Protein AF-A0A3Q0FRW5-F1 (afdb_monomer_lite)

pLDDT: mean 72.47, std 14.23, range [25.25, 91.88]

InterPro domains:
  IPR007743 Immunity-related GTPases-like [PF05049] (185-444)
  IPR027417 P-loop containing nucleoside triphosphate hydrolase [G3DSA:3.40.50.300] (9-163)
  IPR027417 P-loop containing nucleoside triphosphate hydrolase [G3DSA:3.40.50.300] (217-355)
  IPR027417 P-loop containing nucleoside triphosphate hydrolase [SSF52540] (206-359)
  IPR030385 IRG-type guanine nucleotide-binding (G) domain [PS51716] (1-162)
  IPR051515 Immunity-related GTPase [PTHR32341] (181-510)

Foldseek 3Di:
DDADDAPPDPVVVVDDPPDDDVPWDWDQDLLHNPDTDTDDDDADPPGQLLVVLVVVCVVDPDQAAEAEAQFADDPSRLNNLVSCCVDPVRHAYEYEHEDLVVVVVVCVVVVDDPVRSFVVRQCSHVVVNVVSVHDHPYYWYAYSNRRPSGCNVVVSVCCLQPVLLGQDDDPCVVVVVQLQADPQQLVQLLVLCVPDFLLCSLLSLVVCLVPLLRGAAEEEEEEEVPLCSVLLQCLQCDVDPPQSAGVVRNNYHYDYDHDLQPDDLSVGNEYEYGYQDADDPSRLVSVVNCVVSVHHYEYEHEPQVVVVPPRPDPVPNCVVCVVSVNNVYHYFYQYSVCRPVGCSVVVSVVVVVVSSVSSLSCQLVNLLVNLSVLLSVLLNCQLVLLVVLLPDPPVCNLVSLLVSLQVLLVSLLLDQVSLVSLCVSLVHDSVVLVVLQDQPSSPDRDSVVLLVQQAPDQPPVLVVVVVPPPDPRDPRPRRNSDSSSSSSVSSVSSVSSSSSSSSSSSVSNPRD

Structure (mmCIF, N/CA/C/O backbone):
data_AF-A0A3Q0FRW5-F1
#
_entry.id   AF-A0A3Q0FRW5-F1
#
loop_
_atom_site.group_PDB
_atom_site.id
_atom_site.type_symbol
_atom_site.label_atom_id
_atom_site.label_alt_id
_atom_site.label_comp_id
_atom_site.label_asym_id
_atom_site.label_entity_id
_atom_site.label_seq_id
_atom_site.pdbx_PDB_ins_code
_atom_site.Cartn_x
_atom_site.Cartn_y
_atom_site.Cartn_z
_atom_site.occupancy
_atom_site.B_iso_or_equiv
_atom_site.auth_seq_id
_atom_site.auth_comp_id
_atom_site.auth_asym_id
_atom_site.auth_atom_id
_atom_site.pdbx_PDB_model_num
ATOM 1 N N . MET A 1 1 ? 18.517 -4.507 -32.764 1.00 28.09 1 MET A N 1
ATOM 2 C CA . MET A 1 1 ? 18.876 -3.099 -32.498 1.00 28.09 1 MET A CA 1
ATOM 3 C C . MET A 1 1 ? 17.985 -2.231 -33.374 1.00 28.09 1 MET A C 1
ATOM 5 O O . MET A 1 1 ? 18.378 -1.874 -34.479 1.00 28.09 1 MET A O 1
ATOM 9 N N . GLY A 1 2 ? 16.730 -2.038 -32.965 1.00 30.34 2 GLY A N 1
ATOM 10 C CA . GLY A 1 2 ? 15.819 -1.149 -33.683 1.00 30.34 2 GLY A CA 1
ATOM 11 C C . GLY A 1 2 ? 16.255 0.284 -33.425 1.00 30.34 2 GLY A C 1
ATOM 12 O O . GLY A 1 2 ? 16.525 0.632 -32.282 1.00 30.34 2 GLY A O 1
ATOM 13 N N . SER A 1 3 ? 16.391 1.082 -34.479 1.00 25.25 3 SER A N 1
ATOM 14 C CA . SER A 1 3 ? 16.602 2.520 -34.332 1.00 25.25 3 SER A CA 1
ATOM 15 C C . SER A 1 3 ? 15.449 3.104 -33.504 1.00 25.25 3 SER A C 1
ATOM 17 O O . SER A 1 3 ? 14.307 2.686 -33.722 1.00 25.25 3 SER A O 1
ATOM 19 N N . PRO A 1 4 ? 15.698 4.069 -32.608 1.00 30.84 4 PRO A N 1
ATOM 20 C CA . PRO A 1 4 ? 14.649 4.802 -31.920 1.00 30.84 4 PRO A CA 1
ATOM 21 C C . PRO A 1 4 ? 13.697 5.385 -32.970 1.00 30.84 4 PRO A C 1
ATOM 23 O O . PRO A 1 4 ? 14.145 5.722 -34.078 1.00 30.84 4 PRO A O 1
ATOM 26 N N . PRO A 1 5 ? 12.388 5.470 -32.676 1.00 34.75 5 PRO A N 1
ATOM 27 C CA . PRO A 1 5 ? 11.398 5.909 -33.645 1.00 34.75 5 PRO A CA 1
ATOM 28 C C . PRO A 1 5 ? 11.782 7.298 -34.153 1.00 34.75 5 PRO A C 1
ATOM 30 O O . PRO A 1 5 ? 11.680 8.299 -33.446 1.00 34.75 5 PRO A O 1
ATOM 33 N N . ARG A 1 6 ? 12.265 7.360 -35.398 1.00 40.91 6 ARG A N 1
ATOM 34 C CA . ARG A 1 6 ? 12.459 8.628 -36.094 1.00 40.91 6 ARG A CA 1
ATOM 35 C C . ARG A 1 6 ? 11.075 9.232 -36.266 1.00 40.91 6 ARG A C 1
ATOM 37 O O . ARG A 1 6 ? 10.192 8.564 -36.801 1.00 40.91 6 ARG A O 1
ATOM 44 N N . LEU A 1 7 ? 10.894 10.475 -35.826 1.00 43.47 7 LEU A N 1
ATOM 45 C CA . LEU A 1 7 ? 9.699 11.262 -36.128 1.00 43.47 7 LEU A CA 1
ATOM 46 C C . LEU A 1 7 ? 9.405 11.143 -37.631 1.00 43.47 7 LEU A C 1
ATOM 48 O O . LEU A 1 7 ? 10.184 11.608 -38.462 1.00 43.47 7 LEU A O 1
ATOM 52 N N . HIS A 1 8 ? 8.305 10.465 -37.972 1.00 42.03 8 HIS A N 1
ATOM 53 C CA . HIS A 1 8 ? 7.927 10.194 -39.361 1.00 42.03 8 HIS A CA 1
ATOM 54 C C . HIS A 1 8 ? 7.556 11.470 -40.132 1.00 42.03 8 HIS A C 1
ATOM 56 O O . HIS A 1 8 ? 7.503 11.438 -41.360 1.00 42.03 8 HIS A O 1
ATOM 62 N N . ASP A 1 9 ? 7.368 12.593 -39.430 1.00 45.84 9 ASP A N 1
ATOM 63 C CA . ASP A 1 9 ? 7.128 13.900 -40.024 1.00 45.84 9 ASP A CA 1
ATOM 64 C C . ASP A 1 9 ? 8.005 14.995 -39.373 1.00 45.84 9 ASP A C 1
ATOM 66 O O . ASP A 1 9 ? 7.701 15.464 -38.273 1.00 45.84 9 ASP A O 1
ATOM 70 N N . PRO A 1 10 ? 9.086 15.457 -40.032 1.00 46.62 10 PRO A N 1
ATOM 71 C CA . PRO A 1 10 ? 9.899 16.569 -39.539 1.00 46.62 10 PRO A CA 1
ATOM 72 C C . PRO A 1 10 ? 9.135 17.903 -39.523 1.00 46.62 10 PRO A C 1
ATOM 74 O O . PRO A 1 10 ? 9.589 18.848 -38.881 1.00 46.62 10 PRO A O 1
ATOM 77 N N . ARG A 1 11 ? 7.977 18.010 -40.199 1.00 42.34 11 ARG A N 1
ATOM 78 C CA . ARG A 1 11 ? 7.129 19.211 -40.148 1.00 42.34 11 ARG A CA 1
ATOM 79 C C . ARG A 1 11 ? 6.362 19.331 -38.837 1.00 42.34 11 ARG A C 1
ATOM 81 O O . ARG A 1 11 ? 6.037 20.454 -38.469 1.00 42.34 11 ARG A O 1
ATOM 88 N N . ALA A 1 12 ? 6.145 18.232 -38.109 1.00 48.62 12 ALA A N 1
ATOM 89 C CA . ALA A 1 12 ? 5.543 18.264 -36.775 1.00 48.62 12 ALA A CA 1
ATOM 90 C C . ALA A 1 12 ? 6.376 19.101 -35.784 1.00 48.62 12 ALA A C 1
ATOM 92 O O . ALA A 1 12 ? 5.819 19.744 -34.906 1.00 48.62 12 ALA A O 1
ATOM 93 N N . PHE A 1 13 ? 7.700 19.174 -35.978 1.00 44.59 13 PHE A N 1
ATOM 94 C CA . PHE A 1 13 ? 8.610 20.003 -35.175 1.00 44.59 13 PHE A CA 1
ATOM 95 C C . PHE A 1 13 ? 8.404 21.515 -35.376 1.00 44.59 13 PHE A C 1
ATOM 97 O O . PHE A 1 13 ? 8.719 22.310 -34.497 1.00 44.59 13 PHE A O 1
ATOM 104 N N . PHE A 1 14 ? 7.898 21.916 -36.546 1.00 46.56 14 PHE A N 1
ATOM 105 C CA . PHE A 1 14 ? 7.677 23.318 -36.915 1.00 46.56 14 PHE A CA 1
ATOM 106 C C . PHE A 1 14 ? 6.215 23.749 -36.772 1.00 46.56 14 PHE A C 1
ATOM 108 O O . PHE A 1 14 ? 5.884 24.891 -37.098 1.00 46.56 14 PHE A O 1
ATOM 115 N N . GLN A 1 15 ? 5.332 22.856 -36.317 1.00 41.50 15 GLN A N 1
ATOM 116 C CA . GLN A 1 15 ? 3.977 23.247 -35.960 1.00 41.50 15 GLN A CA 1
ATOM 117 C C . GLN A 1 15 ? 4.034 24.034 -34.645 1.00 41.50 15 GLN A C 1
ATOM 119 O O . GLN A 1 15 ? 4.718 23.603 -33.713 1.00 41.50 15 GLN A O 1
ATOM 124 N N . PRO A 1 16 ? 3.359 25.194 -34.548 1.00 41.41 16 PRO A N 1
ATOM 125 C CA . PRO A 1 16 ? 3.182 25.840 -33.257 1.00 41.41 16 PRO A CA 1
ATOM 126 C C . PRO A 1 16 ? 2.509 24.834 -32.310 1.00 41.41 16 PRO A C 1
ATOM 128 O O . PRO A 1 16 ? 1.647 24.074 -32.769 1.00 41.41 16 PRO A O 1
ATOM 131 N N . PRO A 1 17 ? 2.901 24.791 -31.023 1.00 43.25 17 PRO A N 1
ATOM 132 C CA . PRO A 1 17 ? 2.270 23.885 -30.074 1.00 43.25 17 PRO A CA 1
ATOM 133 C C . PRO A 1 17 ? 0.751 24.113 -30.118 1.00 43.25 17 PRO A C 1
ATOM 135 O O . PRO A 1 17 ? 0.320 25.272 -30.183 1.00 43.25 17 PRO A O 1
ATOM 138 N N . PRO A 1 18 ? -0.071 23.049 -30.145 1.00 43.91 18 PRO A N 1
ATOM 139 C CA . PRO A 1 18 ? -1.515 23.219 -30.078 1.00 43.91 18 PRO A CA 1
ATOM 140 C C . PRO A 1 18 ? -1.872 24.026 -28.815 1.00 43.91 18 PRO A C 1
ATOM 142 O O . PRO A 1 18 ? -1.200 23.869 -27.791 1.00 43.91 18 PRO A O 1
ATOM 145 N N . PRO A 1 19 ? -2.899 24.899 -28.852 1.00 42.81 19 PRO A N 1
ATOM 146 C CA . PRO A 1 19 ? -3.401 25.525 -27.635 1.00 42.81 19 PRO A CA 1
ATOM 147 C C . PRO A 1 19 ? -3.778 24.432 -26.628 1.00 42.81 19 PRO A C 1
ATOM 149 O O . PRO A 1 19 ? -4.354 23.405 -26.994 1.00 42.81 19 PRO A O 1
ATOM 152 N N . THR A 1 20 ? -3.389 24.643 -25.374 1.00 44.19 20 THR A N 1
ATOM 153 C CA . THR A 1 20 ? -3.385 23.635 -24.312 1.00 44.19 20 THR A CA 1
ATOM 154 C C . THR A 1 20 ? -4.770 23.022 -24.078 1.00 44.19 20 THR A C 1
ATOM 156 O O . THR A 1 20 ? -5.734 23.756 -23.839 1.00 44.19 20 THR A O 1
ATOM 159 N N . PRO A 1 21 ? -4.904 21.683 -24.082 1.00 40.62 21 PRO A N 1
ATOM 160 C CA . PRO A 1 21 ? -6.091 21.041 -23.551 1.00 40.62 21 PRO A CA 1
ATOM 161 C C . PRO A 1 21 ? -6.083 21.165 -22.023 1.00 40.62 21 PRO A C 1
ATOM 163 O O . PRO A 1 21 ? -5.149 20.753 -21.339 1.00 40.62 21 PRO A O 1
ATOM 166 N N . VAL A 1 22 ? -7.146 21.748 -21.478 1.00 55.78 22 VAL A N 1
ATOM 167 C CA . VAL A 1 22 ? -7.563 21.507 -20.096 1.00 55.78 22 VAL A CA 1
ATOM 168 C C . VAL A 1 22 ? -8.505 20.310 -20.211 1.00 55.78 22 VAL A C 1
ATOM 170 O O . VAL A 1 22 ? -9.640 20.514 -20.651 1.00 55.78 22 VAL A O 1
ATOM 173 N N . PRO A 1 23 ? -8.042 19.062 -19.990 1.00 54.69 23 PRO A N 1
ATOM 174 C CA . PRO A 1 23 ? -7.009 18.601 -19.043 1.00 54.69 23 PRO A CA 1
ATOM 175 C C . PRO A 1 23 ? -5.690 18.072 -19.676 1.00 54.69 23 PRO A C 1
ATOM 177 O O . PRO A 1 23 ? -5.670 17.774 -20.872 1.00 54.69 23 PRO A O 1
ATOM 180 N N . PRO A 1 24 ? -4.600 17.910 -18.882 1.00 61.91 24 PRO A N 1
ATOM 181 C CA . PRO A 1 24 ? -3.304 17.418 -19.368 1.00 61.91 24 PRO A CA 1
ATOM 182 C C . PRO A 1 24 ? -3.409 16.010 -19.972 1.00 61.91 24 PRO A C 1
ATOM 184 O O . PRO A 1 24 ? -4.169 15.169 -19.487 1.00 61.91 24 PRO A O 1
ATOM 187 N N . THR A 1 25 ? -2.653 15.744 -21.040 1.00 60.44 25 THR A N 1
ATOM 188 C CA . THR A 1 25 ? -2.731 14.478 -21.782 1.00 60.44 25 THR A CA 1
ATOM 189 C C . THR A 1 25 ? -1.765 13.428 -21.223 1.00 60.44 25 THR A C 1
ATOM 191 O O . THR A 1 25 ? -0.557 13.678 -21.164 1.00 60.44 25 THR A O 1
ATOM 194 N N . PRO A 1 26 ? -2.260 12.239 -20.829 1.00 67.44 26 PRO A N 1
ATOM 195 C CA . PRO A 1 26 ? -1.412 11.136 -20.401 1.00 67.44 26 PRO A CA 1
ATOM 196 C C . PRO A 1 26 ? -0.824 10.390 -21.606 1.00 67.44 26 PRO A C 1
ATOM 198 O O . PRO A 1 26 ? -1.528 10.030 -22.551 1.00 67.44 26 PRO A O 1
ATOM 201 N N . HIS A 1 27 ? 0.469 10.091 -21.537 1.00 66.00 27 HIS A N 1
ATOM 202 C CA . HIS A 1 27 ? 1.213 9.309 -22.516 1.00 66.00 27 HIS A CA 1
ATOM 203 C C . HIS A 1 27 ? 1.873 8.117 -21.822 1.00 66.00 27 HIS A C 1
ATOM 205 O O . HIS A 1 27 ? 2.583 8.283 -20.833 1.00 66.00 27 HIS A O 1
ATOM 211 N N . VAL A 1 28 ? 1.670 6.908 -22.347 1.00 59.88 28 VAL A N 1
ATOM 212 C CA . VAL A 1 28 ? 2.314 5.691 -21.829 1.00 59.88 28 VAL A CA 1
ATOM 213 C C . VAL A 1 28 ? 3.504 5.351 -22.728 1.00 59.88 28 VAL A C 1
ATOM 215 O O . VAL A 1 28 ? 3.297 5.006 -23.897 1.00 59.88 28 VAL A O 1
ATOM 218 N N . PRO A 1 29 ? 4.754 5.470 -22.242 1.00 57.91 29 PRO A N 1
ATOM 219 C CA . PRO A 1 29 ? 5.924 5.141 -23.039 1.00 57.91 29 PRO A CA 1
ATOM 220 C C . PRO A 1 29 ? 5.980 3.634 -23.297 1.00 57.91 29 PRO A C 1
ATOM 222 O O . PRO A 1 29 ? 5.824 2.853 -22.359 1.00 57.91 29 PRO A O 1
ATOM 225 N N . PRO A 1 30 ? 6.316 3.188 -24.517 1.00 49.62 30 PRO A N 1
ATOM 226 C CA . PRO A 1 30 ? 6.494 1.766 -24.798 1.00 49.62 30 PRO A CA 1
ATOM 227 C C . PRO A 1 30 ? 7.554 1.107 -23.901 1.00 49.62 30 PRO A C 1
ATOM 229 O O . PRO A 1 30 ? 7.386 -0.038 -23.496 1.00 49.62 30 PRO A O 1
ATOM 232 N N . ALA A 1 31 ? 8.627 1.834 -23.569 1.00 50.41 31 ALA A N 1
ATOM 233 C CA . ALA A 1 31 ? 9.715 1.360 -22.710 1.00 50.41 31 ALA A CA 1
ATOM 234 C C . ALA A 1 31 ? 9.364 1.348 -21.206 1.00 50.41 31 ALA A C 1
ATOM 236 O O . ALA A 1 31 ? 10.042 0.686 -20.425 1.00 50.41 31 ALA A O 1
ATOM 237 N N . LEU A 1 32 ? 8.308 2.063 -20.798 1.00 57.03 32 LEU A N 1
ATOM 238 C CA . LEU A 1 32 ? 7.866 2.208 -19.407 1.00 57.03 32 LEU A CA 1
ATOM 239 C C . LEU A 1 32 ? 6.343 2.013 -19.335 1.00 57.03 32 LEU A C 1
ATOM 241 O O . LEU A 1 32 ? 5.615 2.964 -19.052 1.00 57.03 32 LEU A O 1
ATOM 245 N N . PRO A 1 33 ? 5.830 0.798 -19.592 1.00 52.34 33 PRO A N 1
ATOM 246 C CA . PRO A 1 33 ? 4.388 0.553 -19.675 1.00 52.34 33 PRO A CA 1
ATOM 247 C C . PRO A 1 33 ? 3.637 0.837 -18.363 1.00 52.34 33 PRO A C 1
ATOM 249 O O . PRO A 1 33 ? 2.424 1.015 -18.374 1.00 52.34 33 PRO A O 1
ATOM 252 N N . SER A 1 34 ? 4.354 0.890 -17.238 1.00 54.72 34 SER A N 1
ATOM 253 C CA . SER A 1 34 ? 3.839 1.198 -15.902 1.00 54.72 34 SER A CA 1
ATOM 254 C C . SER A 1 34 ? 3.987 2.670 -15.494 1.00 54.72 34 SER A C 1
ATOM 256 O O . SER A 1 34 ? 3.612 3.023 -14.378 1.00 54.72 34 SER A O 1
ATOM 258 N N . ALA A 1 35 ? 4.550 3.526 -16.352 1.00 65.12 35 ALA A N 1
ATOM 259 C CA . ALA A 1 35 ? 4.674 4.958 -16.105 1.00 65.12 35 ALA A CA 1
ATOM 260 C C . ALA A 1 35 ? 3.713 5.738 -17.005 1.00 65.12 35 ALA A C 1
ATOM 262 O O . ALA A 1 35 ? 3.607 5.482 -18.203 1.00 65.12 35 ALA A O 1
ATOM 263 N N . VAL A 1 36 ? 3.046 6.734 -16.426 1.00 70.56 36 VAL A N 1
ATOM 264 C CA . VAL A 1 36 ? 2.256 7.707 -17.181 1.00 70.56 36 VAL A CA 1
ATOM 265 C C . VAL A 1 36 ? 3.051 9.002 -17.228 1.00 70.56 36 VAL A C 1
ATOM 267 O O . VAL A 1 36 ? 3.271 9.639 -16.197 1.00 70.56 36 VAL A O 1
ATOM 270 N N . LEU A 1 37 ? 3.507 9.380 -18.419 1.00 74.56 37 LEU A N 1
ATOM 271 C CA . LEU A 1 37 ? 4.066 10.701 -18.663 1.00 74.56 37 LEU A CA 1
ATOM 272 C C . LEU A 1 37 ? 2.916 11.673 -18.884 1.00 74.56 37 LEU A C 1
ATOM 274 O O . LEU A 1 37 ? 2.063 11.453 -19.739 1.00 74.56 37 LEU A O 1
ATOM 278 N N . TRP A 1 38 ? 2.910 12.750 -18.118 1.00 73.94 38 TRP A N 1
ATOM 279 C CA . TRP A 1 38 ? 1.957 13.832 -18.292 1.00 73.94 38 TRP A CA 1
ATOM 280 C C . TRP A 1 38 ? 2.659 14.967 -19.016 1.00 73.94 38 TRP A C 1
ATOM 282 O O . TRP A 1 38 ? 3.689 15.447 -18.538 1.00 73.94 38 TRP A O 1
ATOM 292 N N . ASP A 1 39 ? 2.121 15.370 -20.166 1.00 76.62 39 ASP A N 1
ATOM 293 C CA . ASP A 1 39 ? 2.577 16.594 -20.818 1.00 76.62 39 ASP A CA 1
ATOM 294 C C . ASP A 1 39 ? 1.955 17.788 -20.087 1.00 76.62 39 ASP A C 1
ATOM 296 O O . ASP A 1 39 ? 0.729 17.940 -20.037 1.00 76.62 39 ASP A O 1
ATOM 300 N N . LEU A 1 40 ? 2.807 18.572 -19.426 1.00 74.31 40 LEU A N 1
ATOM 301 C CA . LEU A 1 40 ? 2.404 19.680 -18.568 1.00 74.31 40 LEU A CA 1
ATOM 302 C C . LEU A 1 40 ? 2.726 21.007 -19.256 1.00 74.31 40 LEU A C 1
ATOM 304 O O . LEU A 1 40 ? 3.788 21.133 -19.870 1.00 74.31 40 LEU A O 1
ATOM 308 N N . PRO A 1 41 ? 1.858 22.025 -19.120 1.00 72.62 41 PRO A N 1
ATOM 309 C CA . PRO A 1 41 ? 2.156 23.337 -19.670 1.00 72.62 41 PRO A CA 1
ATOM 310 C C . PRO A 1 41 ? 3.432 23.938 -19.056 1.00 72.62 41 PRO A C 1
ATOM 312 O O . PRO A 1 41 ? 3.891 23.555 -17.979 1.00 72.62 41 PRO A O 1
ATOM 315 N N . GLY A 1 42 ? 4.042 24.898 -19.747 1.00 70.19 42 GLY A N 1
ATOM 316 C CA . GLY A 1 42 ? 5.036 25.767 -19.116 1.00 70.19 42 GLY A CA 1
ATOM 317 C C . GLY A 1 42 ? 4.343 26.802 -18.219 1.00 70.19 42 GLY A C 1
ATOM 318 O O . GLY A 1 42 ? 3.200 27.158 -18.515 1.00 70.19 42 GLY A O 1
ATOM 319 N N . PRO A 1 43 ? 5.006 27.310 -17.162 1.00 69.69 43 PRO A N 1
ATOM 320 C CA . PRO A 1 43 ? 4.464 28.415 -16.375 1.00 69.69 43 PRO A CA 1
ATOM 321 C C . PRO A 1 43 ? 4.241 29.644 -17.265 1.00 69.69 43 PRO A C 1
ATOM 323 O O . PRO A 1 43 ? 5.061 29.947 -18.141 1.00 69.69 43 PRO A O 1
ATOM 326 N N . GLY A 1 44 ? 3.134 30.355 -17.042 1.00 67.44 44 GLY A N 1
ATOM 327 C CA . GLY A 1 44 ? 2.849 31.609 -17.737 1.00 67.44 44 GLY A CA 1
ATOM 328 C C . GLY A 1 44 ? 3.897 32.698 -17.442 1.00 67.44 44 GLY A C 1
ATOM 329 O O . GLY A 1 44 ? 4.600 32.628 -16.433 1.00 67.44 44 GLY A O 1
ATOM 330 N N . PRO A 1 45 ? 4.008 33.742 -18.287 1.00 64.31 45 PRO A N 1
ATOM 331 C CA . PRO A 1 45 ? 4.994 34.814 -18.103 1.00 64.31 45 PRO A CA 1
ATOM 332 C C . PRO A 1 45 ? 4.827 35.584 -16.782 1.00 64.31 45 PRO A C 1
ATOM 334 O O . PRO A 1 45 ? 5.820 36.052 -16.229 1.00 64.31 45 PRO A O 1
ATOM 337 N N . ASP A 1 46 ? 3.596 35.668 -16.272 1.00 71.62 46 ASP A N 1
ATOM 338 C CA . ASP A 1 46 ? 3.241 36.376 -15.034 1.00 71.62 46 ASP A CA 1
ATOM 339 C C . ASP A 1 46 ? 3.004 35.424 -13.847 1.00 71.62 46 ASP A C 1
ATOM 341 O O . ASP A 1 46 ? 2.604 35.846 -12.761 1.00 71.62 46 ASP A O 1
ATOM 345 N N . GLU A 1 47 ? 3.210 34.122 -14.048 1.00 72.06 47 GLU A N 1
ATOM 346 C CA . GLU A 1 47 ? 2.882 33.102 -13.062 1.00 72.06 47 GLU A CA 1
ATOM 347 C C . GLU A 1 47 ? 4.056 32.847 -12.115 1.00 72.06 47 GLU A C 1
ATOM 349 O O . GLU A 1 47 ? 5.202 32.659 -12.528 1.00 72.06 47 GLU A O 1
ATOM 354 N N . VAL A 1 48 ? 3.770 32.832 -10.812 1.00 79.38 48 VAL A N 1
ATOM 355 C CA . VAL A 1 48 ? 4.785 32.587 -9.784 1.00 79.38 48 VAL A CA 1
ATOM 356 C C . VAL A 1 48 ? 5.156 31.095 -9.793 1.00 79.38 48 VAL A C 1
ATOM 358 O O . VAL A 1 48 ? 4.268 30.263 -9.572 1.00 79.38 48 VAL A O 1
ATOM 361 N N . PRO A 1 49 ? 6.436 30.720 -9.997 1.00 78.31 49 PRO A N 1
ATOM 362 C CA . PRO A 1 49 ? 6.849 29.320 -10.129 1.00 78.31 49 PRO A CA 1
ATOM 363 C C . PRO A 1 49 ? 6.433 28.428 -8.950 1.00 78.31 49 PRO A C 1
ATOM 365 O O . PRO A 1 49 ? 6.041 27.279 -9.148 1.00 78.31 49 PRO A O 1
ATOM 368 N N . GLU A 1 50 ? 6.468 28.943 -7.719 1.00 77.31 50 GLU A N 1
ATOM 369 C CA . GLU A 1 50 ? 6.044 28.205 -6.524 1.00 77.31 50 GLU A CA 1
ATOM 370 C C . GLU A 1 50 ? 4.531 27.916 -6.511 1.00 77.31 50 GLU A C 1
ATOM 372 O O . GLU A 1 50 ? 4.099 26.835 -6.092 1.00 77.31 50 GLU A O 1
ATOM 377 N N . ALA A 1 51 ? 3.722 28.871 -6.977 1.00 76.75 51 ALA A N 1
ATOM 378 C CA . ALA A 1 51 ? 2.273 28.718 -7.083 1.00 76.75 51 ALA A CA 1
ATOM 379 C C . ALA A 1 51 ? 1.919 27.713 -8.186 1.00 76.75 51 ALA A C 1
ATOM 381 O O . ALA A 1 51 ? 1.114 26.810 -7.952 1.00 76.75 51 ALA A O 1
ATOM 382 N N . TYR A 1 52 ? 2.616 27.791 -9.322 1.00 77.44 52 TYR A N 1
ATOM 383 C CA . TYR A 1 52 ? 2.472 26.856 -10.434 1.00 77.44 52 TYR A CA 1
ATOM 384 C C . TYR A 1 52 ? 2.758 25.407 -10.012 1.00 77.44 52 TYR A C 1
ATOM 386 O O . TYR A 1 52 ? 1.934 24.517 -10.210 1.00 77.44 52 TYR A O 1
ATOM 394 N N . VAL A 1 53 ? 3.878 25.165 -9.320 1.00 75.19 53 VAL A N 1
ATOM 395 C CA . VAL A 1 53 ? 4.215 23.835 -8.772 1.00 75.19 53 VAL A CA 1
ATOM 396 C C . VAL A 1 53 ? 3.150 23.338 -7.798 1.00 75.19 53 VAL A C 1
ATOM 398 O O . VAL A 1 53 ? 2.856 22.144 -7.743 1.00 75.19 53 VAL A O 1
ATOM 401 N N . THR A 1 54 ? 2.554 24.245 -7.025 1.00 73.69 54 THR A N 1
ATOM 402 C CA . THR A 1 54 ? 1.505 23.892 -6.067 1.00 73.69 54 THR A CA 1
ATOM 403 C C . THR A 1 54 ? 0.212 23.483 -6.741 1.00 73.69 54 THR A C 1
ATOM 405 O O . THR A 1 54 ? -0.378 22.482 -6.336 1.00 73.69 54 THR A O 1
ATOM 408 N N . GLN A 1 55 ? -0.177 24.194 -7.791 1.00 73.44 55 GLN A N 1
ATOM 409 C CA . GLN A 1 55 ? -1.314 23.829 -8.616 1.00 73.44 55 GLN A CA 1
ATOM 410 C C . GLN A 1 55 ? -1.069 22.507 -9.349 1.00 73.44 55 GLN A C 1
ATOM 412 O O . GLN A 1 55 ? -1.921 21.626 -9.294 1.00 73.44 55 GLN A O 1
ATOM 417 N N . LEU A 1 56 ? 0.110 22.327 -9.956 1.00 71.19 56 LEU A N 1
ATOM 418 C CA . LEU A 1 56 ? 0.493 21.094 -10.646 1.00 71.19 56 LEU A CA 1
ATOM 419 C C . LEU A 1 56 ? 0.371 19.870 -9.742 1.00 71.19 56 LEU A C 1
ATOM 421 O O . LEU A 1 56 ? -0.297 18.903 -10.093 1.00 71.19 56 LEU A O 1
ATOM 425 N N . LEU A 1 57 ? 0.970 19.923 -8.554 1.00 66.88 57 LEU A N 1
ATOM 426 C CA . LEU A 1 57 ? 0.932 18.810 -7.603 1.00 66.88 57 LEU A CA 1
ATOM 427 C C . LEU A 1 57 ? -0.471 18.544 -7.034 1.00 66.88 57 LEU A C 1
ATOM 429 O O . LEU A 1 57 ? -0.687 17.483 -6.458 1.00 66.88 57 LEU A O 1
ATOM 433 N N . GLY A 1 58 ? -1.414 19.479 -7.194 1.00 61.75 58 GLY A N 1
ATOM 434 C CA . GLY A 1 58 ? -2.829 19.276 -6.882 1.00 61.75 58 GLY A CA 1
ATOM 435 C C . GLY A 1 58 ? -3.629 18.593 -7.999 1.00 61.75 58 GLY A C 1
ATOM 436 O O . GLY A 1 58 ? -4.739 18.138 -7.742 1.00 61.75 58 GLY A O 1
ATOM 437 N N . LEU A 1 59 ? -3.095 18.508 -9.226 1.00 58.34 59 LEU A N 1
ATOM 438 C CA . LEU A 1 59 ? -3.770 17.870 -10.367 1.00 58.34 59 LEU A CA 1
ATOM 439 C C . LEU A 1 59 ? -3.583 16.353 -10.382 1.00 58.34 59 LEU A C 1
ATOM 441 O O . LEU A 1 59 ? -4.500 15.621 -10.747 1.00 58.34 59 LEU A O 1
ATOM 445 N N . ALA A 1 60 ? -2.389 15.885 -10.023 1.00 56.88 60 ALA A N 1
ATOM 446 C CA . ALA A 1 60 ? -2.074 14.470 -9.952 1.00 56.88 60 ALA A CA 1
ATOM 447 C C . ALA A 1 60 ? -0.867 14.223 -9.036 1.00 56.88 60 ALA A C 1
ATOM 449 O O . ALA A 1 60 ? 0.028 15.070 -8.925 1.00 56.88 60 ALA A O 1
ATOM 450 N N . PRO A 1 61 ? -0.792 13.040 -8.412 1.00 66.00 61 PRO A N 1
ATOM 451 C CA . PRO A 1 61 ? 0.337 12.677 -7.580 1.00 66.00 61 PRO A CA 1
ATOM 452 C C . PRO A 1 61 ? 1.531 12.231 -8.436 1.00 66.00 61 PRO A C 1
ATOM 454 O O . PRO A 1 61 ? 1.714 11.055 -8.757 1.00 66.00 61 PRO A O 1
ATOM 457 N N . PHE A 1 62 ? 2.360 13.190 -8.837 1.00 74.75 62 PHE A N 1
ATOM 458 C CA . PHE A 1 62 ? 3.555 12.910 -9.630 1.00 74.75 62 PHE A CA 1
ATOM 459 C C . PHE A 1 62 ? 4.655 12.245 -8.791 1.00 74.75 62 PHE A C 1
ATOM 461 O O . PHE A 1 62 ? 4.987 12.711 -7.703 1.00 74.75 62 PHE A O 1
ATOM 468 N N . ALA A 1 63 ? 5.265 11.180 -9.320 1.00 72.75 63 ALA A N 1
ATOM 469 C CA . ALA A 1 63 ? 6.380 10.482 -8.669 1.00 72.75 63 ALA A CA 1
ATOM 470 C C . ALA A 1 63 ? 7.754 11.091 -9.004 1.00 72.75 63 ALA A C 1
ATOM 472 O O . ALA A 1 63 ? 8.679 11.017 -8.199 1.00 72.75 63 ALA A O 1
ATOM 473 N N . CYS A 1 64 ? 7.895 11.699 -10.182 1.00 79.94 64 CYS A N 1
ATOM 474 C CA . CYS A 1 64 ? 9.128 12.313 -10.665 1.00 79.94 64 CYS A CA 1
ATOM 475 C C . CYS A 1 64 ? 8.783 13.511 -11.554 1.00 79.94 64 CYS A C 1
ATOM 477 O O . CYS A 1 64 ? 7.798 13.466 -12.290 1.00 79.94 64 CYS A O 1
ATOM 479 N N . LEU A 1 65 ? 9.602 14.563 -11.496 1.00 83.56 65 LEU A N 1
ATOM 480 C CA . LEU A 1 65 ? 9.532 15.677 -12.437 1.00 83.56 65 LEU A CA 1
ATOM 481 C C . LEU A 1 65 ? 10.636 15.538 -13.490 1.00 83.56 65 LEU A C 1
ATOM 483 O O . LEU A 1 65 ? 11.806 15.375 -13.144 1.00 83.56 65 LEU A O 1
ATOM 487 N N . VAL A 1 66 ? 10.276 15.675 -14.766 1.00 84.88 66 VAL A N 1
ATOM 488 C CA . VAL A 1 66 ? 11.236 15.799 -15.870 1.00 84.88 66 VAL A CA 1
ATOM 489 C C . VAL A 1 66 ? 11.183 17.230 -16.395 1.00 84.88 66 VAL A C 1
ATOM 491 O O . VAL A 1 66 ? 10.225 17.626 -17.051 1.00 84.88 66 VAL A O 1
ATOM 494 N N . LEU A 1 67 ? 12.213 18.018 -16.095 1.00 86.50 67 LEU A N 1
ATOM 495 C CA . LEU A 1 67 ? 12.344 19.390 -16.565 1.00 86.50 67 LEU A CA 1
ATOM 496 C C . LEU A 1 67 ? 13.056 19.420 -17.919 1.00 86.50 67 LEU A C 1
ATOM 498 O O . LEU A 1 67 ? 14.238 19.087 -18.007 1.00 86.50 67 LEU A O 1
ATOM 502 N N . VAL A 1 68 ? 12.350 19.850 -18.963 1.00 86.81 68 VAL A N 1
ATOM 503 C CA . VAL A 1 68 ? 12.878 19.928 -20.330 1.00 86.81 68 VAL A CA 1
ATOM 504 C C . VAL A 1 68 ? 13.298 21.362 -20.654 1.00 86.81 68 VAL A C 1
ATOM 506 O O . VAL A 1 68 ? 12.477 22.272 -20.615 1.00 86.81 68 VAL A O 1
ATOM 509 N N . LEU A 1 69 ? 14.572 21.569 -20.998 1.00 86.88 69 LEU A N 1
ATOM 510 C CA . LEU A 1 69 ? 15.154 22.892 -21.253 1.00 86.88 69 LEU A CA 1
ATOM 511 C C . LEU A 1 69 ? 15.857 22.944 -22.619 1.00 86.88 69 LEU A C 1
ATOM 513 O O . LEU A 1 69 ? 16.629 22.042 -22.940 1.00 86.88 69 LEU A O 1
ATOM 517 N N . PRO A 1 70 ? 15.705 24.018 -23.411 1.00 82.31 70 PRO A N 1
ATOM 518 C CA . PRO A 1 70 ? 16.473 24.196 -24.648 1.00 82.31 70 PRO A CA 1
ATOM 519 C C . PRO A 1 70 ? 17.916 24.689 -24.400 1.00 82.31 70 PRO A C 1
ATOM 521 O O . PRO A 1 70 ? 18.753 24.687 -25.306 1.00 82.31 70 PRO A O 1
ATOM 524 N N . GLY A 1 71 ? 18.232 25.137 -23.181 1.00 83.62 71 GLY A N 1
ATOM 525 C CA . GLY A 1 71 ? 19.485 25.816 -22.852 1.00 83.62 71 GLY A CA 1
ATOM 526 C C . GLY A 1 71 ? 19.796 25.823 -21.350 1.00 83.62 71 GLY A C 1
ATOM 527 O O . GLY A 1 71 ? 19.273 24.979 -20.622 1.00 83.62 71 GLY A O 1
ATOM 528 N N . PRO A 1 72 ? 20.680 26.726 -20.879 1.00 83.88 72 PRO A N 1
ATOM 529 C CA . PRO A 1 72 ? 20.951 26.862 -19.451 1.00 83.88 72 PRO A CA 1
ATOM 530 C C . PRO A 1 72 ? 19.682 27.308 -18.702 1.00 83.88 72 PRO A C 1
ATOM 532 O O . PRO A 1 72 ? 18.918 28.105 -19.250 1.00 83.88 72 PRO A O 1
ATOM 535 N N . PRO A 1 73 ? 19.460 26.822 -17.468 1.00 85.69 73 PRO A N 1
ATOM 536 C CA . PRO A 1 73 ? 18.260 27.139 -16.703 1.00 85.69 73 PRO A CA 1
ATOM 537 C C . PRO A 1 73 ? 18.210 28.631 -16.349 1.00 85.69 73 PRO A C 1
ATOM 539 O O . PRO A 1 73 ? 19.197 29.204 -15.876 1.00 85.69 73 PRO A O 1
ATOM 542 N N . GLY A 1 74 ? 17.053 29.249 -16.572 1.00 86.00 74 GLY A N 1
ATOM 543 C CA . GLY A 1 74 ? 16.735 30.603 -16.135 1.00 86.00 74 GLY A CA 1
ATOM 544 C C . GLY A 1 74 ? 16.318 30.669 -14.662 1.00 86.00 74 GLY A C 1
ATOM 545 O O . GLY A 1 74 ? 16.298 29.668 -13.946 1.00 86.00 74 GLY A O 1
ATOM 546 N N . GLY A 1 75 ? 15.955 31.869 -14.196 1.00 84.19 75 GLY A N 1
ATOM 547 C CA . GLY A 1 75 ? 15.514 32.081 -12.809 1.00 84.19 75 GLY A CA 1
ATOM 548 C C . GLY A 1 75 ? 14.265 31.272 -12.446 1.00 84.19 75 GLY A C 1
ATOM 549 O O . GLY A 1 75 ? 14.241 30.630 -11.396 1.00 84.19 75 GLY A O 1
ATOM 550 N N . ASN A 1 76 ? 13.278 31.237 -13.346 1.00 83.12 76 ASN A N 1
ATOM 551 C CA . ASN A 1 76 ? 12.026 30.502 -13.146 1.00 83.12 76 ASN A CA 1
ATOM 552 C C . ASN A 1 76 ? 12.257 28.986 -13.084 1.00 83.12 76 ASN A C 1
ATOM 554 O O . ASN A 1 76 ? 11.691 28.318 -12.223 1.00 83.12 76 ASN A O 1
ATOM 558 N N . ASP A 1 77 ? 13.151 28.454 -13.923 1.00 85.25 77 ASP A N 1
ATOM 559 C CA . ASP A 1 77 ? 13.500 27.029 -13.934 1.00 85.25 77 ASP A CA 1
ATOM 560 C C . ASP A 1 77 ? 14.134 26.604 -12.604 1.00 85.25 77 ASP A C 1
ATOM 562 O O . ASP A 1 77 ? 13.762 25.591 -12.010 1.00 85.25 77 ASP A O 1
ATOM 566 N N . VAL A 1 78 ? 15.069 27.413 -12.091 1.00 86.25 78 VAL A N 1
ATOM 567 C CA . VAL A 1 78 ? 15.722 27.169 -10.796 1.00 86.25 78 VAL A CA 1
ATOM 568 C C . VAL A 1 78 ? 14.719 27.276 -9.645 1.00 86.25 78 VAL A C 1
ATOM 570 O O . VAL A 1 78 ? 14.762 26.455 -8.727 1.00 86.25 78 VAL A O 1
ATOM 573 N N . ALA A 1 79 ? 13.811 28.257 -9.686 1.00 85.00 79 ALA A N 1
ATOM 574 C CA . ALA A 1 79 ? 12.756 28.418 -8.687 1.00 85.00 79 ALA A CA 1
ATOM 575 C C . ALA A 1 79 ? 11.795 27.219 -8.678 1.00 85.00 79 ALA A C 1
ATOM 577 O O . ALA A 1 79 ? 11.484 26.696 -7.611 1.00 85.00 79 ALA A O 1
ATOM 578 N N . MET A 1 80 ? 11.414 26.709 -9.851 1.00 83.75 80 MET A N 1
ATOM 579 C CA . MET A 1 80 ? 10.555 25.534 -9.980 1.00 83.75 80 MET A CA 1
ATOM 580 C C . MET A 1 80 ? 11.212 24.274 -9.403 1.00 83.75 80 MET A C 1
ATOM 582 O O . MET A 1 80 ? 10.611 23.587 -8.576 1.00 83.75 80 MET A O 1
ATOM 586 N N . VAL A 1 81 ? 12.473 23.991 -9.759 1.00 83.38 81 VAL A N 1
ATOM 587 C CA . VAL A 1 81 ? 13.205 22.841 -9.192 1.00 83.38 81 VAL A CA 1
ATOM 588 C C . VAL A 1 81 ? 13.351 22.986 -7.676 1.00 83.38 81 VAL A C 1
ATOM 590 O O . VAL A 1 81 ? 13.173 22.012 -6.946 1.00 83.38 81 VAL A O 1
ATOM 593 N N . ARG A 1 82 ? 13.611 24.201 -7.178 1.00 85.50 82 ARG A N 1
ATOM 594 C CA . ARG A 1 82 ? 13.676 24.477 -5.738 1.00 85.50 82 ARG A CA 1
ATOM 595 C C . ARG A 1 82 ? 12.337 24.234 -5.045 1.00 85.50 82 ARG A C 1
ATOM 597 O O . ARG A 1 82 ? 12.323 23.582 -4.007 1.00 85.50 82 ARG A O 1
ATOM 604 N N . ALA A 1 83 ? 11.232 24.712 -5.609 1.00 82.00 83 ALA A N 1
ATOM 605 C CA . ALA A 1 83 ? 9.893 24.529 -5.055 1.00 82.00 83 ALA A CA 1
ATOM 606 C C . ALA A 1 83 ? 9.505 23.044 -4.961 1.00 82.00 83 ALA A C 1
ATOM 608 O O . ALA A 1 83 ? 8.900 22.614 -3.980 1.00 82.00 83 ALA A O 1
ATOM 609 N N . VAL A 1 84 ? 9.906 22.247 -5.952 1.00 78.50 84 VAL A N 1
ATOM 610 C CA . VAL A 1 84 ? 9.679 20.796 -5.984 1.00 78.50 84 VAL A CA 1
ATOM 611 C C . VAL A 1 84 ? 10.543 20.060 -4.953 1.00 78.50 84 VAL A C 1
ATOM 613 O O . VAL A 1 84 ? 10.052 19.159 -4.271 1.00 78.50 84 VAL A O 1
ATOM 616 N N . GLN A 1 85 ? 11.807 20.464 -4.789 1.00 77.44 85 GLN A N 1
ATOM 617 C CA . GLN A 1 85 ? 12.731 19.858 -3.820 1.00 77.44 85 GLN A CA 1
ATOM 618 C C . GLN A 1 85 ? 12.476 20.289 -2.367 1.00 77.44 85 GLN A C 1
ATOM 620 O O . GLN A 1 85 ? 12.778 19.528 -1.455 1.00 77.44 85 GLN A O 1
ATOM 625 N N . ALA A 1 86 ? 11.894 21.469 -2.135 1.00 74.25 86 ALA A N 1
ATOM 626 C CA . ALA A 1 86 ? 11.577 21.985 -0.799 1.00 74.25 86 ALA A CA 1
ATOM 627 C C . ALA A 1 86 ? 10.331 21.339 -0.154 1.00 74.25 86 ALA A C 1
ATOM 629 O O . ALA A 1 86 ? 9.999 21.637 0.993 1.00 74.25 86 ALA A O 1
ATOM 630 N N . ARG A 1 87 ? 9.618 20.470 -0.878 1.00 70.19 87 ARG A N 1
ATOM 631 C CA . ARG A 1 87 ? 8.422 19.775 -0.385 1.00 70.19 87 ARG A CA 1
ATOM 632 C C . ARG A 1 87 ? 8.768 18.637 0.573 1.00 70.19 87 ARG A C 1
ATOM 634 O O . ARG A 1 87 ? 9.827 18.029 0.473 1.00 70.19 87 ARG A O 1
ATOM 641 N N . ALA A 1 88 ? 7.800 18.264 1.412 1.00 48.56 88 ALA A N 1
ATOM 642 C CA . ALA A 1 88 ? 7.928 17.179 2.391 1.00 48.56 88 ALA A CA 1
ATOM 643 C C . ALA A 1 88 ? 8.401 15.834 1.794 1.00 48.56 88 ALA A C 1
ATOM 645 O O . ALA A 1 88 ? 9.118 15.096 2.461 1.00 48.56 88 ALA A O 1
ATOM 646 N N . ARG A 1 89 ? 8.042 15.529 0.535 1.00 61.53 89 ARG A N 1
ATOM 647 C CA . ARG A 1 89 ? 8.432 14.291 -0.170 1.00 61.53 89 ARG A CA 1
ATOM 648 C C . ARG A 1 89 ? 9.582 14.477 -1.176 1.00 61.53 89 ARG A C 1
ATOM 650 O O . ARG A 1 89 ? 9.886 13.523 -1.876 1.00 61.53 89 ARG A O 1
ATOM 657 N N . ALA A 1 90 ? 10.191 15.672 -1.253 1.00 68.75 90 ALA A N 1
ATOM 658 C CA . ALA A 1 90 ? 11.311 16.044 -2.136 1.00 68.75 90 ALA A CA 1
ATOM 659 C C . ALA A 1 90 ? 11.368 15.227 -3.442 1.00 68.75 90 ALA A C 1
ATOM 661 O O . ALA A 1 90 ? 12.126 14.262 -3.555 1.00 68.75 90 ALA A O 1
ATOM 662 N N . LEU A 1 91 ? 10.527 15.580 -4.419 1.00 74.31 91 LEU A N 1
ATOM 663 C CA . LEU A 1 91 ? 10.398 14.764 -5.626 1.00 74.31 91 LEU A CA 1
ATOM 664 C C . LEU A 1 91 ? 11.717 14.741 -6.419 1.00 74.31 91 LEU A C 1
ATOM 666 O O . LEU A 1 91 ? 12.336 15.795 -6.621 1.00 74.31 91 LEU A O 1
ATOM 670 N N . PRO A 1 92 ? 12.144 13.566 -6.912 1.00 79.62 92 PRO A N 1
ATOM 671 C CA . PRO A 1 92 ? 13.306 13.469 -7.776 1.00 79.62 92 PRO A CA 1
ATOM 672 C C . PRO A 1 92 ? 13.050 14.233 -9.077 1.00 79.62 92 PRO A C 1
ATOM 674 O O . PRO A 1 92 ? 11.997 14.100 -9.706 1.00 79.62 92 PRO A O 1
ATOM 677 N N . CYS A 1 93 ? 14.040 15.029 -9.479 1.00 83.31 93 CYS A N 1
ATOM 678 C CA . CYS A 1 93 ? 13.971 15.878 -10.662 1.00 83.31 93 CYS A CA 1
ATOM 679 C C . CYS A 1 93 ? 15.053 15.473 -11.668 1.00 83.31 93 CYS A C 1
ATOM 681 O O . CYS A 1 93 ? 16.244 15.533 -11.352 1.00 83.31 93 CYS A O 1
ATOM 683 N N . LEU A 1 94 ? 14.642 15.063 -12.867 1.00 85.06 94 LEU A N 1
ATOM 684 C CA . LEU A 1 94 ? 15.518 14.852 -14.017 1.00 85.06 94 LEU A CA 1
ATOM 685 C C . LEU A 1 94 ? 15.528 16.107 -14.875 1.00 85.06 94 LEU A C 1
ATOM 687 O O . LEU A 1 94 ? 14.472 16.652 -15.178 1.00 85.06 94 LEU A O 1
ATOM 691 N N . VAL A 1 95 ? 16.709 16.548 -15.300 1.00 87.19 95 VAL A N 1
ATOM 692 C CA . VAL A 1 95 ? 16.830 17.712 -16.181 1.00 87.19 95 VAL A CA 1
ATOM 693 C C . VAL A 1 95 ? 17.301 17.255 -17.551 1.00 87.19 95 VAL A C 1
ATOM 695 O O . VAL A 1 95 ? 18.373 16.667 -17.698 1.00 87.19 95 VAL A O 1
ATOM 698 N N . VAL A 1 96 ? 16.491 17.523 -18.567 1.00 88.50 96 VAL A N 1
ATOM 699 C CA . VAL A 1 96 ? 16.731 17.105 -19.943 1.00 88.50 96 VAL A CA 1
ATOM 700 C C . VAL A 1 96 ? 16.956 18.339 -20.792 1.00 88.50 96 VAL A C 1
ATOM 702 O O . VAL A 1 96 ? 16.058 19.148 -21.007 1.00 88.50 96 VAL A O 1
ATOM 705 N N . ARG A 1 97 ? 18.170 18.476 -21.310 1.00 88.19 97 ARG A N 1
ATOM 706 C CA . ARG A 1 97 ? 18.506 19.519 -22.263 1.00 88.19 97 ARG A CA 1
ATOM 707 C C . ARG A 1 97 ? 18.248 19.037 -23.688 1.00 88.19 97 ARG A C 1
ATOM 709 O O . ARG A 1 97 ? 18.921 18.116 -24.148 1.00 88.19 97 ARG A O 1
ATOM 716 N N . THR A 1 98 ? 17.355 19.701 -24.409 1.00 85.12 98 THR A N 1
ATOM 717 C CA . THR A 1 98 ? 17.064 19.431 -25.825 1.00 85.12 98 THR A CA 1
ATOM 718 C C . THR A 1 98 ? 17.947 20.263 -26.764 1.00 85.12 98 THR A C 1
ATOM 720 O O . THR A 1 98 ? 18.659 21.179 -26.345 1.00 85.12 98 THR A O 1
ATOM 723 N N . GLY A 1 99 ? 17.959 19.916 -28.055 1.00 81.81 99 GLY A N 1
ATOM 724 C CA . GLY A 1 99 ? 18.708 20.653 -29.082 1.00 81.81 99 GLY A CA 1
ATOM 725 C C . GLY A 1 99 ? 20.224 20.412 -29.071 1.00 81.81 99 GLY A C 1
ATOM 726 O O . GLY A 1 99 ? 20.999 21.276 -29.497 1.00 81.81 99 GLY A O 1
ATOM 727 N N . ALA A 1 100 ? 20.681 19.255 -28.580 1.00 82.75 100 ALA A N 1
ATOM 728 C CA . ALA A 1 100 ? 22.105 18.910 -28.558 1.00 82.75 100 ALA A CA 1
ATOM 729 C C . ALA A 1 100 ? 22.730 18.837 -29.969 1.00 82.75 100 ALA A C 1
ATOM 731 O O . ALA A 1 100 ? 23.899 19.182 -30.156 1.00 82.75 100 ALA A O 1
ATOM 732 N N . ASP A 1 101 ? 21.945 18.456 -30.975 1.00 79.94 101 ASP A N 1
ATOM 733 C CA . ASP A 1 101 ? 22.309 18.440 -32.394 1.00 79.94 101 ASP A CA 1
ATOM 734 C C . ASP A 1 101 ? 22.589 19.844 -32.945 1.00 79.94 101 ASP A C 1
ATOM 736 O O . ASP A 1 101 ? 23.599 20.049 -33.626 1.00 79.94 101 ASP A O 1
ATOM 740 N N . LEU A 1 102 ? 21.774 20.837 -32.577 1.00 82.50 102 LEU A N 1
ATOM 741 C CA . LEU A 1 102 ? 21.988 22.234 -32.956 1.00 82.50 102 LEU A CA 1
ATOM 742 C C . LEU A 1 102 ? 23.257 22.805 -32.304 1.00 82.50 102 LEU A C 1
ATOM 744 O O . LEU A 1 102 ? 24.064 23.487 -32.953 1.00 82.50 102 LEU A O 1
ATOM 748 N N . ALA A 1 103 ? 23.476 22.481 -31.028 1.00 81.56 103 ALA A N 1
ATOM 749 C CA . ALA A 1 103 ? 24.694 22.854 -30.317 1.00 81.56 103 ALA A CA 1
ATOM 750 C C . ALA A 1 103 ? 25.934 22.218 -30.968 1.00 81.56 103 ALA A C 1
ATOM 752 O O . ALA A 1 103 ? 26.934 22.901 -31.205 1.00 81.56 103 ALA A O 1
ATOM 753 N N . LEU A 1 104 ? 25.850 20.936 -31.338 1.00 82.62 104 LEU A N 1
ATOM 754 C CA . LEU A 1 104 ? 26.909 20.232 -32.052 1.00 82.62 104 LEU A CA 1
ATOM 755 C C . LEU A 1 104 ? 27.170 20.844 -33.432 1.00 82.62 104 LEU A C 1
ATOM 757 O O . LEU A 1 104 ? 28.330 21.021 -33.798 1.00 82.62 104 LEU A O 1
ATOM 761 N N . HIS A 1 105 ? 26.130 21.182 -34.200 1.00 81.00 105 HIS A N 1
ATOM 762 C CA . HIS A 1 105 ? 26.280 21.821 -35.510 1.00 81.00 105 HIS A CA 1
ATOM 763 C C . HIS A 1 105 ? 27.075 23.129 -35.401 1.00 81.00 105 HIS A C 1
ATOM 765 O O . HIS A 1 105 ? 28.007 23.370 -36.171 1.00 81.00 105 HIS A O 1
ATOM 771 N N . THR A 1 106 ? 26.753 23.944 -34.398 1.00 81.44 106 THR A N 1
ATOM 772 C CA . THR A 1 106 ? 27.449 25.208 -34.131 1.00 81.44 106 THR A CA 1
ATOM 773 C C . THR A 1 106 ? 28.896 24.968 -33.693 1.00 81.44 106 THR A C 1
ATOM 775 O O . THR A 1 106 ? 29.819 25.632 -34.166 1.00 81.44 106 THR A O 1
ATOM 778 N N . ALA A 1 107 ? 29.121 23.981 -32.826 1.00 79.50 107 ALA A N 1
ATOM 779 C CA . ALA A 1 107 ? 30.436 23.670 -32.277 1.00 79.50 107 ALA A CA 1
ATOM 780 C C . ALA A 1 107 ? 31.372 22.969 -33.280 1.00 79.50 107 ALA A C 1
ATOM 782 O O . ALA A 1 107 ? 32.588 23.156 -33.214 1.00 79.50 107 ALA A O 1
ATOM 783 N N . LYS A 1 108 ? 30.833 22.227 -34.257 1.00 80.94 108 LYS A N 1
ATOM 784 C CA . LYS A 1 108 ? 31.605 21.622 -35.359 1.00 80.94 108 LYS A CA 1
ATOM 785 C C . LYS A 1 108 ? 32.352 22.668 -36.183 1.00 80.94 108 LYS A C 1
ATOM 787 O O . LYS A 1 108 ? 33.482 22.418 -36.587 1.00 80.94 108 LYS A O 1
ATOM 792 N N . ARG A 1 109 ? 31.783 23.869 -36.357 1.00 77.06 109 ARG A N 1
ATOM 793 C CA . ARG A 1 109 ? 32.459 25.001 -37.029 1.00 77.06 109 ARG A CA 1
ATOM 794 C C . ARG A 1 109 ? 33.707 25.483 -36.282 1.00 77.06 109 ARG A C 1
ATOM 796 O O . ARG A 1 109 ? 34.536 26.172 -36.859 1.00 77.06 109 ARG A O 1
ATOM 803 N N . ARG A 1 110 ? 33.836 25.113 -35.006 1.00 74.69 110 ARG A N 1
ATOM 804 C CA . ARG A 1 110 ? 34.976 25.405 -34.128 1.00 74.69 110 ARG A CA 1
ATOM 805 C C . ARG A 1 110 ? 35.843 24.161 -33.862 1.00 74.69 110 ARG A C 1
ATOM 807 O O . ARG A 1 110 ? 36.696 24.192 -32.984 1.00 74.69 110 ARG A O 1
ATOM 814 N N . GLY A 1 111 ? 35.622 23.059 -34.590 1.00 75.12 111 GLY A N 1
ATOM 815 C CA . GLY A 1 111 ? 36.400 21.820 -34.473 1.00 75.12 111 GLY A CA 1
ATOM 816 C C . GLY A 1 111 ? 36.051 20.931 -33.272 1.00 75.12 111 GLY A C 1
ATOM 817 O O . GLY A 1 111 ? 36.816 20.026 -32.940 1.00 75.12 111 GLY A O 1
ATOM 818 N N . HIS A 1 112 ? 34.921 21.159 -32.594 1.00 77.62 112 HIS A N 1
ATOM 819 C CA . HIS A 1 112 ? 34.520 20.334 -31.451 1.00 77.62 112 HIS A CA 1
ATOM 820 C C . HIS A 1 112 ? 33.854 19.016 -31.873 1.00 77.62 112 HIS A C 1
ATOM 822 O O . HIS A 1 112 ? 33.084 18.953 -32.833 1.00 77.62 112 HIS A O 1
ATOM 828 N N . THR A 1 113 ? 34.112 17.967 -31.092 1.00 81.69 113 THR A N 1
ATOM 829 C CA . THR A 1 113 ? 33.493 16.640 -31.210 1.00 81.69 113 THR A CA 1
ATOM 830 C C . THR A 1 113 ? 32.413 16.434 -30.146 1.00 81.69 113 THR A C 1
ATOM 832 O O . THR A 1 113 ? 32.413 17.107 -29.114 1.00 81.69 113 THR A O 1
ATOM 835 N N . ILE A 1 114 ? 31.516 15.464 -30.365 1.00 77.75 114 ILE A N 1
ATOM 836 C CA . ILE A 1 114 ? 30.441 15.102 -29.416 1.00 77.75 114 ILE A CA 1
ATOM 837 C C . ILE A 1 114 ? 31.006 14.795 -28.023 1.00 77.75 114 ILE A C 1
ATOM 839 O O . ILE A 1 114 ? 30.496 15.307 -27.032 1.00 77.75 114 ILE A O 1
ATOM 843 N N . ALA A 1 115 ? 32.111 14.044 -27.956 1.00 80.69 115 ALA A N 1
ATOM 844 C CA . ALA A 1 115 ? 32.762 13.663 -26.701 1.00 80.69 115 ALA A CA 1
ATOM 845 C C . ALA A 1 115 ? 33.235 14.866 -25.862 1.00 80.69 115 ALA A C 1
ATOM 847 O O . ALA A 1 115 ? 33.246 14.796 -24.638 1.00 80.69 115 ALA A O 1
ATOM 848 N N . ARG A 1 116 ? 33.605 15.982 -26.507 1.00 82.44 116 ARG A N 1
ATOM 849 C CA . ARG A 1 116 ? 33.951 17.236 -25.816 1.00 82.44 116 ARG A CA 1
ATOM 850 C C . ARG A 1 116 ? 32.728 18.101 -25.519 1.00 82.44 116 ARG A C 1
ATOM 852 O O . ARG A 1 116 ? 32.733 18.828 -24.533 1.00 82.44 116 ARG A O 1
ATOM 859 N N . LEU A 1 117 ? 31.704 18.027 -26.364 1.00 85.06 117 LEU A N 1
ATOM 860 C CA . LEU A 1 117 ? 30.495 18.836 -26.263 1.00 85.06 117 LEU A CA 1
ATOM 861 C C . LEU A 1 117 ? 29.581 18.368 -25.122 1.00 85.06 117 LEU A C 1
ATOM 863 O O . LEU A 1 117 ? 29.152 19.192 -24.325 1.00 85.06 117 LEU A O 1
ATOM 867 N N . LEU A 1 118 ? 29.298 17.066 -25.016 1.00 84.69 118 LEU A N 1
ATOM 868 C CA . LEU A 1 118 ? 28.340 16.519 -24.043 1.00 84.69 118 LEU A CA 1
ATOM 869 C C . LEU A 1 118 ? 28.642 16.937 -22.589 1.00 84.69 118 LEU A C 1
ATOM 871 O O . LEU A 1 118 ? 27.739 17.472 -21.942 1.00 84.69 118 LEU A O 1
ATOM 875 N N . PRO A 1 119 ? 29.886 16.817 -22.077 1.00 87.00 119 PRO A N 1
ATOM 876 C CA . PRO A 1 119 ? 30.212 17.292 -20.733 1.00 87.00 119 PRO A CA 1
ATOM 877 C C . PRO A 1 119 ? 29.975 18.794 -20.555 1.00 87.00 119 PRO A C 1
ATOM 879 O O . PRO A 1 119 ? 29.487 19.214 -19.511 1.00 87.00 119 PRO A O 1
ATOM 882 N N . GLN A 1 120 ? 30.262 19.605 -21.580 1.00 86.75 120 GLN A N 1
ATOM 883 C CA . GLN A 1 120 ? 30.016 21.050 -21.544 1.00 86.75 120 GLN A CA 1
ATOM 884 C C . GLN A 1 120 ? 28.519 21.363 -21.513 1.00 86.75 120 GLN A C 1
ATOM 886 O O . GLN A 1 120 ? 28.095 22.249 -20.775 1.00 86.75 120 GLN A O 1
ATOM 891 N N . LEU A 1 121 ? 27.708 20.635 -22.288 1.00 86.88 121 LEU A N 1
ATOM 892 C CA . LEU A 1 121 ? 26.262 20.841 -22.296 1.00 86.88 121 LEU A CA 1
ATOM 893 C C . LEU A 1 121 ? 25.633 20.486 -20.950 1.00 86.88 121 LEU A C 1
ATOM 895 O O . LEU A 1 121 ? 24.733 21.201 -20.513 1.00 86.88 121 LEU A O 1
ATOM 899 N N . ARG A 1 122 ? 26.119 19.419 -20.303 1.00 88.19 122 ARG A N 1
ATOM 900 C CA . ARG A 1 122 ? 25.696 19.032 -18.953 1.00 88.19 122 ARG A CA 1
ATOM 901 C C . ARG A 1 122 ? 26.156 20.061 -17.921 1.00 88.19 122 ARG A C 1
ATOM 903 O O . ARG A 1 122 ? 25.328 20.509 -17.140 1.00 88.19 122 ARG A O 1
ATOM 910 N N . ALA A 1 123 ? 27.415 20.507 -17.980 1.00 86.81 123 ALA A N 1
ATOM 911 C CA . ALA A 1 123 ? 27.970 21.517 -17.073 1.00 86.81 123 ALA A CA 1
ATOM 912 C C . ALA A 1 123 ? 27.197 22.845 -17.115 1.00 86.81 123 ALA A C 1
ATOM 914 O O . ALA A 1 123 ? 26.877 23.406 -16.069 1.00 86.81 123 ALA A O 1
ATOM 915 N N . GLN A 1 124 ? 26.801 23.296 -18.312 1.00 87.31 124 GLN A N 1
ATOM 916 C CA . GLN A 1 124 ? 25.979 24.501 -18.496 1.00 87.31 124 GLN A CA 1
ATOM 917 C C . GLN A 1 124 ? 24.651 24.459 -17.728 1.00 87.31 124 GLN A C 1
ATOM 919 O O . GLN A 1 124 ? 24.114 25.511 -17.389 1.00 87.31 124 GLN A O 1
ATOM 924 N N . VAL A 1 125 ? 24.124 23.263 -17.463 1.00 87.75 125 VAL A N 1
ATOM 925 C CA . VAL A 1 125 ? 22.874 23.056 -16.724 1.00 87.75 125 VAL A CA 1
ATOM 926 C C . VAL A 1 125 ? 23.147 22.703 -15.261 1.00 87.75 125 VAL A C 1
ATOM 928 O O . VAL A 1 125 ? 22.497 23.240 -14.367 1.00 87.75 125 VAL A O 1
ATOM 931 N N . SER A 1 126 ? 24.132 21.846 -14.984 1.00 87.50 126 SER A N 1
ATOM 932 C CA . SER A 1 126 ? 24.424 21.371 -13.632 1.00 87.50 126 SER A CA 1
ATOM 933 C C . SER A 1 126 ? 25.087 22.428 -12.750 1.00 87.50 126 SER A C 1
ATOM 935 O O . SER A 1 126 ? 24.810 22.465 -11.557 1.00 87.50 126 SER A O 1
ATOM 937 N N . GLU A 1 127 ? 25.942 23.302 -13.292 1.00 89.06 127 GLU A N 1
ATOM 938 C CA . GLU A 1 127 ? 26.635 24.327 -12.497 1.00 89.06 127 GLU A CA 1
ATOM 939 C C . GLU A 1 127 ? 25.690 25.399 -11.924 1.00 89.06 127 GLU A C 1
ATOM 941 O O . GLU A 1 127 ? 25.822 25.720 -10.739 1.00 89.06 127 GLU A O 1
ATOM 946 N N . PRO A 1 128 ? 24.733 25.975 -12.687 1.00 88.69 128 PRO A N 1
ATOM 947 C CA . PRO A 1 128 ? 23.729 26.874 -12.114 1.00 88.69 128 PRO A CA 1
ATOM 948 C C . PRO A 1 128 ? 22.872 26.209 -11.031 1.00 88.69 128 PRO A C 1
ATOM 950 O O . PRO A 1 128 ? 22.623 26.820 -9.993 1.00 88.69 128 PRO A O 1
ATOM 953 N N . LEU A 1 129 ? 22.467 24.951 -11.239 1.00 86.81 129 LEU A N 1
ATOM 954 C CA . LEU A 1 129 ? 21.673 24.194 -10.265 1.00 86.81 129 LEU A CA 1
ATOM 955 C C . LEU A 1 129 ? 22.474 23.900 -8.989 1.00 86.81 129 LEU A C 1
ATOM 957 O O . LEU A 1 129 ? 21.976 24.125 -7.887 1.00 86.81 129 LEU A O 1
ATOM 961 N N . ALA A 1 130 ? 23.742 23.505 -9.126 1.00 86.94 130 ALA A N 1
ATOM 962 C CA . ALA A 1 130 ? 24.636 23.263 -7.997 1.00 86.94 130 ALA A CA 1
ATOM 963 C C . ALA A 1 130 ? 24.893 24.540 -7.181 1.00 86.94 130 ALA A C 1
ATOM 965 O O . ALA A 1 130 ? 24.852 24.500 -5.952 1.00 86.94 130 ALA A O 1
ATOM 966 N N . ARG A 1 131 ? 25.084 25.693 -7.844 1.00 87.31 131 ARG A N 1
ATOM 967 C CA . ARG A 1 131 ? 25.193 27.006 -7.177 1.00 87.31 131 ARG A CA 1
ATOM 968 C C . ARG A 1 131 ? 23.931 27.381 -6.400 1.00 87.31 131 ARG A C 1
ATOM 970 O O . ARG A 1 131 ? 24.025 28.067 -5.390 1.00 87.31 131 ARG A O 1
ATOM 977 N N . ALA A 1 132 ? 22.768 26.919 -6.852 1.00 83.50 132 ALA A N 1
ATOM 978 C CA . ALA A 1 132 ? 21.492 27.106 -6.173 1.00 83.50 132 ALA A CA 1
ATOM 979 C C . ALA A 1 132 ? 21.238 26.098 -5.031 1.00 83.50 132 ALA A C 1
ATOM 981 O O . ALA A 1 132 ? 20.171 26.162 -4.418 1.00 83.50 132 ALA A O 1
ATOM 982 N N . GLY A 1 133 ? 22.186 25.190 -4.752 1.00 81.88 133 GLY A N 1
ATOM 983 C CA . GLY A 1 133 ? 22.066 24.134 -3.742 1.00 81.88 133 GLY A CA 1
ATOM 984 C C . GLY A 1 133 ? 21.210 22.939 -4.175 1.00 81.88 133 GLY A C 1
ATOM 985 O O . GLY A 1 133 ? 20.887 22.094 -3.345 1.00 81.88 133 GLY A O 1
ATOM 986 N N . LEU A 1 134 ? 20.836 22.860 -5.455 1.00 83.12 134 LEU A N 1
ATOM 987 C CA . LEU A 1 134 ? 19.929 21.846 -5.986 1.00 83.12 134 LEU A CA 1
ATOM 988 C C . LEU A 1 134 ? 20.725 20.665 -6.543 1.00 83.12 134 LEU A C 1
ATOM 990 O O . LEU A 1 134 ? 21.698 20.841 -7.280 1.00 83.12 134 LEU A O 1
ATOM 994 N N . LYS A 1 135 ? 20.291 19.447 -6.216 1.00 79.44 135 LYS A N 1
ATOM 995 C CA . LYS A 1 135 ? 20.864 18.207 -6.756 1.00 79.44 135 LYS A CA 1
ATOM 996 C C . LYS A 1 135 ? 19.799 17.484 -7.579 1.00 79.44 135 LYS A C 1
ATOM 998 O O . LYS A 1 135 ? 18.937 16.841 -6.981 1.00 79.44 135 LYS A O 1
ATOM 1003 N N . PRO A 1 136 ? 19.785 17.623 -8.916 1.00 79.94 136 PRO A N 1
ATOM 1004 C CA . PRO A 1 136 ? 18.903 16.813 -9.748 1.00 79.94 136 PRO A CA 1
ATOM 1005 C C . PRO A 1 136 ? 19.333 15.340 -9.696 1.00 79.94 136 PRO A C 1
ATOM 1007 O O . PRO A 1 136 ? 20.506 15.040 -9.467 1.00 79.94 136 PRO A O 1
ATOM 1010 N N . LEU A 1 137 ? 18.389 14.431 -9.953 1.00 78.00 137 LEU A N 1
ATOM 1011 C CA . LEU A 1 137 ? 18.639 12.992 -10.100 1.00 78.00 137 LEU A CA 1
ATOM 1012 C C . LEU A 1 137 ? 19.650 12.728 -11.226 1.00 78.00 137 LEU A C 1
ATOM 1014 O O . LEU A 1 137 ? 20.466 11.813 -11.151 1.00 78.00 137 LEU A O 1
ATOM 1018 N N . GLY A 1 138 ? 19.625 13.575 -12.255 1.00 82.75 138 GLY A N 1
ATOM 1019 C CA . GLY A 1 138 ? 20.560 13.513 -13.359 1.00 82.75 138 GLY A CA 1
ATOM 1020 C C . GLY A 1 138 ? 20.317 14.585 -14.419 1.00 82.75 138 GLY A C 1
ATOM 1021 O O . GLY A 1 138 ? 19.264 15.227 -14.439 1.00 82.75 138 GLY A O 1
ATOM 1022 N N . VAL A 1 139 ? 21.313 14.78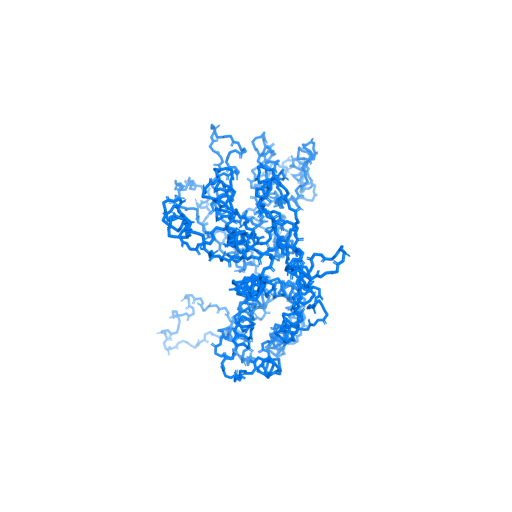6 -15.288 1.00 87.19 139 VAL A N 1
ATOM 1023 C CA . VAL A 1 139 ? 21.265 15.749 -16.398 1.00 87.19 139 VAL A CA 1
ATOM 1024 C C . VAL A 1 139 ? 21.598 15.035 -17.705 1.00 87.19 139 VAL A C 1
ATOM 1026 O O . VAL A 1 139 ? 22.726 14.568 -17.873 1.00 87.19 139 VAL A O 1
ATOM 1029 N N . ALA A 1 140 ? 20.639 14.987 -18.629 1.00 86.31 140 ALA A N 1
ATOM 1030 C CA . ALA A 1 140 ? 20.812 14.418 -19.967 1.00 86.31 140 ALA A CA 1
ATOM 1031 C C . ALA A 1 140 ? 20.854 15.527 -21.021 1.00 86.31 140 ALA A C 1
ATOM 1033 O O . ALA A 1 140 ? 20.025 16.434 -20.993 1.00 86.31 140 ALA A O 1
ATOM 1034 N N . ALA A 1 141 ? 21.771 15.446 -21.984 1.00 87.62 141 ALA A N 1
ATOM 1035 C CA . ALA A 1 141 ? 21.711 16.246 -23.204 1.00 87.62 141 ALA A CA 1
ATOM 1036 C C . ALA A 1 141 ? 21.245 15.360 -24.363 1.00 87.62 141 ALA A C 1
ATOM 1038 O O . ALA A 1 141 ? 21.941 14.423 -24.748 1.00 87.62 141 ALA A O 1
ATOM 1039 N N . VAL A 1 142 ? 20.071 15.652 -24.920 1.00 83.69 142 VAL A N 1
ATOM 1040 C CA . VAL A 1 142 ? 19.406 14.810 -25.919 1.00 83.69 142 VAL A CA 1
ATOM 1041 C C . VAL A 1 142 ? 19.141 15.561 -27.220 1.00 83.69 142 VAL A C 1
ATOM 1043 O O . VAL A 1 142 ? 19.012 16.789 -27.261 1.00 83.69 142 VAL A O 1
ATOM 1046 N N . SER A 1 143 ? 19.037 14.795 -28.302 1.00 80.06 143 SER A N 1
ATOM 1047 C CA . SER A 1 143 ? 18.496 15.259 -29.573 1.00 80.06 143 SER A CA 1
ATOM 1048 C C . SER A 1 143 ? 17.276 14.422 -29.919 1.00 80.06 143 SER A C 1
ATOM 1050 O O . SER A 1 143 ? 17.336 13.196 -29.893 1.00 80.06 143 SER A O 1
ATOM 1052 N N . THR A 1 144 ? 16.180 15.088 -30.270 1.00 71.38 144 THR A N 1
ATOM 1053 C CA . THR A 1 144 ? 14.963 14.435 -30.767 1.00 71.38 144 THR A CA 1
ATOM 1054 C C . THR A 1 144 ? 15.111 13.962 -32.216 1.00 71.38 144 THR A C 1
ATOM 1056 O O . THR A 1 144 ? 14.374 13.082 -32.650 1.00 71.38 144 THR A O 1
ATOM 1059 N N . LEU A 1 145 ? 16.069 14.521 -32.965 1.00 70.12 145 LEU A N 1
ATOM 1060 C CA . LEU A 1 145 ? 16.349 14.160 -34.359 1.00 70.12 145 LEU A CA 1
ATOM 1061 C C . LEU A 1 145 ? 17.366 13.019 -34.476 1.00 70.12 145 LEU A C 1
ATOM 1063 O O . LEU A 1 145 ? 17.307 12.227 -35.415 1.00 70.12 145 LEU A O 1
ATOM 1067 N N . GLU A 1 146 ? 18.299 12.932 -33.526 1.00 71.69 146 GLU A N 1
ATOM 1068 C CA . GLU A 1 146 ? 19.366 11.928 -33.508 1.00 71.69 146 GLU A CA 1
ATOM 1069 C C . GLU A 1 146 ? 19.481 11.249 -32.127 1.00 71.69 146 GLU A C 1
ATOM 1071 O O . GLU A 1 146 ? 20.474 11.464 -31.426 1.00 71.69 146 GLU A O 1
ATOM 1076 N N . PRO A 1 147 ? 18.505 10.419 -31.710 1.00 65.94 147 PRO A N 1
ATOM 1077 C CA . PRO A 1 147 ? 18.442 9.935 -30.328 1.00 65.94 147 PRO A CA 1
ATOM 1078 C C . PRO A 1 147 ? 19.633 9.027 -29.968 1.00 65.94 147 PRO A C 1
ATOM 1080 O O . PRO A 1 147 ? 20.197 9.147 -28.885 1.00 65.94 147 PRO A O 1
ATOM 1083 N N . ASP A 1 148 ? 20.116 8.222 -30.920 1.00 67.75 148 ASP A N 1
ATOM 1084 C CA . ASP A 1 148 ? 21.243 7.288 -30.740 1.00 67.75 148 ASP A CA 1
ATOM 1085 C C . ASP A 1 148 ? 22.602 7.954 -30.471 1.00 67.75 148 ASP A C 1
ATOM 1087 O O . ASP A 1 148 ? 23.562 7.294 -30.075 1.00 67.75 148 ASP A O 1
ATOM 1091 N N . ARG A 1 149 ? 22.742 9.250 -30.773 1.00 71.44 149 ARG A N 1
ATOM 1092 C CA . ARG A 1 149 ? 24.054 9.924 -30.822 1.00 71.44 149 ARG A CA 1
ATOM 1093 C C . ARG A 1 149 ? 24.404 10.698 -29.553 1.00 71.44 149 ARG A C 1
ATOM 1095 O O . ARG A 1 149 ? 25.534 11.179 -29.441 1.00 71.44 149 ARG A O 1
ATOM 1102 N N . PHE A 1 150 ? 23.449 10.849 -28.641 1.00 83.12 150 PHE A N 1
ATOM 1103 C CA . PHE A 1 150 ? 23.562 11.656 -27.427 1.00 83.12 150 PHE A CA 1
ATOM 1104 C C . PHE A 1 150 ? 23.073 10.857 -26.205 1.00 83.12 150 PHE A C 1
ATOM 1106 O O . PHE A 1 150 ? 23.108 9.630 -26.212 1.00 83.12 150 PHE A O 1
ATOM 1113 N N . ASP A 1 151 ? 22.614 11.529 -25.149 1.00 81.69 151 ASP A N 1
ATOM 1114 C CA . ASP A 1 151 ? 22.298 10.896 -23.862 1.00 81.69 151 ASP A CA 1
ATOM 1115 C C . ASP A 1 151 ? 20.910 10.239 -23.813 1.00 81.69 151 ASP A C 1
ATOM 1117 O O . ASP A 1 151 ? 20.390 10.004 -22.727 1.00 81.69 151 ASP A O 1
ATOM 1121 N N . PHE A 1 152 ? 20.274 9.962 -24.956 1.00 75.19 152 PHE A N 1
ATOM 1122 C CA . PHE A 1 152 ? 18.903 9.442 -24.970 1.00 75.19 152 PHE A CA 1
ATOM 1123 C C . PHE A 1 152 ? 18.823 8.033 -24.366 1.00 75.19 152 PHE A C 1
ATOM 1125 O O . PHE A 1 152 ? 18.007 7.804 -23.483 1.00 75.19 152 PHE A O 1
ATOM 1132 N N . ALA A 1 153 ? 19.739 7.135 -24.744 1.00 68.44 153 ALA A N 1
ATOM 1133 C CA . ALA A 1 153 ? 19.827 5.795 -24.153 1.00 68.44 153 ALA A CA 1
ATOM 1134 C C . ALA A 1 153 ? 20.095 5.847 -22.637 1.00 68.44 153 ALA A C 1
ATOM 1136 O O . ALA A 1 153 ? 19.516 5.099 -21.861 1.00 68.44 153 ALA A O 1
ATOM 1137 N N . TRP A 1 154 ? 20.931 6.793 -22.196 1.00 78.88 154 TRP A N 1
ATOM 1138 C CA . TRP A 1 154 ? 21.175 7.005 -20.770 1.00 78.88 154 TRP A CA 1
ATOM 1139 C C . TRP A 1 154 ? 19.929 7.533 -20.042 1.00 78.88 154 TRP A C 1
ATOM 1141 O O . TRP A 1 154 ? 19.665 7.135 -18.911 1.00 78.88 154 TRP A O 1
ATOM 1151 N N . LEU A 1 155 ? 19.156 8.421 -20.676 1.00 75.19 155 LEU A N 1
ATOM 1152 C CA . LEU A 1 155 ? 17.902 8.931 -20.124 1.00 75.19 155 LEU A CA 1
ATOM 1153 C C . LEU A 1 155 ? 16.876 7.802 -19.957 1.00 75.19 155 LEU A C 1
ATOM 1155 O O . LEU A 1 155 ? 16.238 7.728 -18.910 1.00 75.19 155 LEU A O 1
ATOM 1159 N N . GLU A 1 156 ? 16.754 6.910 -20.943 1.00 67.75 156 GLU A N 1
ATOM 1160 C CA . GLU A 1 156 ? 15.913 5.711 -20.849 1.00 67.75 156 GLU A CA 1
ATOM 1161 C C . GLU A 1 156 ? 16.356 4.807 -19.692 1.00 67.75 156 GLU A C 1
ATOM 1163 O O . GLU A 1 156 ? 15.531 4.462 -18.847 1.00 67.75 156 GLU A O 1
ATOM 1168 N N . ASP A 1 157 ? 17.653 4.511 -19.579 1.00 65.69 157 ASP A N 1
ATOM 1169 C CA . ASP A 1 157 ? 18.202 3.695 -18.489 1.00 65.69 157 ASP A CA 1
ATOM 1170 C C . ASP A 1 157 ? 17.920 4.296 -17.106 1.00 65.69 157 ASP A C 1
ATOM 1172 O O . ASP A 1 157 ? 17.592 3.574 -16.164 1.00 65.69 157 ASP A O 1
ATOM 1176 N N . VAL A 1 158 ? 18.031 5.619 -16.954 1.00 69.75 158 VAL A N 1
ATOM 1177 C CA . VAL A 1 158 ? 17.754 6.303 -15.682 1.00 69.75 158 VAL A CA 1
ATOM 1178 C C . VAL A 1 158 ? 16.262 6.304 -15.358 1.00 69.75 158 VAL A C 1
ATOM 1180 O O . VAL A 1 158 ? 15.895 6.094 -14.203 1.00 69.75 158 VAL A O 1
ATOM 1183 N N . LEU A 1 159 ? 15.389 6.488 -16.350 1.00 68.62 159 LEU A N 1
ATOM 1184 C CA . LEU A 1 159 ? 13.945 6.369 -16.143 1.00 68.62 159 LEU A CA 1
ATOM 1185 C C . LEU A 1 159 ? 13.559 4.929 -15.757 1.00 68.62 159 LEU A C 1
ATOM 1187 O O . LEU A 1 159 ? 12.785 4.717 -14.828 1.00 68.62 159 LEU A O 1
ATOM 1191 N N . VAL A 1 160 ? 14.138 3.921 -16.407 1.00 60.62 160 VAL A N 1
ATOM 1192 C CA . VAL A 1 160 ? 13.878 2.512 -16.079 1.00 60.62 160 VAL A CA 1
ATOM 1193 C C . VAL A 1 160 ? 14.441 2.153 -14.704 1.00 60.62 160 VAL A C 1
ATOM 1195 O O . VAL A 1 160 ? 13.753 1.534 -13.900 1.00 60.62 160 VAL A O 1
ATOM 1198 N N . ARG A 1 161 ? 15.681 2.537 -14.393 1.00 62.50 161 ARG A N 1
ATOM 1199 C CA . ARG A 1 161 ? 16.341 2.114 -13.154 1.00 62.50 161 ARG A CA 1
ATOM 1200 C C . ARG A 1 161 ? 15.893 2.917 -11.946 1.00 62.50 161 ARG A C 1
ATOM 1202 O O . ARG A 1 161 ? 15.586 2.326 -10.923 1.00 62.50 161 ARG A O 1
ATOM 1209 N N . GLU A 1 162 ? 15.896 4.240 -12.038 1.00 64.75 162 GLU A N 1
ATOM 1210 C CA . GLU A 1 162 ? 15.633 5.102 -10.886 1.00 64.75 162 GLU A CA 1
ATOM 1211 C C . GLU A 1 162 ? 14.135 5.385 -10.753 1.00 64.75 162 GLU A C 1
ATOM 1213 O O . GLU A 1 162 ? 13.591 5.245 -9.662 1.00 64.75 162 GLU A O 1
ATOM 1218 N N . VAL A 1 163 ? 13.442 5.726 -11.850 1.00 63.06 163 VAL A N 1
ATOM 1219 C CA . VAL A 1 163 ? 12.025 6.136 -11.784 1.00 63.06 163 VAL A CA 1
ATOM 1220 C C . VAL A 1 163 ? 11.084 4.955 -11.530 1.00 63.06 163 VAL A C 1
ATOM 1222 O O . VAL A 1 163 ? 10.138 5.118 -10.763 1.00 63.06 163 VAL A O 1
ATOM 1225 N N . LEU A 1 164 ? 11.358 3.749 -12.047 1.00 61.31 164 LEU A N 1
ATOM 1226 C CA . LEU A 1 164 ? 10.569 2.556 -11.680 1.00 61.31 164 LEU A CA 1
ATOM 1227 C C . LEU A 1 164 ? 10.851 2.043 -10.258 1.00 61.31 164 LEU A C 1
ATOM 1229 O O . LEU A 1 164 ? 10.034 1.309 -9.704 1.00 61.31 164 LEU A O 1
ATOM 1233 N N . GLN A 1 165 ? 11.988 2.412 -9.657 1.00 57.56 165 GLN A N 1
ATOM 1234 C CA . GLN A 1 165 ? 12.282 2.104 -8.252 1.00 57.56 165 GLN A CA 1
ATOM 1235 C C . GLN A 1 165 ? 11.598 3.069 -7.279 1.00 57.56 165 GLN A C 1
ATOM 1237 O O . GLN A 1 165 ? 11.502 2.765 -6.083 1.00 57.56 165 GLN A O 1
ATOM 1242 N N . LEU A 1 166 ? 11.104 4.212 -7.767 1.00 60.81 166 LEU A N 1
ATOM 1243 C CA . LEU A 1 166 ? 10.340 5.138 -6.942 1.00 60.81 166 LEU A CA 1
ATOM 1244 C C . LEU A 1 166 ? 9.075 4.454 -6.418 1.00 60.81 166 LEU A C 1
ATOM 1246 O O . LEU A 1 166 ? 8.509 3.584 -7.086 1.00 60.81 166 LEU A O 1
ATOM 1250 N N . PRO A 1 167 ? 8.612 4.827 -5.212 1.00 53.53 167 PRO A N 1
ATOM 1251 C CA . PRO A 1 167 ? 7.333 4.350 -4.712 1.00 53.53 167 PRO A CA 1
ATOM 1252 C C . PRO A 1 167 ? 6.248 4.710 -5.732 1.00 53.53 167 PRO A C 1
ATOM 1254 O O . PRO A 1 167 ? 5.948 5.889 -5.927 1.00 53.53 167 PRO A O 1
ATOM 1257 N N . MET A 1 168 ? 5.717 3.693 -6.419 1.00 48.62 168 MET A N 1
ATOM 1258 C CA . MET A 1 168 ? 4.605 3.865 -7.348 1.00 48.62 168 MET A CA 1
ATOM 1259 C C . MET A 1 168 ? 3.437 4.474 -6.596 1.00 48.62 168 MET A C 1
ATOM 1261 O O . MET A 1 168 ? 3.033 3.927 -5.570 1.00 48.62 168 MET A O 1
ATOM 1265 N N . PHE A 1 169 ? 2.899 5.556 -7.148 1.00 49.22 169 PHE A N 1
ATOM 1266 C CA . PHE A 1 169 ? 1.691 6.154 -6.627 1.00 49.22 169 PHE A CA 1
ATOM 1267 C C . PHE A 1 169 ? 0.491 5.332 -7.088 1.00 49.22 169 PHE A C 1
ATOM 1269 O O . PHE A 1 169 ? 0.096 5.383 -8.252 1.00 49.22 169 PHE A O 1
ATOM 1276 N N . ASP A 1 170 ? -0.043 4.518 -6.188 1.00 43.75 170 ASP A N 1
ATOM 1277 C CA . ASP A 1 170 ? -1.328 3.853 -6.384 1.00 43.75 170 ASP A CA 1
ATOM 1278 C C . ASP A 1 170 ? -2.440 4.834 -5.962 1.00 43.75 170 ASP A C 1
ATOM 1280 O O . ASP A 1 170 ? -2.216 5.614 -5.040 1.00 43.75 170 ASP A O 1
ATOM 1284 N N . PRO A 1 171 ? -3.660 4.831 -6.523 1.00 38.94 171 PRO A N 1
ATOM 1285 C CA . PRO A 1 171 ? -4.813 5.458 -5.864 1.00 38.94 171 PRO A CA 1
ATOM 1286 C C . PRO A 1 171 ? -5.003 4.987 -4.408 1.00 38.94 171 PRO A C 1
ATOM 1288 O O . PRO A 1 171 ? -5.608 5.695 -3.613 1.00 38.94 171 PRO A O 1
ATOM 1291 N N . GLY A 1 172 ? -4.428 3.843 -4.019 1.00 42.22 172 GLY A N 1
ATOM 1292 C CA . GLY A 1 172 ? -4.283 3.428 -2.622 1.00 42.22 172 GLY A CA 1
ATOM 1293 C C . GLY A 1 172 ? -3.224 4.185 -1.800 1.00 42.22 172 GLY A C 1
ATOM 1294 O O . GLY A 1 172 ? -3.181 4.014 -0.593 1.00 42.22 172 GLY A O 1
ATOM 1295 N N . ASP A 1 173 ? -2.379 5.035 -2.381 1.00 44.56 173 ASP A N 1
ATOM 1296 C CA . ASP A 1 173 ? -1.553 6.001 -1.631 1.00 44.56 173 ASP A CA 1
ATOM 1297 C C . ASP A 1 173 ? -2.402 7.165 -1.095 1.00 44.56 173 ASP A C 1
ATOM 1299 O O . ASP A 1 173 ? -2.024 7.781 -0.105 1.00 44.56 173 ASP A O 1
ATOM 1303 N N . LEU A 1 174 ? -3.612 7.383 -1.632 1.00 42.41 174 LEU A N 1
ATOM 1304 C CA . LEU A 1 174 ? -4.653 8.163 -0.945 1.00 42.41 174 LEU A CA 1
ATOM 1305 C C . LEU A 1 174 ? -5.199 7.418 0.288 1.00 42.41 174 LEU A C 1
ATOM 1307 O O . LEU A 1 174 ? -5.819 8.034 1.146 1.00 42.41 174 LEU A O 1
ATOM 1311 N N . LEU A 1 175 ? -4.961 6.104 0.418 1.00 43.09 175 LEU A N 1
ATOM 1312 C CA . LEU A 1 175 ? -5.234 5.378 1.665 1.00 43.09 175 LEU A CA 1
ATOM 1313 C C . LEU A 1 175 ? -4.114 5.567 2.698 1.00 43.09 175 LEU A C 1
ATOM 1315 O O . LEU A 1 175 ? -4.364 5.320 3.873 1.00 43.09 175 LEU A O 1
ATOM 1319 N N . GLU A 1 176 ? -2.916 6.047 2.322 1.00 42.88 176 GLU A N 1
ATOM 1320 C CA . GLU A 1 176 ? -1.982 6.609 3.317 1.00 42.88 176 GLU A CA 1
ATOM 1321 C C . GLU A 1 176 ? -2.505 7.938 3.881 1.00 42.88 176 GLU A C 1
ATOM 1323 O O . GLU A 1 176 ? -2.151 8.305 5.000 1.00 42.88 176 GLU A O 1
ATOM 1328 N N . GLU A 1 177 ? -3.400 8.616 3.153 1.00 43.44 177 GLU A N 1
ATOM 1329 C CA . GLU A 1 177 ? -4.179 9.742 3.667 1.00 43.44 177 GLU A CA 1
ATOM 1330 C C . GLU A 1 177 ? -5.444 9.312 4.421 1.00 43.44 177 GLU A C 1
ATOM 1332 O O . GLU A 1 177 ? -6.166 10.193 4.876 1.00 43.44 177 GLU A O 1
ATOM 1337 N N . LEU A 1 178 ? -5.724 8.010 4.621 1.00 46.84 178 LEU A N 1
ATOM 1338 C CA . LEU A 1 178 ? -6.763 7.623 5.578 1.00 46.84 178 LEU A CA 1
ATOM 1339 C C . LEU A 1 178 ? -6.266 7.968 6.986 1.00 46.84 178 LEU A C 1
ATOM 1341 O O . LEU A 1 178 ? -5.391 7.283 7.523 1.00 46.84 178 LEU A O 1
ATOM 1345 N N . PRO A 1 179 ? -6.854 8.983 7.639 1.00 50.00 179 PRO A N 1
ATOM 1346 C CA . PRO A 1 179 ? -6.376 9.465 8.923 1.00 50.00 179 PRO A CA 1
ATOM 1347 C C . PRO A 1 179 ? -6.705 8.495 10.065 1.00 50.00 179 PRO A C 1
ATOM 1349 O O . PRO A 1 179 ? -6.387 8.793 11.206 1.00 50.00 179 PRO A O 1
ATOM 1352 N N . ALA A 1 180 ? -7.324 7.342 9.804 1.00 54.50 180 ALA A N 1
ATOM 1353 C CA . ALA A 1 180 ? -7.815 6.460 10.855 1.00 54.50 180 ALA A CA 1
ATOM 1354 C C . ALA A 1 180 ? -6.729 5.567 11.483 1.00 54.50 180 ALA A C 1
ATOM 1356 O O . ALA A 1 180 ? -6.849 5.214 12.652 1.00 54.50 180 ALA A O 1
ATOM 1357 N N . VAL A 1 181 ? -5.670 5.194 10.749 1.00 61.72 181 VAL A N 1
ATOM 1358 C CA . VAL A 1 181 ? -4.727 4.151 11.201 1.00 61.72 181 VAL A CA 1
ATOM 1359 C C . VAL A 1 181 ? -3.314 4.701 11.370 1.00 61.72 181 VAL A C 1
ATOM 1361 O O . VAL A 1 181 ? -2.706 5.219 10.436 1.00 61.72 181 VAL A O 1
ATOM 1364 N N . ARG A 1 182 ? -2.752 4.554 12.573 1.00 70.44 182 ARG A N 1
ATOM 1365 C CA . ARG A 1 182 ? -1.451 5.123 12.932 1.00 70.44 182 ARG A CA 1
ATOM 1366 C C . ARG A 1 182 ? -0.261 4.311 12.429 1.00 70.44 182 ARG A C 1
ATOM 1368 O O . ARG A 1 182 ? -0.263 3.082 12.391 1.00 70.44 182 ARG A O 1
ATOM 1375 N N . GLU A 1 183 ? 0.836 5.019 12.163 1.00 70.00 183 GLU A N 1
ATOM 1376 C CA . GLU A 1 183 ? 2.099 4.433 11.707 1.00 70.00 183 GLU A CA 1
ATOM 1377 C C . GLU A 1 183 ? 2.672 3.376 12.668 1.00 70.00 183 GLU A C 1
ATOM 1379 O O . GLU A 1 183 ? 3.294 2.420 12.218 1.00 70.00 183 GLU A O 1
ATOM 1384 N N . ARG A 1 184 ? 2.442 3.498 13.983 1.00 71.62 184 ARG A N 1
ATOM 1385 C CA . ARG A 1 184 ? 2.896 2.505 14.974 1.00 71.62 184 ARG A CA 1
ATOM 1386 C C . ARG A 1 184 ? 2.239 1.143 14.760 1.00 71.62 184 ARG A C 1
ATOM 1388 O O . ARG A 1 184 ? 2.942 0.141 14.678 1.00 71.62 184 ARG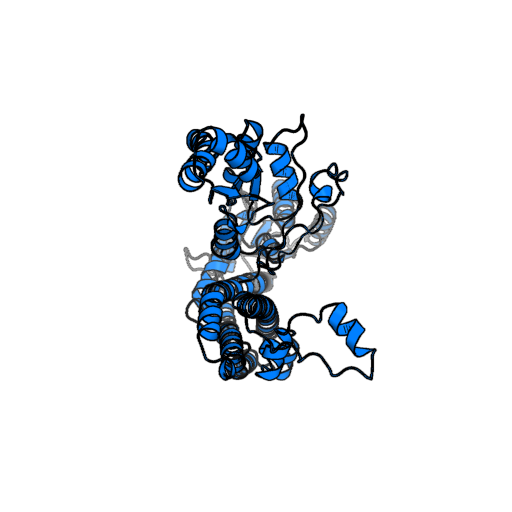 A O 1
ATOM 1395 N N . THR A 1 185 ? 0.916 1.122 14.613 1.00 71.56 185 THR A N 1
ATOM 1396 C CA . THR A 1 185 ? 0.135 -0.090 14.335 1.00 71.56 185 THR A CA 1
ATOM 1397 C C . THR A 1 185 ? 0.534 -0.683 12.983 1.00 71.56 185 THR A C 1
ATOM 1399 O O . THR A 1 185 ? 0.747 -1.889 12.871 1.00 71.56 185 THR A O 1
ATOM 1402 N N . LEU A 1 186 ? 0.745 0.171 11.973 1.00 75.19 186 LEU A N 1
ATOM 1403 C CA . LEU A 1 186 ? 1.239 -0.256 10.661 1.00 75.19 186 LEU A CA 1
ATOM 1404 C C . LEU A 1 186 ? 2.639 -0.883 10.740 1.00 75.19 186 LEU A C 1
ATOM 1406 O O . LEU A 1 186 ? 2.876 -1.907 10.102 1.00 75.19 186 LEU A O 1
ATOM 1410 N N . ARG A 1 187 ? 3.569 -0.297 11.506 1.00 77.00 187 ARG A N 1
ATOM 1411 C CA . ARG A 1 187 ? 4.928 -0.833 11.690 1.00 77.00 187 ARG A CA 1
ATOM 1412 C C . ARG A 1 187 ? 4.897 -2.191 12.381 1.00 77.00 187 ARG A C 1
ATOM 1414 O O . ARG A 1 187 ? 5.479 -3.122 11.840 1.00 77.00 187 ARG A O 1
ATOM 1421 N N . ALA A 1 188 ? 4.151 -2.328 13.478 1.00 76.19 188 ALA A N 1
ATOM 1422 C CA . ALA A 1 188 ? 4.020 -3.596 14.198 1.00 76.19 188 ALA A CA 1
ATOM 1423 C C . ALA A 1 188 ? 3.483 -4.724 13.294 1.00 76.19 188 ALA A C 1
ATOM 1425 O O . ALA A 1 188 ? 4.053 -5.812 13.245 1.00 76.19 188 ALA A O 1
ATOM 1426 N N . LEU A 1 189 ? 2.441 -4.449 12.499 1.00 77.62 189 LEU A N 1
ATOM 1427 C CA . LEU A 1 189 ? 1.888 -5.431 11.556 1.00 77.62 189 LEU A CA 1
ATOM 1428 C C . LEU A 1 189 ? 2.838 -5.741 10.392 1.00 77.62 189 LEU A C 1
ATOM 1430 O O . LEU A 1 189 ? 2.906 -6.879 9.928 1.00 77.62 189 LEU A O 1
ATOM 1434 N N . THR A 1 190 ? 3.598 -4.744 9.934 1.00 79.00 190 THR A N 1
ATOM 1435 C CA . THR A 1 190 ? 4.616 -4.940 8.893 1.00 79.00 190 THR A CA 1
ATOM 1436 C C . THR A 1 190 ? 5.770 -5.803 9.408 1.00 79.00 190 THR A C 1
ATOM 1438 O O . THR A 1 190 ? 6.232 -6.686 8.691 1.00 79.00 190 THR A O 1
ATOM 1441 N N . GLU A 1 191 ? 6.215 -5.585 10.647 1.00 81.19 191 GLU A N 1
ATOM 1442 C CA . GLU A 1 191 ? 7.258 -6.374 11.311 1.00 81.19 191 GLU A CA 1
ATOM 1443 C C . GLU A 1 191 ? 6.817 -7.823 11.534 1.00 81.19 191 GLU A C 1
ATOM 1445 O O . GLU A 1 191 ? 7.579 -8.741 11.230 1.00 81.19 191 GLU A O 1
ATOM 1450 N N . ALA A 1 192 ? 5.564 -8.044 11.945 1.00 79.88 192 ALA A N 1
ATOM 1451 C CA . ALA A 1 192 ? 4.990 -9.385 12.074 1.00 79.88 192 ALA A CA 1
ATOM 1452 C C . ALA A 1 192 ? 5.026 -10.175 10.750 1.00 79.88 192 ALA A C 1
ATOM 1454 O O . ALA A 1 192 ? 5.182 -11.394 10.752 1.00 79.88 192 ALA A O 1
ATOM 1455 N N . CYS A 1 193 ? 4.934 -9.478 9.614 1.00 81.62 193 CYS A N 1
ATOM 1456 C CA . CYS A 1 193 ? 4.988 -10.071 8.278 1.00 81.62 193 CYS A CA 1
ATOM 1457 C C . CYS A 1 193 ? 6.383 -10.001 7.628 1.00 81.62 193 CYS A C 1
ATOM 1459 O O . CYS A 1 193 ? 6.553 -10.445 6.492 1.00 81.62 193 CYS A O 1
ATOM 1461 N N . ALA A 1 194 ? 7.396 -9.439 8.300 1.00 74.62 194 ALA A N 1
ATOM 1462 C CA . ALA A 1 194 ? 8.667 -9.091 7.663 1.00 74.62 194 ALA A CA 1
ATOM 1463 C C . ALA A 1 194 ? 9.442 -10.312 7.141 1.00 74.62 194 ALA A C 1
ATOM 1465 O O . ALA A 1 194 ? 10.085 -10.200 6.097 1.00 74.62 194 ALA A O 1
ATOM 1466 N N . GLY A 1 195 ? 9.353 -11.453 7.833 1.00 69.31 195 GLY A N 1
ATOM 1467 C CA . GLY A 1 195 ? 10.041 -12.700 7.476 1.00 69.31 195 GLY A CA 1
ATOM 1468 C C . GLY A 1 195 ? 9.209 -13.718 6.689 1.00 69.31 195 GLY A C 1
ATOM 1469 O O . GLY A 1 195 ? 9.754 -14.750 6.309 1.00 69.31 195 GLY A O 1
ATOM 1470 N N . GLY A 1 196 ? 7.917 -13.455 6.467 1.00 77.56 196 GLY A N 1
ATOM 1471 C CA . GLY A 1 196 ? 7.002 -14.389 5.806 1.00 77.56 196 GLY A CA 1
ATOM 1472 C C . GLY A 1 196 ? 6.858 -14.140 4.306 1.00 77.56 196 GLY A C 1
ATOM 1473 O O . GLY A 1 196 ? 7.066 -13.025 3.815 1.00 77.56 196 GLY A O 1
ATOM 1474 N N . SER A 1 197 ? 6.461 -15.184 3.577 1.00 85.44 197 SER A N 1
ATOM 1475 C CA . SER A 1 197 ? 6.015 -15.048 2.181 1.00 85.44 197 SER A CA 1
ATOM 1476 C C . SER A 1 197 ? 4.622 -14.408 2.106 1.00 85.44 197 SER A C 1
ATOM 1478 O O . SER A 1 197 ? 3.859 -14.453 3.074 1.00 85.44 197 SER A O 1
ATOM 1480 N N . LEU A 1 198 ? 4.231 -13.858 0.947 1.00 87.25 198 LEU A N 1
ATOM 1481 C CA . LEU A 1 198 ? 2.870 -13.322 0.772 1.00 87.25 198 LEU A CA 1
ATOM 1482 C C . LEU A 1 198 ? 1.787 -14.383 1.028 1.00 87.25 198 LEU A C 1
ATOM 1484 O O . LEU A 1 198 ? 0.729 -14.056 1.554 1.00 87.25 198 LEU A O 1
ATOM 1488 N N . ALA A 1 199 ? 2.077 -15.659 0.762 1.00 86.56 199 ALA A N 1
ATOM 1489 C CA . ALA A 1 199 ? 1.166 -16.767 1.043 1.00 86.56 199 ALA A CA 1
ATOM 1490 C C . ALA A 1 199 ? 0.891 -16.978 2.546 1.00 86.56 199 ALA A C 1
ATOM 1492 O O . ALA A 1 199 ? -0.159 -17.496 2.920 1.00 86.56 199 ALA A O 1
ATOM 1493 N N . GLU A 1 200 ? 1.830 -16.600 3.414 1.00 86.94 200 GLU A N 1
ATOM 1494 C CA . GLU A 1 200 ? 1.698 -16.712 4.873 1.00 86.94 200 GLU A CA 1
ATOM 1495 C C . GLU A 1 200 ? 1.075 -15.458 5.490 1.00 86.94 200 GLU A C 1
ATOM 1497 O O . GLU A 1 200 ? 0.568 -15.515 6.613 1.00 86.94 200 GLU A O 1
ATOM 1502 N N . ALA A 1 201 ? 1.067 -14.341 4.753 1.00 88.06 201 ALA A N 1
ATOM 1503 C CA . ALA A 1 201 ? 0.589 -13.054 5.240 1.00 88.06 201 ALA A CA 1
ATOM 1504 C C . ALA A 1 201 ? -0.833 -13.115 5.828 1.00 88.06 201 ALA A C 1
ATOM 1506 O O . ALA A 1 201 ? -1.009 -12.585 6.922 1.00 88.06 201 ALA A O 1
ATOM 1507 N N . PRO A 1 202 ? -1.836 -13.798 5.232 1.00 87.19 202 PRO A N 1
ATOM 1508 C CA . PRO A 1 202 ? -3.163 -13.892 5.847 1.00 87.19 202 PRO A CA 1
ATOM 1509 C C . PRO A 1 202 ? -3.149 -14.584 7.216 1.00 87.19 202 PRO A C 1
ATOM 1511 O O . PRO A 1 202 ? -3.830 -14.146 8.141 1.00 87.19 202 PRO A O 1
ATOM 1514 N N . GLY A 1 203 ? -2.344 -15.641 7.369 1.00 84.56 203 GLY A N 1
ATOM 1515 C CA . GLY A 1 203 ? -2.197 -16.360 8.635 1.00 84.56 203 GLY A CA 1
ATOM 1516 C C . GLY A 1 203 ? -1.483 -15.523 9.697 1.00 84.56 203 GLY A C 1
ATOM 1517 O O . GLY A 1 203 ? -1.952 -15.449 10.831 1.00 84.56 203 GLY A O 1
ATOM 1518 N N . LEU A 1 204 ? -0.393 -14.850 9.316 1.00 86.31 204 LEU A N 1
ATOM 1519 C CA . LEU A 1 204 ? 0.374 -13.967 10.200 1.00 86.31 204 LEU A CA 1
ATOM 1520 C C . LEU A 1 204 ? -0.440 -12.743 10.629 1.00 86.31 204 LEU A C 1
ATOM 1522 O O . LEU A 1 204 ? -0.483 -12.427 11.814 1.00 86.31 204 LEU A O 1
ATOM 1526 N N . LEU A 1 205 ? -1.141 -12.096 9.695 1.00 85.00 205 LEU A N 1
ATOM 1527 C CA . LEU A 1 205 ? -2.021 -10.965 9.989 1.00 85.00 205 LEU A CA 1
ATOM 1528 C C . LEU A 1 205 ? -3.172 -11.392 10.897 1.00 85.00 205 LEU A C 1
ATOM 1530 O O . LEU A 1 205 ? -3.468 -10.701 11.864 1.00 85.00 205 LEU A O 1
ATOM 1534 N N . ARG A 1 206 ? -3.785 -12.556 10.651 1.00 82.81 206 ARG A N 1
ATOM 1535 C CA . ARG A 1 206 ? -4.826 -13.096 11.532 1.00 82.81 206 ARG A CA 1
ATOM 1536 C C . ARG A 1 206 ? -4.288 -13.392 12.929 1.00 82.81 206 ARG A C 1
ATOM 1538 O O . ARG A 1 206 ? -4.971 -13.083 13.896 1.00 82.81 206 ARG A O 1
ATOM 1545 N N . ALA A 1 207 ? -3.096 -13.974 13.047 1.00 81.12 207 ALA A N 1
ATOM 1546 C CA . ALA A 1 207 ? -2.466 -14.232 14.340 1.00 81.12 207 ALA A CA 1
ATOM 1547 C C . ALA A 1 207 ? -2.158 -12.925 15.087 1.00 81.12 207 ALA A C 1
ATOM 1549 O O . ALA A 1 207 ? -2.496 -12.804 16.261 1.00 81.12 207 ALA A O 1
ATOM 1550 N N . ALA A 1 208 ? -1.607 -11.928 14.390 1.00 79.31 208 ALA A N 1
ATOM 1551 C CA . ALA A 1 208 ? -1.319 -10.611 14.951 1.00 79.31 208 ALA A CA 1
ATOM 1552 C C . ALA A 1 208 ? -2.592 -9.855 15.374 1.00 79.31 208 ALA A C 1
ATOM 1554 O O . ALA A 1 208 ? -2.592 -9.177 16.394 1.00 79.31 208 ALA A O 1
ATOM 1555 N N . LEU A 1 209 ? -3.689 -9.992 14.620 1.00 76.44 209 LEU A N 1
ATOM 1556 C CA . LEU A 1 209 ? -4.994 -9.416 14.968 1.00 76.44 209 LEU A CA 1
ATOM 1557 C C . LEU A 1 209 ? -5.704 -10.184 16.093 1.00 76.44 209 LEU A C 1
ATOM 1559 O O . LEU A 1 209 ? -6.436 -9.584 16.876 1.00 76.44 209 LEU A O 1
ATOM 1563 N N . ALA A 1 210 ? -5.528 -11.506 16.166 1.00 73.50 210 ALA A N 1
ATOM 1564 C CA . ALA A 1 210 ? -6.110 -12.336 17.218 1.00 73.50 210 ALA A CA 1
ATOM 1565 C C . ALA A 1 210 ? -5.430 -12.091 18.568 1.00 73.50 210 ALA A C 1
ATOM 1567 O O . ALA A 1 210 ? -6.102 -12.086 19.599 1.00 73.50 210 ALA A O 1
ATOM 1568 N N . ASP A 1 211 ? -4.121 -11.836 18.564 1.00 67.69 211 ASP A N 1
ATOM 1569 C CA . ASP A 1 211 ? -3.394 -11.396 19.745 1.00 67.69 211 ASP A CA 1
ATOM 1570 C C . ASP A 1 211 ? -3.458 -9.867 19.872 1.00 67.69 211 ASP A C 1
ATOM 1572 O O . ASP A 1 211 ? -2.453 -9.158 19.804 1.00 67.69 211 ASP A O 1
ATOM 1576 N N . ALA A 1 212 ? -4.678 -9.353 20.076 1.00 50.84 212 ALA A N 1
ATOM 1577 C CA . ALA A 1 212 ? -4.983 -7.926 20.238 1.00 50.84 212 ALA A CA 1
ATOM 1578 C C . ALA A 1 212 ? -4.174 -7.236 21.361 1.00 50.84 212 ALA A C 1
ATOM 1580 O O . ALA A 1 212 ? -4.208 -6.014 21.494 1.00 50.84 212 ALA A O 1
ATOM 1581 N N . SER A 1 213 ? -3.436 -8.010 22.165 1.00 54.88 213 SER A N 1
ATOM 1582 C CA . SER A 1 213 ? -2.443 -7.537 23.126 1.00 54.88 213 SER A CA 1
ATOM 1583 C C . SER A 1 213 ? -1.234 -6.842 22.493 1.00 54.88 213 SER A C 1
ATOM 1585 O O . SER A 1 213 ? -0.629 -5.984 23.131 1.00 54.88 213 SER A O 1
ATOM 1587 N N . GLN A 1 214 ? -0.885 -7.191 21.252 1.00 57.81 214 GLN A N 1
ATOM 1588 C CA . GLN A 1 214 ? 0.366 -6.773 20.613 1.00 57.81 214 GLN A CA 1
ATOM 1589 C C . GLN A 1 214 ? 0.226 -5.521 19.742 1.00 57.81 214 GLN A C 1
ATOM 1591 O O . GLN A 1 214 ? 1.231 -4.925 19.351 1.00 57.81 214 GLN A O 1
ATOM 1596 N N . LEU A 1 215 ? -1.005 -5.110 19.424 1.00 68.31 215 LEU A N 1
ATOM 1597 C CA . LEU A 1 215 ? -1.265 -3.980 18.537 1.00 68.31 215 LEU A CA 1
ATOM 1598 C C . LEU A 1 215 ? -1.627 -2.737 19.347 1.00 68.31 215 LEU A C 1
ATOM 1600 O O . LEU A 1 215 ? -2.724 -2.691 19.907 1.00 68.31 215 LEU A O 1
ATOM 1604 N N . PRO A 1 216 ? -0.742 -1.724 19.393 1.00 71.44 216 PRO A N 1
ATOM 1605 C CA . PRO A 1 216 ? -1.005 -0.516 20.153 1.00 71.44 216 PRO A CA 1
ATOM 1606 C C . PRO A 1 216 ? -2.162 0.253 19.511 1.00 71.44 216 PRO A C 1
ATOM 1608 O O . PRO A 1 216 ? -2.101 0.585 18.321 1.00 71.44 216 PRO A O 1
ATOM 1611 N N . VAL A 1 217 ? -3.194 0.527 20.307 1.00 77.12 217 VAL A N 1
ATOM 1612 C CA . VAL A 1 217 ? -4.292 1.446 19.987 1.00 77.12 217 VAL A CA 1
ATOM 1613 C C . VAL A 1 217 ? -4.351 2.494 21.090 1.00 77.12 217 VAL A C 1
ATOM 1615 O O . VAL A 1 217 ? -4.656 2.174 22.240 1.00 77.12 217 VAL A O 1
ATOM 1618 N N . ASP A 1 218 ? -4.045 3.741 20.737 1.00 79.69 218 ASP A N 1
ATOM 1619 C CA . ASP A 1 218 ? -3.984 4.847 21.690 1.00 79.69 218 ASP A CA 1
ATOM 1620 C C . ASP A 1 218 ? -5.361 5.517 21.815 1.00 79.69 218 ASP A C 1
ATOM 1622 O O . ASP A 1 218 ? -5.855 6.135 20.869 1.00 79.69 218 ASP A O 1
ATOM 1626 N N . VAL A 1 219 ? -5.963 5.446 23.002 1.00 84.88 219 VAL A N 1
ATOM 1627 C CA . VAL A 1 219 ? -7.253 6.072 23.312 1.00 84.88 219 VAL A CA 1
ATOM 1628 C C . VAL A 1 219 ? -7.041 7.289 24.201 1.00 84.88 219 VAL A C 1
ATOM 1630 O O . VAL A 1 219 ? -6.588 7.160 25.335 1.00 84.88 219 VAL A O 1
ATOM 1633 N N . ALA A 1 220 ? -7.406 8.475 23.725 1.00 85.25 220 ALA A N 1
ATOM 1634 C CA . ALA A 1 220 ? -7.433 9.670 24.565 1.00 85.25 220 ALA A CA 1
ATOM 1635 C C . ALA A 1 220 ? -8.713 9.702 25.397 1.00 85.25 220 ALA A C 1
ATOM 1637 O O . ALA A 1 220 ? -9.804 9.761 24.836 1.00 85.25 220 ALA A O 1
ATOM 1638 N N . VAL A 1 221 ? -8.582 9.714 26.721 1.00 86.56 221 VAL A N 1
ATOM 1639 C CA . VAL A 1 221 ? -9.693 9.944 27.643 1.00 86.56 221 VAL A CA 1
ATOM 1640 C C . VAL A 1 221 ? -9.666 11.404 28.054 1.00 86.56 221 VAL A C 1
ATOM 1642 O O . VAL A 1 221 ? -8.751 11.850 28.739 1.00 86.56 221 VAL A O 1
ATOM 1645 N N . VAL A 1 222 ? -10.665 12.157 27.607 1.00 85.62 222 VAL A N 1
ATOM 1646 C CA . VAL A 1 222 ? -10.772 13.589 27.875 1.00 85.62 222 VAL A CA 1
ATOM 1647 C C . VAL A 1 222 ? -12.050 13.832 28.647 1.00 85.62 222 VAL A C 1
ATOM 1649 O O . VAL A 1 222 ? -13.138 13.478 28.193 1.00 85.62 222 VAL A O 1
ATOM 1652 N N . GLY A 1 223 ? -11.926 14.481 29.798 1.00 77.56 223 GLY A N 1
ATOM 1653 C CA . GLY A 1 223 ? -13.069 14.843 30.616 1.00 77.56 223 GLY A CA 1
ATOM 1654 C C . GLY A 1 223 ? -12.961 16.238 31.183 1.00 77.56 223 GLY A C 1
ATOM 1655 O O . GLY A 1 223 ? -11.871 16.755 31.400 1.00 77.56 223 GLY A O 1
ATOM 1656 N N . GLN A 1 224 ? -14.108 16.839 31.483 1.00 74.38 224 GLN A N 1
ATOM 1657 C CA . GLN A 1 224 ? -14.128 18.083 32.247 1.00 74.38 224 GLN A CA 1
ATOM 1658 C C . GLN A 1 224 ? -13.541 17.857 33.653 1.00 74.38 224 GLN A C 1
ATOM 1660 O O . GLN A 1 224 ? -13.689 16.759 34.209 1.00 74.38 224 GLN A O 1
ATOM 1665 N N . PRO A 1 225 ? -12.938 18.879 34.278 1.00 72.50 225 PRO A N 1
ATOM 1666 C CA . PRO A 1 225 ? -12.570 18.815 35.686 1.00 72.50 225 PRO A CA 1
ATOM 1667 C C . PRO A 1 225 ? -13.793 18.444 36.533 1.00 72.50 225 PRO A C 1
ATOM 1669 O O . PRO A 1 225 ? -14.846 19.063 36.411 1.00 72.50 225 PRO A O 1
ATOM 1672 N N . GLY A 1 226 ? -13.673 17.409 37.364 1.00 71.88 226 GLY A N 1
ATOM 1673 C CA . GLY A 1 226 ? -14.780 16.934 38.202 1.00 71.88 226 GLY A CA 1
ATOM 1674 C C . GLY A 1 226 ? -15.783 15.999 37.516 1.00 71.88 226 GLY A C 1
ATOM 1675 O O . GLY A 1 226 ? -16.652 15.478 38.204 1.00 71.88 226 GLY A O 1
ATOM 1676 N N . SER A 1 227 ? -15.627 15.692 36.221 1.00 74.19 227 SER A N 1
ATOM 1677 C CA . SER A 1 227 ? -16.447 14.674 35.528 1.00 74.19 227 SER A CA 1
ATOM 1678 C C . SER A 1 227 ? -16.147 13.237 35.969 1.00 74.19 227 SER A C 1
ATOM 1680 O O . SER A 1 227 ? -16.856 12.309 35.601 1.00 74.19 227 SER A O 1
ATOM 1682 N N . GLY A 1 228 ? -15.093 13.015 36.758 1.00 75.31 228 GLY A N 1
ATOM 1683 C CA . GLY A 1 228 ? -14.716 11.675 37.207 1.00 75.31 228 GLY A CA 1
ATOM 1684 C C . GLY A 1 228 ? -14.028 10.825 36.134 1.00 75.31 228 GLY A C 1
ATOM 1685 O O . GLY A 1 228 ? -14.065 9.602 36.244 1.00 75.31 228 GLY A O 1
ATOM 1686 N N . HIS A 1 229 ? -13.383 11.435 35.129 1.00 78.94 229 HIS A N 1
ATOM 1687 C CA . HIS A 1 229 ? -12.619 10.716 34.098 1.00 78.94 229 HIS A CA 1
ATOM 1688 C C . HIS A 1 229 ? -11.541 9.798 34.687 1.00 78.94 229 HIS A C 1
ATOM 1690 O O . HIS A 1 229 ? -11.467 8.634 34.311 1.00 78.94 229 HIS A O 1
ATOM 1696 N N . THR A 1 230 ? -10.777 10.256 35.682 1.00 81.94 230 THR A N 1
ATOM 1697 C CA . THR A 1 230 ? -9.734 9.438 36.321 1.00 81.94 230 THR A CA 1
ATOM 1698 C C . THR A 1 230 ? -10.348 8.252 37.067 1.00 81.94 230 THR A C 1
ATOM 1700 O O . THR A 1 230 ? -9.854 7.129 36.978 1.00 81.94 230 THR A O 1
ATOM 1703 N N . SER A 1 231 ? -11.481 8.472 37.744 1.00 83.38 231 SER A N 1
ATOM 1704 C CA . SER A 1 231 ? -12.241 7.405 38.403 1.00 83.38 231 SER A CA 1
ATOM 1705 C C . SER A 1 231 ? -12.814 6.406 37.394 1.00 83.38 231 SER A C 1
ATOM 1707 O O . SER A 1 231 ? -12.849 5.212 37.673 1.00 83.38 231 SER A O 1
ATOM 1709 N N . LEU A 1 232 ? -13.242 6.870 36.213 1.00 82.69 232 LEU A N 1
ATOM 1710 C CA . LEU A 1 232 ? -13.701 6.007 35.124 1.00 82.69 232 LEU A CA 1
ATOM 1711 C C . LEU A 1 232 ? -12.549 5.179 34.543 1.00 82.69 232 LEU A C 1
ATOM 1713 O O . LEU A 1 232 ? -12.731 3.992 34.305 1.00 82.69 232 LEU A O 1
ATOM 1717 N N . ILE A 1 233 ? -11.368 5.769 34.342 1.00 82.94 233 ILE A N 1
ATOM 1718 C CA . ILE A 1 233 ? -10.176 5.046 33.874 1.00 82.94 233 ILE A CA 1
ATOM 1719 C C . ILE A 1 233 ? -9.801 3.950 34.871 1.00 82.94 233 ILE A C 1
ATOM 1721 O O . ILE A 1 233 ? -9.583 2.813 34.463 1.00 82.94 233 ILE A O 1
ATOM 1725 N N . ALA A 1 234 ? -9.801 4.251 36.172 1.00 82.44 234 ALA A N 1
ATOM 1726 C CA . ALA A 1 234 ? -9.572 3.249 37.211 1.00 82.44 234 ALA A CA 1
ATOM 1727 C C . ALA A 1 234 ? -10.630 2.131 37.167 1.00 82.44 234 ALA A C 1
ATOM 1729 O O . ALA A 1 234 ? -10.290 0.949 37.162 1.00 82.44 234 ALA A O 1
ATOM 1730 N N . ALA A 1 235 ? -11.912 2.488 37.031 1.00 81.44 235 ALA A N 1
ATOM 1731 C CA . ALA A 1 235 ? -12.991 1.515 36.879 1.00 81.44 235 ALA A CA 1
ATOM 1732 C C . ALA A 1 235 ? -12.863 0.684 35.588 1.00 81.44 235 ALA A C 1
ATOM 1734 O O . ALA A 1 235 ? -13.238 -0.488 35.568 1.00 81.44 235 ALA A O 1
ATOM 1735 N N . LEU A 1 236 ? -12.324 1.249 34.504 1.00 79.69 236 LEU A N 1
ATOM 1736 C CA . LEU A 1 236 ? -12.096 0.557 33.236 1.00 79.69 236 LEU A CA 1
ATOM 1737 C C . LEU A 1 236 ? -10.910 -0.411 33.314 1.00 79.69 236 LEU A C 1
ATOM 1739 O O . LEU A 1 236 ? -11.085 -1.557 32.906 1.00 79.69 236 LEU A O 1
ATOM 1743 N N . CYS A 1 237 ? -9.770 0.016 33.860 1.00 75.12 237 CYS A N 1
ATOM 1744 C CA . CYS A 1 237 ? -8.527 -0.761 33.941 1.00 75.12 237 CYS A CA 1
ATOM 1745 C C . CYS A 1 237 ? -8.507 -1.791 35.088 1.00 75.12 237 CYS A C 1
ATOM 1747 O O . CYS A 1 237 ? -7.796 -2.790 35.008 1.00 75.12 237 CYS A O 1
ATOM 1749 N N . GLY A 1 238 ? -9.310 -1.584 36.136 1.00 66.62 238 GLY A N 1
ATOM 1750 C CA . GLY A 1 238 ? -9.207 -2.331 37.394 1.00 66.62 238 GLY A CA 1
ATOM 1751 C C . GLY A 1 238 ? -8.105 -1.773 38.307 1.00 66.62 238 GLY A C 1
ATOM 1752 O O . GLY A 1 238 ? -7.286 -0.969 37.872 1.00 66.62 238 GLY A O 1
ATOM 1753 N N . ASP A 1 239 ? -8.085 -2.193 39.577 1.00 54.34 239 ASP A N 1
ATOM 1754 C CA . ASP A 1 239 ? -7.273 -1.629 40.682 1.00 54.34 239 ASP A CA 1
ATOM 1755 C C . ASP A 1 239 ? -5.732 -1.783 40.553 1.00 54.34 239 ASP A C 1
ATOM 1757 O O . ASP A 1 239 ? -5.012 -1.769 41.552 1.00 54.34 239 ASP A O 1
ATOM 1761 N N . ALA A 1 240 ? -5.177 -1.938 39.347 1.00 47.47 240 ALA A N 1
ATOM 1762 C CA . ALA A 1 240 ? -3.735 -2.002 39.127 1.00 47.47 240 ALA A CA 1
ATOM 1763 C C . ALA A 1 240 ? -3.135 -0.581 39.011 1.00 47.47 240 ALA A C 1
ATOM 1765 O O . ALA A 1 240 ? -3.372 0.116 38.019 1.00 47.47 240 ALA A O 1
ATOM 1766 N N . PRO A 1 241 ? -2.332 -0.114 39.988 1.00 41.53 241 PRO A N 1
ATOM 1767 C CA . PRO A 1 241 ? -1.734 1.214 39.928 1.00 41.53 241 PRO A CA 1
ATOM 1768 C C . PRO A 1 241 ? -0.730 1.307 38.769 1.00 41.53 241 PRO A C 1
ATOM 1770 O O . PRO A 1 241 ? 0.219 0.529 38.684 1.00 41.53 241 PRO A O 1
ATOM 1773 N N . GLY A 1 242 ? -0.925 2.290 37.887 1.00 52.53 242 GLY A N 1
ATOM 1774 C CA . GLY A 1 242 ? 0.055 2.684 36.868 1.00 52.53 242 GLY A CA 1
ATOM 1775 C C . GLY A 1 242 ? -0.021 1.959 35.520 1.00 52.53 242 GLY A C 1
ATOM 1776 O O . GLY A 1 242 ? 0.820 2.223 34.665 1.00 52.53 242 GLY A O 1
ATOM 1777 N N . THR A 1 243 ? -1.010 1.088 35.288 1.00 53.00 243 THR A N 1
ATOM 1778 C CA . THR A 1 243 ? -1.257 0.490 33.960 1.00 53.00 243 THR A CA 1
ATOM 1779 C C . THR A 1 243 ? -2.613 0.931 33.422 1.00 53.00 243 THR A C 1
ATOM 1781 O O . THR A 1 243 ? -3.661 0.487 33.876 1.00 53.00 243 THR A O 1
ATOM 1784 N N . HIS A 1 244 ? -2.602 1.836 32.441 1.00 65.00 244 HIS A N 1
ATOM 1785 C CA . HIS A 1 244 ? -3.809 2.298 31.755 1.00 65.00 244 HIS A CA 1
ATOM 1786 C C . HIS A 1 244 ? -4.220 1.345 30.621 1.00 65.00 244 HIS A C 1
ATOM 1788 O O . HIS A 1 244 ? -4.416 1.770 29.484 1.00 65.00 244 HIS A O 1
ATOM 1794 N N . THR A 1 245 ? -4.281 0.045 30.906 1.00 68.00 245 THR A N 1
ATOM 1795 C CA . THR A 1 245 ? -4.646 -0.986 29.930 1.00 68.00 245 THR A CA 1
ATOM 1796 C C . THR A 1 245 ? -5.970 -1.635 30.303 1.00 68.00 245 THR A C 1
ATOM 1798 O O . THR A 1 245 ? -6.257 -1.890 31.472 1.00 68.00 245 THR A O 1
ATOM 1801 N N . LEU A 1 246 ? -6.808 -1.898 29.299 1.00 69.12 246 LEU A N 1
ATOM 1802 C CA . LEU A 1 246 ? -8.110 -2.522 29.521 1.00 69.12 246 LEU A CA 1
ATOM 1803 C C . LEU A 1 246 ? -7.960 -4.032 29.795 1.00 69.12 246 LEU A C 1
ATOM 1805 O O . LEU A 1 246 ? -7.284 -4.736 29.035 1.00 69.12 246 LEU A O 1
ATOM 1809 N N . PRO A 1 247 ? -8.637 -4.581 30.821 1.00 64.31 247 PRO A N 1
ATOM 1810 C CA . PRO A 1 247 ? -8.687 -6.017 31.054 1.00 64.31 247 PRO A CA 1
ATOM 1811 C C . PRO A 1 247 ? -9.393 -6.710 29.880 1.00 64.31 247 PRO A C 1
ATOM 1813 O O . PRO A 1 247 ? -10.539 -6.400 29.557 1.00 64.31 247 PRO A O 1
ATOM 1816 N N . GLY A 1 248 ? -8.690 -7.641 29.229 1.00 62.81 248 GLY A N 1
ATOM 1817 C CA . GLY A 1 248 ? -9.147 -8.325 28.010 1.00 62.81 248 GLY A CA 1
ATOM 1818 C C . GLY A 1 248 ? -8.703 -7.671 26.694 1.00 62.81 248 GLY A C 1
ATOM 1819 O O . GLY A 1 248 ? -8.858 -8.292 25.647 1.00 62.81 248 GLY A O 1
ATOM 1820 N N . ALA A 1 249 ? -8.105 -6.474 26.736 1.00 64.62 249 ALA A N 1
ATOM 1821 C CA . ALA A 1 249 ? -7.538 -5.783 25.574 1.00 64.62 249 ALA A CA 1
ATOM 1822 C C . ALA A 1 249 ? -6.255 -5.006 25.953 1.00 64.62 249 ALA A C 1
ATOM 1824 O O . ALA A 1 249 ? -6.251 -3.775 25.957 1.00 64.62 249 ALA A O 1
ATOM 1825 N N . PRO A 1 250 ? -5.148 -5.696 26.289 1.00 60.03 250 PRO A N 1
ATOM 1826 C CA . PRO A 1 250 ? -3.950 -5.043 26.824 1.00 60.03 250 PRO A CA 1
ATOM 1827 C C . PRO A 1 250 ? -3.151 -4.216 25.797 1.00 60.03 250 PRO A C 1
ATOM 1829 O O . PRO A 1 250 ? -2.284 -3.450 26.206 1.00 60.03 250 PRO A O 1
ATOM 1832 N N . GLY A 1 251 ? -3.457 -4.318 24.495 1.00 68.50 251 GLY A N 1
ATOM 1833 C CA . GLY A 1 251 ? -2.917 -3.431 23.453 1.00 68.50 251 GLY A CA 1
ATOM 1834 C C . GLY A 1 251 ? -3.597 -2.056 23.395 1.00 68.50 251 GLY A C 1
ATOM 1835 O O . GLY A 1 251 ? -3.111 -1.156 22.713 1.00 68.50 251 GLY A O 1
ATOM 1836 N N . LEU A 1 252 ? -4.706 -1.870 24.121 1.00 76.19 252 LEU A N 1
ATOM 1837 C CA . LEU A 1 252 ? -5.423 -0.603 24.203 1.00 76.19 252 LEU A CA 1
ATOM 1838 C C . LEU A 1 252 ? -4.918 0.205 25.403 1.00 76.19 252 LEU A C 1
ATOM 1840 O O . LEU A 1 252 ? -5.079 -0.208 26.555 1.00 76.19 252 LEU A O 1
ATOM 1844 N N . THR A 1 253 ? -4.322 1.361 25.120 1.00 77.94 253 THR A N 1
ATOM 1845 C CA . THR A 1 253 ? -3.761 2.287 26.109 1.00 77.94 253 THR A CA 1
ATOM 1846 C C . THR A 1 253 ? -4.694 3.480 26.302 1.00 77.94 253 THR A C 1
ATOM 1848 O O . THR A 1 253 ? -4.975 4.227 25.366 1.00 77.94 253 THR A O 1
ATOM 1851 N N . LEU A 1 254 ? -5.189 3.674 27.526 1.00 82.62 254 LEU A N 1
ATOM 1852 C CA . LEU A 1 254 ? -5.985 4.843 27.899 1.00 82.62 254 LEU A CA 1
ATOM 1853 C C . LEU A 1 254 ? -5.050 5.979 28.348 1.00 82.62 254 LEU A C 1
ATOM 1855 O O . LEU A 1 254 ? -4.264 5.828 29.277 1.00 82.62 254 LEU A O 1
ATOM 1859 N N . TRP A 1 255 ? -5.140 7.138 27.711 1.00 82.75 255 TRP A N 1
ATOM 1860 C CA . TRP A 1 255 ? -4.373 8.329 28.067 1.00 82.75 255 TRP A CA 1
ATOM 1861 C C . TRP A 1 255 ? -5.277 9.301 28.818 1.00 82.75 255 TRP A C 1
ATOM 1863 O O . TRP A 1 255 ? -6.212 9.831 28.224 1.00 82.75 255 TRP A O 1
ATOM 1873 N N . ASP A 1 256 ? -5.012 9.529 30.107 1.00 83.62 256 ASP A N 1
ATOM 1874 C CA . ASP A 1 256 ? -5.754 10.513 30.904 1.00 83.62 256 ASP A CA 1
ATOM 1875 C C . ASP A 1 256 ? -5.321 11.939 30.526 1.00 83.62 256 ASP A C 1
ATOM 1877 O O . ASP A 1 256 ? -4.156 12.311 30.699 1.00 83.62 256 ASP A O 1
ATOM 1881 N N . LEU A 1 257 ? -6.245 12.726 29.971 1.00 79.94 257 LEU A N 1
ATOM 1882 C CA . LEU A 1 257 ? -6.011 14.096 29.526 1.00 79.94 257 LEU A CA 1
ATOM 1883 C C . LEU A 1 257 ? -6.996 15.040 30.221 1.00 79.94 257 LEU A C 1
ATOM 1885 O O . LEU A 1 257 ? -8.191 15.067 29.923 1.00 79.94 257 LEU A O 1
ATOM 1889 N N . SER A 1 258 ? -6.467 15.865 31.122 1.00 66.12 258 SER A N 1
ATOM 1890 C CA . SER A 1 258 ? -7.277 16.720 31.996 1.00 66.12 258 SER A CA 1
ATOM 1891 C C . SER A 1 258 ? -7.843 17.983 31.321 1.00 66.12 258 SER A C 1
ATOM 1893 O O . SER A 1 258 ? -8.778 18.568 31.860 1.00 66.12 258 SER A O 1
ATOM 1895 N N . ASP A 1 259 ? -7.331 18.388 30.146 1.00 66.19 259 ASP A N 1
ATOM 1896 C CA . ASP A 1 259 ? -7.679 19.661 29.490 1.00 66.19 259 ASP A CA 1
ATOM 1897 C C . ASP A 1 259 ? -8.119 19.497 28.025 1.00 66.19 259 ASP A C 1
ATOM 1899 O O . ASP A 1 259 ? -7.300 19.470 27.111 1.00 66.19 259 ASP A O 1
ATOM 1903 N N . ALA A 1 260 ? -9.432 19.505 27.764 1.00 61.19 260 ALA A N 1
ATOM 1904 C CA . ALA A 1 260 ? -9.995 19.365 26.411 1.00 61.19 260 ALA A CA 1
ATOM 1905 C C . ALA A 1 260 ? -9.549 20.443 25.396 1.00 61.19 260 ALA A C 1
ATOM 1907 O O . ALA A 1 260 ? -9.623 20.218 24.191 1.00 61.19 260 ALA A O 1
ATOM 1908 N N . GLY A 1 261 ? -9.101 21.616 25.859 1.00 60.22 261 GLY A N 1
ATOM 1909 C CA . GLY A 1 261 ? -8.714 22.741 24.998 1.00 60.22 261 GLY A CA 1
ATOM 1910 C C . GLY A 1 261 ? -7.311 22.648 24.387 1.00 60.22 261 GLY A C 1
ATOM 1911 O O . GLY A 1 261 ? -7.005 23.410 23.473 1.00 60.22 261 GLY A O 1
ATOM 1912 N N . THR A 1 262 ? -6.459 21.746 24.877 1.00 64.62 262 THR A N 1
ATOM 1913 C CA . THR A 1 262 ? -5.058 21.595 24.438 1.00 64.62 262 THR A CA 1
ATOM 1914 C C . THR A 1 262 ? -4.789 20.262 23.740 1.00 64.62 262 THR A C 1
ATOM 1916 O O . THR A 1 262 ? -3.675 20.029 23.266 1.00 64.62 262 THR A O 1
ATOM 1919 N N . VAL A 1 263 ? -5.796 19.386 23.653 1.00 72.00 263 VAL A N 1
ATOM 1920 C CA . VAL A 1 263 ? -5.658 18.072 23.024 1.00 72.00 263 VAL A CA 1
ATOM 1921 C C . VAL A 1 263 ? -5.706 18.207 21.511 1.00 72.00 263 VAL A C 1
ATOM 1923 O O . VAL A 1 263 ? -6.680 18.681 20.935 1.00 72.00 263 VAL A O 1
ATOM 1926 N N . ASP A 1 264 ? -4.651 17.723 20.869 1.00 74.75 264 ASP A N 1
ATOM 1927 C CA . ASP A 1 264 ? -4.618 17.510 19.431 1.00 74.75 264 ASP A CA 1
ATOM 1928 C C . ASP A 1 264 ? -5.195 16.112 19.118 1.00 74.75 264 ASP A C 1
ATOM 1930 O O . ASP A 1 264 ? -4.543 15.105 19.433 1.00 74.75 264 ASP A O 1
ATOM 1934 N N . PRO A 1 265 ? -6.408 16.011 18.531 1.00 69.94 265 PRO A N 1
ATOM 1935 C CA . PRO A 1 265 ? -7.069 14.730 18.275 1.00 69.94 265 PRO A CA 1
ATOM 1936 C C . PRO A 1 265 ? -6.311 13.867 17.257 1.00 69.94 265 PRO A C 1
ATOM 1938 O O . PRO A 1 265 ? -6.516 12.658 17.214 1.00 69.94 265 PRO A O 1
ATOM 1941 N N . SER A 1 266 ? -5.390 14.445 16.476 1.00 69.94 266 SER A N 1
ATOM 1942 C CA . SER A 1 266 ? -4.558 13.697 15.522 1.00 69.94 266 SER A CA 1
ATOM 1943 C C . SER A 1 266 ? -3.560 12.745 16.194 1.00 69.94 266 SER A C 1
ATOM 1945 O O . SER A 1 266 ? -3.018 11.842 15.552 1.00 69.94 266 SER A O 1
ATOM 1947 N N . ARG A 1 267 ? -3.301 12.931 17.495 1.00 72.94 267 ARG A N 1
ATOM 1948 C CA . ARG A 1 267 ? -2.334 12.137 18.260 1.00 72.94 267 ARG A CA 1
ATOM 1949 C C . ARG A 1 267 ? -2.899 10.845 18.830 1.00 72.94 267 ARG A C 1
ATOM 1951 O O . ARG A 1 267 ? -2.118 10.133 19.457 1.00 72.94 267 ARG A O 1
ATOM 1958 N N . TYR A 1 268 ? -4.178 10.548 18.636 1.00 77.44 268 TYR A N 1
ATOM 1959 C CA . TYR A 1 268 ? -4.844 9.382 19.213 1.00 77.44 268 TYR A CA 1
ATOM 1960 C C . TYR A 1 268 ? -5.708 8.687 18.158 1.00 77.44 268 TYR A C 1
ATOM 1962 O O . TYR A 1 268 ? -6.170 9.315 17.206 1.00 77.44 268 TYR A O 1
ATOM 1970 N N . ASP A 1 269 ? -5.893 7.379 18.305 1.00 75.75 269 ASP A N 1
ATOM 1971 C CA . ASP A 1 269 ? -6.655 6.559 17.360 1.00 75.75 269 ASP A CA 1
ATOM 1972 C C . ASP A 1 269 ? -8.161 6.676 17.623 1.00 75.75 269 ASP A C 1
ATOM 1974 O O . ASP A 1 269 ? -8.963 6.744 16.690 1.00 75.75 269 ASP A O 1
ATOM 1978 N N . LEU A 1 270 ? -8.530 6.783 18.901 1.00 83.56 270 LEU A N 1
ATOM 1979 C CA . LEU A 1 270 ? -9.903 6.937 19.368 1.00 83.56 270 LEU A CA 1
ATOM 1980 C C . LEU A 1 270 ? -9.967 7.962 20.505 1.00 83.56 270 LEU A C 1
ATOM 1982 O O . LEU A 1 270 ? -9.069 8.039 21.346 1.00 83.56 270 LEU A O 1
ATOM 1986 N N . LEU A 1 271 ? -11.040 8.752 20.536 1.00 86.06 271 LEU A N 1
ATOM 1987 C CA . LEU A 1 271 ? -11.321 9.682 21.627 1.00 86.06 271 LEU A CA 1
ATOM 1988 C C . LEU A 1 271 ? -12.497 9.175 22.468 1.00 86.06 271 LEU A C 1
ATOM 1990 O O . LEU A 1 271 ? -13.601 8.978 21.958 1.00 86.06 271 LEU A O 1
ATOM 1994 N N . LEU A 1 272 ? -12.250 8.998 23.766 1.00 87.56 272 LEU A N 1
ATOM 1995 C CA . LEU A 1 272 ? -13.256 8.763 24.791 1.00 87.56 272 LEU A CA 1
ATOM 1996 C C . LEU A 1 272 ? -13.523 10.071 25.535 1.00 87.56 272 LEU A C 1
ATOM 1998 O O . LEU A 1 272 ? -12.704 10.568 26.305 1.00 87.56 272 LEU A O 1
ATOM 2002 N N . LEU A 1 273 ? -14.703 10.616 25.303 1.00 86.44 273 LEU A N 1
ATOM 2003 C CA . LEU A 1 273 ? -15.160 11.872 25.860 1.00 86.44 273 LEU A CA 1
ATOM 2004 C C . LEU A 1 273 ? -16.051 11.608 27.080 1.00 86.44 273 LEU A C 1
ATOM 2006 O O . LEU A 1 273 ? -17.154 11.088 26.934 1.00 86.44 273 LEU A O 1
ATOM 2010 N N . THR A 1 274 ? -15.613 12.003 28.278 1.00 83.88 274 THR A N 1
ATOM 2011 C CA . THR A 1 274 ? -16.394 11.861 29.519 1.00 83.88 274 THR A CA 1
ATOM 2012 C C . THR A 1 274 ? -17.022 13.176 29.988 1.00 83.88 274 THR A C 1
ATOM 2014 O O . THR A 1 274 ? -16.327 14.190 30.105 1.00 83.88 274 THR A O 1
ATOM 2017 N N . THR A 1 275 ? -18.306 13.166 30.337 1.00 77.88 275 THR A N 1
ATOM 2018 C CA . THR A 1 275 ? -19.002 14.345 30.878 1.00 77.88 275 THR A CA 1
ATOM 2019 C C . THR A 1 275 ? -20.008 13.945 31.953 1.00 77.88 275 THR A C 1
ATOM 2021 O O . THR A 1 275 ? -20.608 12.881 31.859 1.00 77.88 275 THR A O 1
ATOM 2024 N N . SER A 1 276 ? -20.174 14.784 32.977 1.00 72.12 276 SER A N 1
ATOM 2025 C CA . SER A 1 276 ? -21.140 14.569 34.063 1.00 72.12 276 SER A CA 1
ATOM 2026 C C . SER A 1 276 ? -22.350 15.505 34.001 1.00 72.12 276 SER A C 1
ATOM 2028 O O . SER A 1 276 ? -23.265 15.361 34.800 1.00 72.12 276 SER A O 1
ATOM 2030 N N . ASN A 1 277 ? -22.386 16.478 33.081 1.00 65.56 277 ASN A N 1
ATOM 2031 C CA . ASN A 1 277 ? -23.501 17.414 32.945 1.00 65.56 277 ASN A CA 1
ATOM 2032 C C . ASN A 1 277 ? -23.726 17.879 31.494 1.00 65.56 277 ASN A C 1
ATOM 2034 O O . ASN A 1 277 ? -22.926 17.641 30.593 1.00 65.56 277 ASN A O 1
ATOM 2038 N N . VAL A 1 278 ? -24.878 18.512 31.254 1.00 60.09 278 VAL A N 1
ATOM 2039 C CA . VAL A 1 278 ? -25.359 18.849 29.907 1.00 60.09 278 VAL A CA 1
ATOM 2040 C C . VAL A 1 278 ? -24.509 19.963 29.278 1.00 60.09 278 VAL A C 1
ATOM 2042 O O . VAL A 1 278 ? -24.561 21.108 29.715 1.00 60.09 278 VAL A O 1
ATOM 2045 N N . TYR A 1 279 ? -23.805 19.602 28.200 1.00 62.81 279 TYR A N 1
ATOM 2046 C CA . TYR A 1 279 ? -23.147 20.459 27.203 1.00 62.81 279 TYR A CA 1
ATOM 2047 C C . TYR A 1 279 ? -21.956 21.321 27.675 1.00 62.81 279 TYR A C 1
ATOM 2049 O O . TYR A 1 279 ? -22.067 22.221 28.504 1.00 62.81 279 TYR A O 1
ATOM 2057 N N . CYS A 1 280 ? -20.800 21.122 27.028 1.00 70.06 280 CYS A N 1
ATOM 2058 C CA . CYS A 1 280 ? -19.604 21.944 27.208 1.00 70.06 280 CYS A CA 1
ATOM 2059 C C . CYS A 1 280 ? -19.002 22.328 25.852 1.00 70.06 280 CYS A C 1
ATOM 2061 O O . CYS A 1 280 ? -18.588 21.476 25.070 1.00 70.06 280 CYS A O 1
ATOM 2063 N N . GLU A 1 281 ? -18.921 23.622 25.561 1.00 74.06 281 GLU A N 1
ATOM 2064 C CA . GLU A 1 281 ? -18.532 24.112 24.235 1.00 74.06 281 GLU A CA 1
ATOM 2065 C C . GLU A 1 281 ? -17.087 23.765 23.801 1.00 74.06 281 GLU A C 1
ATOM 2067 O O . GLU A 1 281 ? -16.887 23.390 22.643 1.00 74.06 281 GLU A O 1
ATOM 2072 N N . PRO A 1 282 ? -16.051 23.819 24.667 1.00 76.12 282 PRO A N 1
ATOM 2073 C CA . PRO A 1 282 ? -14.724 23.281 24.339 1.00 76.12 282 PRO A CA 1
ATOM 2074 C C . PRO A 1 282 ? -14.748 21.796 23.954 1.00 76.12 282 PRO A C 1
ATOM 2076 O O . PRO A 1 282 ? -14.009 21.359 23.078 1.00 76.12 282 PRO A O 1
ATOM 2079 N N . PHE A 1 283 ? -15.633 21.030 24.582 1.00 76.50 283 PHE A N 1
ATOM 2080 C CA . PHE A 1 283 ? -15.736 19.588 24.413 1.00 76.50 283 PHE A CA 1
ATOM 2081 C C . PHE A 1 283 ? -16.411 19.207 23.096 1.00 76.50 283 PHE A C 1
ATOM 2083 O O . PHE A 1 283 ? -15.932 18.341 22.370 1.00 76.50 283 PHE A O 1
ATOM 2090 N N . ILE A 1 284 ? -17.479 19.920 22.736 1.00 79.44 284 ILE A N 1
ATOM 2091 C CA . ILE A 1 284 ? -18.149 19.756 21.442 1.00 79.44 284 ILE A CA 1
ATOM 2092 C C . ILE A 1 284 ? -17.247 20.214 20.292 1.00 79.44 284 ILE A C 1
ATOM 2094 O O . ILE A 1 284 ? -17.219 19.577 19.239 1.00 79.44 284 ILE A O 1
ATOM 2098 N N . ARG A 1 285 ? -16.435 21.261 20.493 1.00 81.56 285 ARG A N 1
ATOM 2099 C CA . ARG A 1 285 ? -15.396 21.644 19.524 1.00 81.56 285 ARG A CA 1
ATOM 2100 C C . ARG A 1 285 ? -14.361 20.540 19.319 1.00 81.56 285 ARG A C 1
ATOM 2102 O O . ARG A 1 285 ? -14.019 20.262 18.172 1.00 81.56 285 ARG A O 1
ATOM 2109 N N . LEU A 1 286 ? -13.911 19.886 20.390 1.00 82.50 286 LEU A N 1
ATOM 2110 C CA . LEU A 1 286 ? -13.002 18.743 20.293 1.00 82.50 286 LEU A CA 1
ATOM 2111 C C . LEU A 1 286 ? -13.659 17.549 19.581 1.00 82.50 286 LEU A C 1
ATOM 2113 O O . LEU A 1 286 ? -13.042 16.957 18.700 1.00 82.50 286 LEU A O 1
ATOM 2117 N N . ALA A 1 287 ? -14.919 17.238 19.898 1.00 81.06 287 ALA A N 1
ATOM 2118 C CA . ALA A 1 287 ? -15.689 16.190 19.227 1.00 81.06 287 ALA A CA 1
ATOM 2119 C C . ALA A 1 287 ? -15.810 16.445 17.714 1.00 81.06 287 ALA A C 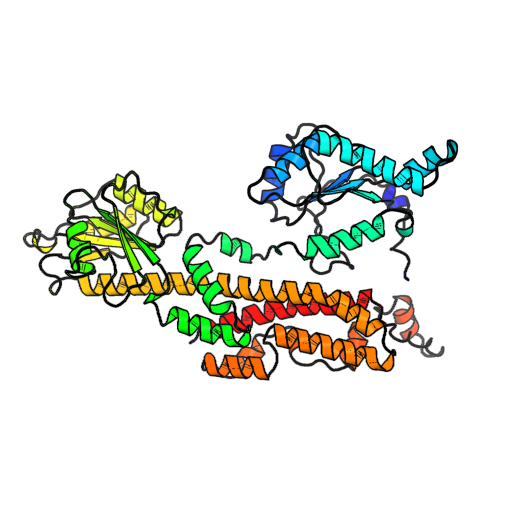1
ATOM 2121 O O . ALA A 1 287 ? -15.537 15.559 16.906 1.00 81.06 287 ALA A O 1
ATOM 2122 N N . ARG A 1 288 ? -16.136 17.682 17.317 1.00 80.12 288 ARG A N 1
ATOM 2123 C CA . ARG A 1 288 ? -16.173 18.097 15.906 1.00 80.12 288 ARG A CA 1
ATOM 2124 C C . ARG A 1 288 ? -14.810 17.995 15.235 1.00 80.12 288 ARG A C 1
ATOM 2126 O O . ARG A 1 288 ? -14.731 17.514 14.111 1.00 80.12 288 ARG A O 1
ATOM 2133 N N . ALA A 1 289 ? -13.748 18.425 15.912 1.00 79.81 289 ALA A N 1
ATOM 2134 C CA . ALA A 1 289 ? -12.390 18.326 15.389 1.00 79.81 289 ALA A CA 1
ATOM 2135 C C . ALA A 1 289 ? -11.964 16.864 15.181 1.00 79.81 289 ALA A C 1
ATOM 2137 O O . ALA A 1 289 ? -11.341 16.552 14.171 1.00 79.81 289 ALA A O 1
ATOM 2138 N N . ALA A 1 290 ? -12.341 15.960 16.090 1.00 78.12 290 ALA A N 1
ATOM 2139 C CA . ALA A 1 290 ? -12.083 14.529 15.960 1.00 78.12 290 ALA A CA 1
ATOM 2140 C C . ALA A 1 290 ? -12.826 13.913 14.764 1.00 78.12 290 ALA A C 1
ATOM 2142 O O . ALA A 1 290 ? -12.205 13.226 13.954 1.00 78.12 290 ALA A O 1
ATOM 2143 N N . VAL A 1 291 ? -14.119 14.217 14.600 1.00 77.88 291 VAL A N 1
ATOM 2144 C CA . VAL A 1 291 ? -14.918 13.736 13.458 1.00 77.88 291 VAL A CA 1
ATOM 2145 C C . VAL A 1 291 ? -14.408 14.316 12.136 1.00 77.88 291 VAL A C 1
ATOM 2147 O O . VAL A 1 291 ? -14.248 13.578 11.168 1.00 77.88 291 VAL A O 1
ATOM 2150 N N . ALA A 1 292 ? -14.063 15.607 12.098 1.00 76.69 292 ALA A N 1
ATOM 2151 C CA . ALA A 1 292 ? -13.457 16.240 10.924 1.00 76.69 292 ALA A CA 1
ATOM 2152 C C . ALA A 1 292 ? -12.085 15.637 10.570 1.00 76.69 292 ALA A C 1
ATOM 2154 O O . ALA A 1 292 ? -11.712 15.597 9.401 1.00 76.69 292 ALA A O 1
ATOM 2155 N N . ALA A 1 293 ? -11.352 15.138 11.568 1.00 70.75 293 ALA A N 1
ATOM 2156 C CA . ALA A 1 293 ? -10.099 14.411 11.392 1.00 70.75 293 ALA A CA 1
ATOM 2157 C C . ALA A 1 293 ? -10.291 12.905 11.113 1.00 70.75 293 ALA A C 1
ATOM 2159 O O . ALA A 1 293 ? -9.300 12.179 11.056 1.00 70.75 293 ALA A O 1
ATOM 2160 N N . GLY A 1 294 ? -11.530 12.418 10.968 1.00 73.69 294 GLY A N 1
ATOM 2161 C CA . GLY A 1 294 ? -11.839 11.011 10.693 1.00 73.69 294 GLY A CA 1
ATOM 2162 C C . GLY A 1 294 ? -11.511 10.050 11.842 1.00 73.69 294 GLY A C 1
ATOM 2163 O O . GLY A 1 294 ? -11.211 8.884 11.590 1.00 73.69 294 GLY A O 1
ATOM 2164 N N . ARG A 1 295 ? -11.515 10.529 13.094 1.00 78.69 295 ARG A N 1
ATOM 2165 C CA . ARG A 1 295 ? -11.215 9.727 14.292 1.00 78.69 295 ARG A CA 1
ATOM 2166 C C . ARG A 1 295 ? -12.478 9.147 14.913 1.00 78.69 295 ARG A C 1
ATOM 2168 O O . ARG A 1 295 ? -13.513 9.811 14.963 1.00 78.69 295 ARG A O 1
ATOM 2175 N N . ALA A 1 296 ? -12.364 7.924 15.431 1.00 79.38 296 ALA A N 1
ATOM 2176 C CA . ALA A 1 296 ? -13.447 7.285 16.165 1.00 79.38 296 ALA A CA 1
ATOM 2177 C C . ALA A 1 296 ? -13.730 8.053 17.467 1.00 79.38 296 ALA A C 1
ATOM 2179 O O . ALA A 1 296 ? -12.807 8.429 18.198 1.00 79.38 296 ALA A O 1
ATOM 2180 N N . LEU A 1 297 ? -15.012 8.277 17.752 1.00 85.56 297 LEU A N 1
ATOM 2181 C CA . LEU A 1 297 ? -15.478 9.057 18.893 1.00 85.56 297 LEU A CA 1
ATOM 2182 C C . LEU A 1 297 ? -16.490 8.250 19.710 1.00 85.56 297 LEU A C 1
ATOM 2184 O O . LEU A 1 297 ? -17.508 7.799 19.184 1.00 85.56 297 LEU A O 1
ATOM 2188 N N . ILE A 1 298 ? -16.235 8.121 21.011 1.00 87.25 298 ILE A N 1
ATOM 2189 C CA . ILE A 1 298 ? -17.167 7.539 21.979 1.00 87.25 298 ILE A CA 1
ATOM 2190 C C . ILE A 1 298 ? -17.396 8.543 23.104 1.00 87.25 298 ILE A C 1
ATOM 2192 O O . ILE A 1 298 ? -16.449 9.140 23.614 1.00 87.25 298 ILE A O 1
ATOM 2196 N N . MET A 1 299 ? -18.648 8.706 23.525 1.00 86.00 299 MET A N 1
ATOM 2197 C CA . MET A 1 299 ? -19.011 9.545 24.664 1.00 86.00 299 MET A CA 1
ATOM 2198 C C . MET A 1 299 ? -19.509 8.696 25.835 1.00 86.00 299 MET A C 1
ATOM 2200 O O . MET A 1 299 ? -20.314 7.782 25.662 1.00 86.00 299 MET A O 1
ATOM 2204 N N . ALA A 1 300 ? -19.055 9.026 27.040 1.00 85.50 300 ALA A N 1
ATOM 2205 C CA . ALA A 1 300 ? -19.479 8.410 28.288 1.00 85.50 300 ALA A CA 1
ATOM 2206 C C . ALA A 1 300 ? -20.025 9.482 29.240 1.00 85.50 300 ALA A C 1
ATOM 2208 O O . ALA A 1 300 ? -19.319 10.409 29.636 1.00 85.50 300 ALA A O 1
ATOM 2209 N N . LEU A 1 301 ? 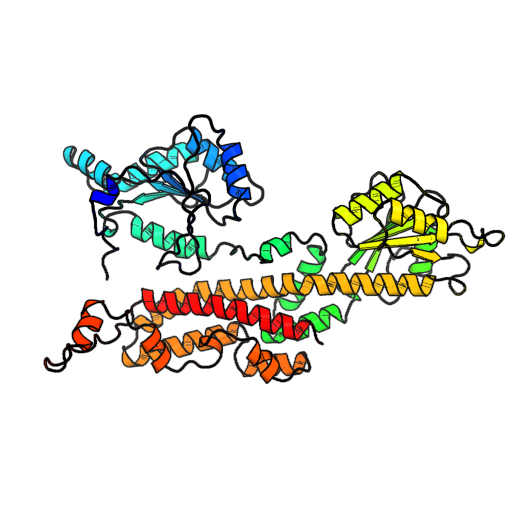-21.293 9.344 29.609 1.00 81.56 301 LEU A N 1
ATOM 2210 C CA . LEU A 1 301 ? -21.925 10.119 30.665 1.00 81.56 301 LEU A CA 1
ATOM 2211 C C . LEU A 1 301 ? -21.604 9.468 32.005 1.00 81.56 301 LEU A C 1
ATOM 2213 O O . LEU A 1 301 ? -21.987 8.324 32.246 1.00 81.56 301 LEU A O 1
ATOM 2217 N N . THR A 1 302 ? -20.865 10.180 32.843 1.00 79.94 302 THR A N 1
ATOM 2218 C CA . THR A 1 302 ? -20.407 9.729 34.158 1.00 79.94 302 THR A CA 1
ATOM 2219 C C . THR A 1 302 ? -21.300 10.284 35.270 1.00 79.94 302 THR A C 1
ATOM 2221 O O . THR A 1 302 ? -22.076 11.204 35.042 1.00 79.94 302 THR A O 1
ATOM 2224 N N . GLN A 1 303 ? -21.177 9.740 36.487 1.00 76.56 303 GLN A N 1
ATOM 2225 C CA . GLN A 1 303 ? -21.901 10.202 37.691 1.00 76.56 303 GLN A CA 1
ATOM 2226 C C . GLN A 1 303 ? -23.432 10.038 37.631 1.00 76.56 303 GLN A C 1
ATOM 2228 O O . GLN A 1 303 ? -24.164 10.688 38.373 1.00 76.56 303 GLN A O 1
ATOM 2233 N N . VAL A 1 304 ? -23.927 9.111 36.805 1.00 72.19 304 VAL A N 1
ATOM 2234 C CA . VAL A 1 304 ? -25.371 8.834 36.657 1.00 72.19 304 VAL A CA 1
ATOM 2235 C C . VAL A 1 304 ? -26.013 8.346 37.969 1.00 72.19 304 VAL A C 1
ATOM 2237 O O . VAL A 1 304 ? -27.207 8.526 38.186 1.00 72.19 304 VAL A O 1
ATOM 2240 N N . ASP A 1 305 ? -25.219 7.768 38.872 1.00 68.50 305 ASP A N 1
ATOM 2241 C CA . ASP A 1 305 ? -25.622 7.367 40.224 1.00 68.50 305 ASP A CA 1
ATOM 2242 C C . ASP A 1 305 ? -25.984 8.552 41.135 1.00 68.50 305 ASP A C 1
ATOM 2244 O O . ASP A 1 305 ? -26.801 8.412 42.045 1.00 68.50 305 ASP A O 1
ATOM 2248 N N . VAL A 1 306 ? -25.428 9.736 40.879 1.00 67.88 306 VAL A N 1
ATOM 2249 C CA . VAL A 1 306 ? -25.712 10.948 41.661 1.00 67.88 306 VAL A CA 1
ATOM 2250 C C . VAL A 1 306 ? -27.020 11.611 41.198 1.00 67.88 306 VAL A C 1
ATOM 2252 O O . VAL A 1 306 ? -27.750 12.175 42.015 1.00 67.88 306 VAL A O 1
ATOM 2255 N N . ASP A 1 307 ? -27.376 11.452 39.920 1.00 60.25 307 ASP A N 1
ATOM 2256 C CA . ASP A 1 307 ? -28.508 12.122 39.258 1.00 60.25 307 ASP A CA 1
ATOM 2257 C C . ASP A 1 307 ? -29.831 11.315 39.264 1.00 60.25 307 ASP A C 1
ATOM 2259 O O . ASP A 1 307 ? -30.797 11.653 38.579 1.00 60.25 307 ASP A O 1
ATOM 2263 N N . LEU A 1 308 ? -29.936 10.270 40.094 1.00 55.34 308 LEU A N 1
ATOM 2264 C CA . LEU A 1 308 ? -31.070 9.324 40.150 1.00 55.34 308 LEU A CA 1
ATOM 2265 C C . LEU A 1 308 ? -32.451 9.931 40.492 1.00 55.34 308 LEU A C 1
ATOM 2267 O O . LEU A 1 308 ? -33.460 9.229 40.406 1.00 55.34 308 LEU A O 1
ATOM 2271 N N . ARG A 1 309 ? -32.528 11.199 40.918 1.00 50.59 309 ARG A N 1
ATOM 2272 C CA . ARG A 1 309 ? -33.799 11.840 41.319 1.00 50.59 309 ARG A CA 1
ATOM 2273 C C . ARG A 1 309 ? -34.578 12.463 40.164 1.00 50.59 309 ARG A C 1
ATOM 2275 O O . ARG A 1 309 ? -35.778 12.658 40.325 1.00 50.59 309 ARG A O 1
ATOM 2282 N N . ASP A 1 310 ? -33.924 12.752 39.044 1.00 50.28 310 ASP A N 1
ATOM 2283 C CA . ASP A 1 310 ? -34.551 13.318 37.848 1.00 50.28 310 ASP A CA 1
ATOM 2284 C C . ASP A 1 310 ? -33.536 13.149 36.708 1.00 50.28 310 ASP A C 1
ATOM 2286 O O . ASP A 1 310 ? -32.628 13.965 36.648 1.00 50.28 310 ASP A O 1
ATOM 2290 N N . PRO A 1 311 ? -33.558 12.080 35.883 1.00 50.81 311 PRO A N 1
ATOM 2291 C CA . PRO A 1 311 ? -32.464 11.788 34.953 1.00 50.81 311 PRO A CA 1
ATOM 2292 C C . PRO A 1 311 ? -32.397 12.887 33.882 1.00 50.81 311 PRO A C 1
ATOM 2294 O O . PRO A 1 311 ? -33.175 12.844 32.920 1.00 50.81 311 PRO A O 1
ATOM 2297 N N . PRO A 1 312 ? -31.509 13.891 33.983 1.00 48.56 312 PRO A N 1
ATOM 2298 C CA . PRO A 1 312 ? -31.519 14.977 33.035 1.00 48.56 312 PRO A CA 1
ATOM 2299 C C . PRO A 1 312 ? -30.710 14.504 31.828 1.00 48.56 312 PRO A C 1
ATOM 2301 O O . PRO A 1 312 ? -29.539 14.154 31.924 1.00 48.56 312 PRO A O 1
ATOM 2304 N N . GLY A 1 313 ? -31.309 14.534 30.644 1.00 54.66 313 GLY A N 1
ATOM 2305 C CA . GLY A 1 313 ? -30.502 14.864 29.475 1.00 54.66 313 GLY A CA 1
ATOM 2306 C C . GLY A 1 313 ? -29.785 13.738 28.731 1.00 54.66 313 GLY A C 1
ATOM 2307 O O . GLY A 1 313 ? -28.955 14.075 27.902 1.00 54.66 313 GLY A O 1
ATOM 2308 N N . SER A 1 314 ? -30.121 12.449 28.867 1.00 53.59 314 SER A N 1
ATOM 2309 C CA . SER A 1 314 ? -29.713 11.477 27.824 1.00 53.59 314 SER A CA 1
ATOM 2310 C C . SER A 1 314 ? -30.426 11.767 26.493 1.00 53.59 314 SER A C 1
ATOM 2312 O O . SER A 1 314 ? -29.807 11.754 25.429 1.00 53.59 314 SER A O 1
ATOM 2314 N N . VAL A 1 315 ? -31.718 12.111 26.566 1.00 58.09 315 VAL A N 1
ATOM 2315 C CA . VAL A 1 315 ? -32.526 12.576 25.427 1.00 58.09 315 VAL A CA 1
ATOM 2316 C C . VAL A 1 315 ? -32.061 13.963 24.978 1.00 58.09 315 VAL A C 1
ATOM 2318 O O . VAL A 1 315 ? -31.759 14.147 23.804 1.00 58.09 315 VAL A O 1
ATOM 2321 N N . GLY A 1 316 ? -31.884 14.899 25.919 1.00 66.75 316 GLY A N 1
ATOM 2322 C CA . GLY A 1 316 ? -31.419 16.259 25.623 1.00 66.75 316 GLY A CA 1
ATOM 2323 C C . GLY A 1 316 ? -30.010 16.314 25.021 1.00 66.75 316 GLY A C 1
ATOM 2324 O O . GLY A 1 316 ? -29.791 17.038 24.056 1.00 66.75 316 GLY A O 1
ATOM 2325 N N . LEU A 1 317 ? -29.063 15.507 25.514 1.00 69.25 317 LEU A N 1
ATOM 2326 C CA . LEU A 1 317 ? -27.716 15.419 24.946 1.00 69.25 317 LEU A CA 1
ATOM 2327 C C . LEU A 1 317 ? -27.747 14.796 23.552 1.00 69.25 317 LEU A C 1
ATOM 2329 O O . LEU A 1 317 ? -27.054 15.278 22.666 1.00 69.25 317 LEU A O 1
ATOM 2333 N N . ARG A 1 318 ? -28.552 13.750 23.322 1.00 70.62 318 ARG A N 1
ATOM 2334 C CA . ARG A 1 318 ? -28.705 13.172 21.977 1.00 70.62 318 ARG A CA 1
ATOM 2335 C C . ARG A 1 318 ? -29.298 14.181 20.998 1.00 70.62 318 ARG A C 1
ATOM 2337 O O . ARG A 1 318 ? -28.775 14.316 19.898 1.00 70.62 318 ARG A O 1
ATOM 2344 N N . GLU A 1 319 ? -30.327 14.924 21.397 1.00 72.25 319 GLU A N 1
ATOM 2345 C CA . GLU A 1 319 ? -30.905 16.002 20.584 1.00 72.25 319 GLU A CA 1
ATOM 2346 C C . GLU A 1 319 ? -29.883 17.112 20.291 1.00 72.25 319 GLU A C 1
ATOM 2348 O O . GLU A 1 319 ? -29.780 17.573 19.155 1.00 72.25 319 GLU A O 1
ATOM 2353 N N . GLN A 1 320 ? -29.064 17.490 21.275 1.00 73.12 320 GLN A N 1
ATOM 2354 C CA . GLN A 1 320 ? -27.980 18.463 21.103 1.00 73.12 320 GLN A CA 1
ATOM 2355 C C . GLN A 1 320 ? -26.854 17.939 20.201 1.00 73.12 320 GLN A C 1
ATOM 2357 O O . GLN A 1 320 ? -26.366 18.667 19.344 1.00 73.12 320 GLN A O 1
ATOM 2362 N N . LEU A 1 321 ? -26.460 16.670 20.328 1.00 75.75 321 LEU A N 1
ATOM 2363 C CA . LEU A 1 321 ? -25.470 16.046 19.445 1.00 75.75 321 LEU A CA 1
ATOM 2364 C C . LEU A 1 321 ? -25.970 15.997 18.001 1.00 75.75 321 LEU A C 1
ATOM 2366 O O . LEU A 1 321 ? -25.194 16.238 17.079 1.00 75.75 321 LEU A O 1
ATOM 2370 N N . VAL A 1 322 ? -27.265 15.748 17.792 1.00 77.56 322 VAL A N 1
ATOM 2371 C CA . VAL A 1 322 ? -27.887 15.816 16.464 1.00 77.56 322 VAL A CA 1
ATOM 2372 C C . VAL A 1 322 ? -27.807 17.236 15.897 1.00 77.56 322 VAL A C 1
ATOM 2374 O O . VAL A 1 322 ? -27.413 17.396 14.743 1.00 77.56 322 VAL A O 1
ATOM 2377 N N . GLN A 1 323 ? -28.105 18.264 16.700 1.00 77.69 323 GLN A N 1
ATOM 2378 C CA . GLN A 1 323 ? -27.975 19.669 16.283 1.00 77.69 323 GLN A CA 1
ATOM 2379 C C . GLN A 1 323 ? -26.528 20.048 15.942 1.00 77.69 323 GLN A C 1
ATOM 2381 O O . GLN A 1 323 ? -26.290 20.823 15.018 1.00 77.69 323 GLN A O 1
ATOM 2386 N N . GLU A 1 324 ? -25.556 19.462 16.639 1.00 76.88 324 GLU A N 1
ATOM 2387 C CA . GLU A 1 324 ? -24.141 19.773 16.455 1.00 76.88 324 GLU A CA 1
ATOM 2388 C C . GLU A 1 324 ? -23.459 18.974 15.324 1.00 76.88 324 GLU A C 1
ATOM 2390 O O . GLU A 1 324 ? -22.283 19.230 15.039 1.00 76.88 324 GLU A O 1
ATOM 2395 N N . GLY A 1 325 ? -24.182 18.065 14.652 1.00 75.00 325 GLY A N 1
ATOM 2396 C CA . GLY A 1 325 ? -23.669 17.221 13.562 1.00 75.00 325 GLY A CA 1
ATOM 2397 C C . GLY A 1 325 ? -22.962 15.939 14.024 1.00 75.00 325 GLY A C 1
ATOM 2398 O O . GLY A 1 325 ? -22.201 15.348 13.266 1.00 75.00 325 GLY A O 1
ATOM 2399 N N . LEU A 1 326 ? -23.198 15.508 15.264 1.00 80.25 326 LEU A N 1
ATOM 2400 C CA . LEU A 1 326 ? -22.559 14.369 15.938 1.00 80.25 326 LEU A CA 1
ATOM 2401 C C . LEU A 1 326 ? -23.534 13.198 16.166 1.00 80.25 326 LEU A C 1
ATOM 2403 O O . LEU A 1 326 ? -23.355 12.409 17.095 1.00 80.25 326 LEU A O 1
ATOM 2407 N N . ALA A 1 327 ? -24.570 13.077 15.329 1.00 72.50 327 ALA A N 1
ATOM 2408 C CA . ALA A 1 327 ? -25.676 12.128 15.501 1.00 72.50 327 ALA A CA 1
ATOM 2409 C C . ALA A 1 327 ? -25.251 10.646 15.549 1.00 72.50 327 ALA A C 1
ATOM 2411 O O . ALA A 1 327 ? -25.932 9.839 16.177 1.00 72.50 327 ALA A O 1
ATOM 2412 N N . GLU A 1 328 ? -24.130 10.288 14.914 1.00 76.00 328 GLU A N 1
ATOM 2413 C CA . GLU A 1 328 ? -23.612 8.910 14.881 1.00 76.00 328 GLU A CA 1
ATOM 2414 C C . GLU A 1 328 ? -22.768 8.533 16.113 1.00 76.00 328 GLU A C 1
ATOM 2416 O O . GLU A 1 328 ? -22.358 7.382 16.265 1.00 76.00 328 GLU A O 1
ATOM 2421 N N . THR A 1 329 ? -22.522 9.479 17.024 1.00 79.19 329 THR A N 1
ATOM 2422 C CA . THR A 1 329 ? -21.685 9.244 18.208 1.00 79.19 329 THR A CA 1
ATOM 2423 C C . THR A 1 329 ? -22.379 8.303 19.190 1.00 79.19 329 THR A C 1
ATOM 2425 O O . THR A 1 329 ? -23.502 8.552 19.637 1.00 79.19 329 THR A O 1
ATOM 2428 N N . ARG A 1 330 ? -21.691 7.228 19.586 1.00 82.81 330 ARG A N 1
ATOM 2429 C CA . ARG A 1 330 ? -22.184 6.305 20.617 1.00 82.81 330 ARG A CA 1
ATOM 2430 C C . ARG A 1 330 ? -22.065 6.957 21.996 1.00 82.81 330 ARG A C 1
ATOM 2432 O O . ARG A 1 330 ? -20.980 7.386 22.385 1.00 82.81 330 ARG A O 1
ATOM 2439 N N . VAL A 1 331 ? -23.177 7.004 22.730 1.00 82.81 331 VAL A N 1
ATOM 2440 C CA . VAL A 1 331 ? -23.266 7.567 24.087 1.00 82.81 331 VAL A CA 1
ATOM 2441 C C . VAL A 1 331 ? -23.595 6.456 25.081 1.00 82.81 331 VAL A C 1
ATOM 2443 O O . VAL A 1 331 ? -24.610 5.780 24.903 1.00 82.81 331 VAL A O 1
ATOM 2446 N N . PHE A 1 332 ? -22.774 6.309 26.123 1.00 84.62 332 PHE A N 1
ATOM 2447 C CA . PHE A 1 332 ? -22.935 5.318 27.195 1.00 84.62 332 PHE A CA 1
ATOM 2448 C C . PHE A 1 332 ? -23.213 5.984 28.542 1.00 84.62 332 PHE A C 1
ATOM 2450 O O . PHE A 1 332 ? -22.591 6.994 28.863 1.00 84.62 332 PHE A O 1
ATOM 2457 N N . LEU A 1 333 ? -24.109 5.403 29.342 1.00 83.19 333 LEU A N 1
ATOM 2458 C CA . LEU A 1 333 ? -24.390 5.843 30.716 1.00 83.19 333 LEU A CA 1
ATOM 2459 C C . LEU A 1 333 ? -23.579 5.002 31.704 1.00 83.19 333 LEU A C 1
ATOM 2461 O O . LEU A 1 333 ? -23.728 3.779 31.748 1.00 83.19 333 LEU A O 1
ATOM 2465 N N . VAL A 1 334 ? -22.718 5.635 32.496 1.00 82.88 334 VAL A N 1
ATOM 2466 C CA . VAL A 1 334 ? -21.692 4.937 33.272 1.00 82.88 334 VAL A CA 1
ATOM 2467 C C . VAL A 1 334 ? -21.595 5.493 34.690 1.00 82.88 334 VAL A C 1
ATOM 2469 O O . VAL A 1 334 ? -21.558 6.701 34.904 1.00 82.88 334 VAL A O 1
ATOM 2472 N N . SER A 1 335 ? -21.488 4.600 35.672 1.00 82.69 335 SER A N 1
ATOM 2473 C CA . SER A 1 335 ? -21.104 4.951 37.038 1.00 82.69 335 SER A CA 1
ATOM 2474 C C . SER A 1 335 ? -19.801 4.249 37.395 1.00 82.69 335 SER A C 1
ATOM 2476 O O . SER A 1 335 ? -19.663 3.041 37.194 1.00 82.69 335 SER A O 1
ATOM 2478 N N . SER A 1 336 ? -18.851 5.006 37.945 1.00 79.31 336 SER A N 1
ATOM 2479 C CA . SER A 1 336 ? -17.601 4.457 38.480 1.00 79.31 336 SER A CA 1
ATOM 2480 C C . SER A 1 336 ? -17.805 3.775 39.841 1.00 79.31 336 SER A C 1
ATOM 2482 O O . SER A 1 336 ? -16.969 2.971 40.241 1.00 79.31 336 SER A O 1
ATOM 2484 N N . HIS A 1 337 ? -18.902 4.079 40.546 1.00 74.75 337 HIS A N 1
ATOM 2485 C CA . HIS A 1 337 ? -19.230 3.516 41.860 1.00 74.75 337 HIS A CA 1
ATOM 2486 C C . HIS A 1 337 ? -20.036 2.217 41.760 1.00 74.75 337 HIS A C 1
ATOM 2488 O O . HIS A 1 337 ? -19.848 1.314 42.574 1.00 74.75 337 HIS A O 1
ATOM 2494 N N . GLU A 1 338 ? -20.879 2.090 40.732 1.00 72.38 338 GLU A N 1
ATOM 2495 C CA . GLU A 1 338 ? -21.708 0.904 40.495 1.00 72.38 338 GLU A CA 1
ATOM 2496 C C . GLU A 1 338 ? -21.459 0.306 39.096 1.00 72.38 338 GLU A C 1
ATOM 2498 O O . GLU A 1 338 ? -22.325 0.345 38.218 1.00 72.38 338 GLU A O 1
ATOM 2503 N N . PRO A 1 339 ? -20.282 -0.305 38.859 1.00 70.12 339 PRO A N 1
ATOM 2504 C CA . PRO A 1 339 ? -19.877 -0.786 37.534 1.00 70.12 339 PRO A CA 1
ATOM 2505 C C . PRO A 1 339 ? -20.795 -1.876 36.953 1.00 70.12 339 PRO A C 1
ATOM 2507 O O . PRO A 1 339 ? -20.794 -2.095 35.743 1.00 70.12 339 PRO A O 1
ATOM 2510 N N . GLN A 1 340 ? -21.562 -2.569 37.802 1.00 71.88 340 GLN A N 1
ATOM 2511 C CA . GLN A 1 340 ? -22.490 -3.634 37.401 1.00 71.88 340 GLN A CA 1
ATOM 2512 C C . GLN A 1 340 ? -23.923 -3.140 37.151 1.00 71.88 340 GLN A C 1
ATOM 2514 O O . GLN A 1 340 ? -24.692 -3.846 36.504 1.00 71.88 340 GLN A O 1
ATOM 2519 N N . ALA A 1 341 ? -24.292 -1.957 37.654 1.00 70.69 341 ALA A N 1
ATOM 2520 C CA . ALA A 1 341 ? -25.651 -1.424 37.533 1.00 70.69 341 ALA A CA 1
ATOM 2521 C C . ALA A 1 341 ? -25.873 -0.639 36.226 1.00 70.69 341 ALA A C 1
ATOM 2523 O O . ALA A 1 341 ? -27.010 -0.483 35.783 1.00 70.69 341 ALA A O 1
ATOM 2524 N N . PHE A 1 342 ? -24.789 -0.178 35.592 1.00 79.38 342 PHE A N 1
ATOM 2525 C CA . PHE A 1 342 ? -24.806 0.700 34.418 1.00 79.38 342 PHE A CA 1
ATOM 2526 C C . PHE A 1 342 ? -24.060 0.093 33.214 1.00 79.38 342 PHE A C 1
ATOM 2528 O O . PHE A 1 342 ? -23.657 -1.070 33.210 1.00 79.38 342 PHE A O 1
ATOM 2535 N N . GLU A 1 343 ? -23.859 0.874 32.150 1.00 83.00 343 GLU A N 1
ATOM 2536 C CA . GLU A 1 343 ? -23.367 0.393 30.854 1.00 83.00 343 GLU A CA 1
ATOM 2537 C C . GLU A 1 343 ? -21.836 0.279 30.753 1.00 83.00 343 GLU A C 1
ATOM 2539 O O . GLU A 1 343 ? -21.297 0.217 29.648 1.00 83.00 343 GLU A O 1
ATOM 2544 N N . LEU A 1 344 ? -21.106 0.199 31.873 1.00 82.31 344 LEU A N 1
ATOM 2545 C CA . LEU A 1 344 ? -19.638 0.096 31.859 1.00 82.31 344 LEU A CA 1
ATOM 2546 C C . LEU A 1 344 ? -19.155 -1.129 31.063 1.00 82.31 344 LEU A C 1
ATOM 2548 O O . LEU A 1 344 ? -18.195 -1.040 30.298 1.00 82.31 344 LEU A O 1
ATOM 2552 N N . GLY A 1 345 ? -19.850 -2.266 31.188 1.00 82.56 345 GLY A N 1
ATOM 2553 C CA . GLY A 1 345 ? -19.563 -3.461 30.389 1.00 82.56 345 GLY A CA 1
ATOM 2554 C C . GLY A 1 345 ? -19.757 -3.237 28.883 1.00 82.56 345 GLY A C 1
ATOM 2555 O O . GLY A 1 345 ? -18.936 -3.689 28.087 1.00 82.56 345 GLY A O 1
ATOM 2556 N N . ARG A 1 346 ? -20.790 -2.475 28.492 1.00 84.44 346 ARG A N 1
ATOM 2557 C CA . ARG A 1 346 ? -21.042 -2.115 27.086 1.00 84.44 346 ARG A CA 1
ATOM 2558 C C . ARG A 1 346 ? -20.004 -1.130 26.559 1.00 84.44 346 ARG A C 1
ATOM 2560 O O . ARG A 1 346 ? -19.574 -1.282 25.423 1.00 84.44 346 ARG A O 1
ATOM 2567 N N . LEU A 1 347 ? -19.558 -0.174 27.379 1.00 86.94 347 LEU A N 1
ATOM 2568 C CA . LEU A 1 347 ? -18.482 0.752 27.018 1.00 86.94 347 LEU A CA 1
ATOM 2569 C C . LEU A 1 347 ? -17.174 -0.000 26.741 1.00 86.94 347 LEU A C 1
ATOM 2571 O O . LEU A 1 347 ? -16.520 0.259 25.734 1.00 86.94 347 LEU A O 1
ATOM 2575 N N . ARG A 1 348 ? -16.817 -0.971 27.596 1.00 84.62 348 ARG A N 1
ATOM 2576 C CA . ARG A 1 348 ? -15.641 -1.833 27.383 1.00 84.62 348 ARG A CA 1
ATOM 2577 C C . ARG A 1 348 ? -15.737 -2.612 26.072 1.00 84.62 348 ARG A C 1
ATOM 2579 O O . ARG A 1 348 ? -14.772 -2.643 25.314 1.00 84.62 348 ARG A O 1
ATOM 2586 N N . GLN A 1 349 ? -16.896 -3.207 25.795 1.00 84.38 349 GLN A N 1
ATOM 2587 C CA . GLN A 1 349 ? -17.130 -3.928 24.545 1.00 84.38 349 GLN A CA 1
ATOM 2588 C C . GLN A 1 349 ? -17.030 -2.997 23.328 1.00 84.38 349 GLN A C 1
ATOM 2590 O O . GLN A 1 349 ? -16.349 -3.332 22.366 1.00 84.38 349 GLN A O 1
ATOM 2595 N N . ALA A 1 350 ? -17.641 -1.812 23.387 1.00 84.94 350 ALA A N 1
ATOM 2596 C CA . ALA A 1 350 ? -17.605 -0.845 22.295 1.00 84.94 350 ALA A CA 1
ATOM 2597 C C . ALA A 1 350 ? -16.182 -0.348 22.001 1.00 84.94 350 ALA A C 1
ATOM 2599 O O . ALA A 1 350 ? -15.799 -0.269 20.839 1.00 84.94 350 ALA A O 1
ATOM 2600 N N . LEU A 1 351 ? -15.377 -0.074 23.035 1.00 82.50 351 LEU A N 1
ATOM 2601 C CA . LEU A 1 351 ? -13.963 0.284 22.872 1.00 82.50 351 LEU A CA 1
ATOM 2602 C C . LEU A 1 351 ? -13.168 -0.838 22.188 1.00 82.50 351 LEU A C 1
ATOM 2604 O O . LEU A 1 351 ? -12.370 -0.564 21.294 1.00 82.50 351 LEU A O 1
ATOM 2608 N N . ALA A 1 352 ? -13.407 -2.095 22.570 1.00 79.88 352 ALA A N 1
ATOM 2609 C CA . ALA A 1 352 ? -12.755 -3.247 21.950 1.00 79.88 352 ALA A CA 1
ATOM 2610 C C . ALA A 1 352 ? -13.191 -3.455 20.486 1.00 79.88 352 ALA A C 1
ATOM 2612 O O . ALA A 1 352 ? -12.361 -3.758 19.629 1.00 79.88 352 ALA A O 1
ATOM 2613 N N . GLU A 1 353 ? -14.478 -3.271 20.181 1.00 81.50 353 GLU A N 1
ATOM 2614 C CA . GLU A 1 353 ? -15.021 -3.383 18.822 1.00 81.50 353 GLU A CA 1
ATOM 2615 C C . GLU A 1 353 ? -14.476 -2.298 17.888 1.00 81.50 353 GLU A C 1
ATOM 2617 O O . GLU A 1 353 ? -14.056 -2.621 16.775 1.00 81.50 353 GLU A O 1
ATOM 2622 N N . GLU A 1 354 ? -14.434 -1.041 18.340 1.00 80.62 354 GLU A N 1
ATOM 2623 C CA . GLU A 1 354 ? -13.871 0.076 17.572 1.00 80.62 354 GLU A CA 1
ATOM 2624 C C . GLU A 1 354 ? -12.363 -0.103 17.353 1.00 80.62 354 GLU A C 1
ATOM 2626 O O . GLU A 1 354 ? -11.880 0.048 16.232 1.00 80.62 354 GLU A O 1
ATOM 2631 N N . ALA A 1 355 ? -11.615 -0.523 18.380 1.00 77.56 355 ALA A N 1
ATOM 2632 C CA . ALA A 1 355 ? -10.191 -0.831 18.246 1.00 77.56 355 ALA A CA 1
ATOM 2633 C C . ALA A 1 355 ? -9.940 -1.941 17.209 1.00 77.56 355 ALA A C 1
ATOM 2635 O O . ALA A 1 355 ? -9.093 -1.791 16.325 1.00 77.56 355 ALA A O 1
ATOM 2636 N N . ALA A 1 356 ? -10.723 -3.023 17.250 1.00 78.06 356 ALA A N 1
ATOM 2637 C CA . ALA A 1 356 ? -10.655 -4.079 16.244 1.00 78.06 356 ALA A CA 1
ATOM 2638 C C . ALA A 1 356 ? -11.076 -3.576 14.848 1.00 78.06 356 ALA A C 1
ATOM 2640 O O . ALA A 1 356 ? -10.535 -4.020 13.837 1.00 78.06 356 ALA A O 1
ATOM 2641 N N . GLY A 1 357 ? -12.034 -2.649 14.768 1.00 78.00 357 GLY A N 1
ATOM 2642 C CA . GLY A 1 357 ? -12.437 -1.975 13.532 1.00 78.00 357 GLY A CA 1
ATOM 2643 C C . GLY A 1 357 ? -11.289 -1.192 12.896 1.00 78.00 357 GLY A C 1
ATOM 2644 O O . GLY A 1 357 ? -10.989 -1.401 11.720 1.00 78.00 357 GLY A O 1
ATOM 2645 N N . LEU A 1 358 ? -10.589 -0.372 13.682 1.00 75.75 358 LEU A N 1
ATOM 2646 C CA . LEU A 1 358 ? -9.418 0.395 13.241 1.00 75.75 358 LEU A CA 1
ATOM 2647 C C . LEU A 1 358 ? -8.272 -0.520 12.785 1.00 75.75 358 LEU A C 1
ATOM 2649 O O . LEU A 1 358 ? -7.662 -0.290 11.741 1.00 75.75 358 LEU A O 1
ATOM 2653 N N . GLN A 1 359 ? -8.022 -1.611 13.510 1.00 76.06 359 GLN A N 1
ATOM 2654 C CA . GLN A 1 359 ? -7.029 -2.612 13.115 1.00 76.06 359 GLN A CA 1
ATOM 2655 C C . GLN A 1 359 ? -7.402 -3.311 11.796 1.00 76.06 359 GLN A C 1
ATOM 2657 O O . GLN A 1 359 ? -6.539 -3.532 10.949 1.00 76.06 359 GLN A O 1
ATOM 2662 N N . ARG A 1 360 ? -8.687 -3.616 11.565 1.00 76.69 360 ARG A N 1
ATOM 2663 C CA . ARG A 1 360 ? -9.154 -4.164 10.278 1.00 76.69 360 ARG A CA 1
ATOM 2664 C C . ARG A 1 360 ? -9.067 -3.138 9.151 1.00 76.69 360 ARG A C 1
ATOM 2666 O O . ARG A 1 360 ? -8.695 -3.504 8.039 1.00 76.69 360 ARG A O 1
ATOM 2673 N N . ALA A 1 361 ? -9.341 -1.865 9.432 1.00 75.94 361 ALA A N 1
ATOM 2674 C CA . ALA A 1 361 ? -9.167 -0.773 8.475 1.00 75.94 361 ALA A CA 1
ATOM 2675 C C . ALA A 1 361 ? -7.696 -0.590 8.049 1.00 75.94 361 ALA A C 1
ATOM 2677 O O . ALA A 1 361 ? -7.433 -0.055 6.974 1.00 75.94 361 ALA A O 1
ATOM 2678 N N . ALA A 1 362 ? -6.736 -1.090 8.839 1.00 75.88 362 ALA A N 1
ATOM 2679 C CA . ALA A 1 362 ? -5.314 -1.107 8.498 1.00 75.88 362 ALA A CA 1
ATOM 2680 C C . ALA A 1 362 ? -4.943 -2.165 7.445 1.00 75.88 362 ALA A C 1
ATOM 2682 O O . ALA A 1 362 ? -3.933 -2.011 6.752 1.00 75.88 362 ALA A O 1
ATOM 2683 N N . LEU A 1 363 ? -5.727 -3.246 7.326 1.00 79.06 363 LEU A N 1
ATOM 2684 C CA . LEU A 1 363 ? -5.393 -4.401 6.485 1.00 79.06 363 LEU A CA 1
ATOM 2685 C C . LEU A 1 363 ? -5.121 -4.025 5.020 1.00 79.06 363 LEU A C 1
ATOM 2687 O O . LEU A 1 363 ? -4.095 -4.470 4.503 1.00 79.06 363 LEU A O 1
ATOM 2691 N N . PRO A 1 364 ? -5.939 -3.185 4.348 1.00 79.12 364 PRO A N 1
ATOM 2692 C CA . PRO A 1 364 ? -5.662 -2.773 2.974 1.00 79.12 364 PRO A CA 1
ATOM 2693 C C . PRO A 1 364 ? -4.336 -2.041 2.811 1.00 79.12 364 PRO A C 1
ATOM 2695 O O . PRO A 1 364 ? -3.594 -2.312 1.867 1.00 79.12 364 PRO A O 1
ATOM 2698 N N . VAL A 1 365 ? -3.998 -1.174 3.765 1.00 75.75 365 VAL A N 1
ATOM 2699 C CA . VAL A 1 365 ? -2.745 -0.413 3.746 1.00 75.75 365 VAL A CA 1
ATOM 2700 C C . VAL A 1 365 ? -1.545 -1.351 3.892 1.00 75.75 365 VAL A C 1
ATOM 2702 O O . VAL A 1 365 ? -0.554 -1.222 3.173 1.00 75.75 365 VAL A O 1
ATOM 2705 N N . ILE A 1 366 ? -1.628 -2.335 4.790 1.00 79.56 366 ILE A N 1
ATOM 2706 C CA . ILE A 1 366 ? -0.528 -3.277 5.046 1.00 79.56 366 ILE A CA 1
ATOM 2707 C C . ILE A 1 366 ? -0.357 -4.260 3.893 1.00 79.56 366 ILE A C 1
ATOM 2709 O O . ILE A 1 366 ? 0.769 -4.479 3.450 1.00 79.56 366 ILE A O 1
ATOM 2713 N N . ILE A 1 367 ? -1.454 -4.814 3.375 1.00 82.50 367 ILE A N 1
ATOM 2714 C CA . ILE A 1 367 ? -1.425 -5.707 2.211 1.00 82.50 367 ILE A CA 1
ATOM 2715 C C . ILE A 1 367 ? -0.792 -4.978 1.024 1.00 82.50 367 ILE A C 1
ATOM 2717 O O . ILE A 1 367 ? 0.142 -5.508 0.422 1.00 82.50 367 ILE A O 1
ATOM 2721 N N . GLY A 1 368 ? -1.201 -3.732 0.764 1.00 77.31 368 GLY A N 1
ATOM 2722 C CA . GLY A 1 368 ? -0.575 -2.899 -0.260 1.00 77.31 368 GLY A CA 1
ATOM 2723 C C . GLY A 1 368 ? 0.927 -2.712 -0.021 1.00 77.31 368 GLY A C 1
ATOM 2724 O O . GLY A 1 368 ? 1.734 -2.896 -0.931 1.00 77.31 368 GLY A O 1
ATOM 2725 N N . ARG A 1 369 ? 1.363 -2.426 1.214 1.00 78.12 369 ARG A N 1
ATOM 2726 C CA . ARG A 1 369 ? 2.799 -2.301 1.545 1.00 78.12 369 ARG A CA 1
ATOM 2727 C C . ARG A 1 369 ? 3.590 -3.584 1.283 1.00 78.12 369 ARG A C 1
ATOM 2729 O O . ARG A 1 369 ? 4.686 -3.505 0.719 1.00 78.12 369 ARG A O 1
ATOM 2736 N N . LEU A 1 370 ? 3.050 -4.741 1.662 1.00 82.19 370 LEU A N 1
ATOM 2737 C CA . LEU A 1 370 ? 3.688 -6.042 1.450 1.00 82.19 370 LEU A CA 1
ATOM 2738 C C . LEU A 1 370 ? 3.785 -6.377 -0.041 1.00 82.19 370 LEU A C 1
ATOM 2740 O O . LEU A 1 370 ? 4.867 -6.698 -0.529 1.00 82.19 370 LEU A O 1
ATOM 2744 N N . VAL A 1 371 ? 2.698 -6.213 -0.797 1.00 83.88 371 VAL A N 1
ATOM 2745 C CA . VAL A 1 371 ? 2.700 -6.495 -2.238 1.00 83.88 371 VAL A CA 1
ATOM 2746 C C . VAL A 1 371 ? 3.628 -5.541 -2.992 1.00 83.88 371 VAL A C 1
ATOM 2748 O O . VAL A 1 371 ? 4.394 -5.972 -3.852 1.00 83.88 371 VAL A O 1
ATOM 2751 N N . ARG A 1 372 ? 3.660 -4.253 -2.632 1.00 79.81 372 ARG A N 1
ATOM 2752 C CA . ARG A 1 372 ? 4.598 -3.279 -3.221 1.00 79.81 372 ARG A CA 1
ATOM 2753 C C . ARG A 1 372 ? 6.057 -3.608 -2.922 1.00 79.81 372 ARG A C 1
ATOM 2755 O O . ARG A 1 372 ? 6.930 -3.279 -3.730 1.00 79.81 372 ARG A O 1
ATOM 2762 N N . ARG A 1 373 ? 6.354 -4.210 -1.764 1.00 82.00 373 ARG A N 1
ATOM 2763 C CA . ARG A 1 373 ? 7.702 -4.697 -1.436 1.00 82.00 373 ARG A CA 1
ATOM 2764 C C . ARG A 1 373 ? 8.123 -5.778 -2.428 1.00 82.00 373 ARG A C 1
ATOM 2766 O O . ARG A 1 373 ? 9.158 -5.607 -3.067 1.00 82.00 373 ARG A O 1
ATOM 2773 N N . GLU A 1 374 ? 7.302 -6.809 -2.609 1.00 83.69 374 GLU A N 1
ATOM 2774 C CA . GLU A 1 374 ? 7.599 -7.909 -3.536 1.00 83.69 374 GLU A CA 1
ATOM 2775 C C . GLU A 1 374 ? 7.606 -7.449 -4.999 1.00 83.69 374 GLU A C 1
ATOM 2777 O O . GLU A 1 374 ? 8.518 -7.781 -5.753 1.00 83.69 374 GLU A O 1
ATOM 2782 N N . ARG A 1 375 ? 6.672 -6.573 -5.394 1.00 82.19 375 ARG A N 1
ATOM 2783 C CA . ARG A 1 375 ? 6.629 -6.006 -6.750 1.00 82.19 375 ARG A CA 1
ATOM 2784 C C . ARG A 1 375 ? 7.923 -5.294 -7.118 1.00 82.19 375 ARG A C 1
ATOM 2786 O O . ARG A 1 375 ? 8.417 -5.472 -8.228 1.00 82.19 375 ARG A O 1
ATOM 2793 N N . ARG A 1 376 ? 8.492 -4.506 -6.199 1.00 76.50 376 ARG A N 1
ATOM 2794 C CA . ARG A 1 376 ? 9.782 -3.835 -6.428 1.00 76.50 376 ARG A CA 1
ATOM 2795 C C . ARG A 1 376 ? 10.911 -4.836 -6.647 1.00 76.50 376 ARG A C 1
ATOM 2797 O O . ARG A 1 376 ? 11.734 -4.607 -7.525 1.00 76.50 376 ARG A O 1
ATOM 2804 N N . GLN A 1 377 ? 10.932 -5.940 -5.901 1.00 79.94 377 GLN A N 1
ATOM 2805 C CA . GLN A 1 377 ? 11.939 -6.989 -6.081 1.00 79.94 377 GLN A CA 1
ATOM 2806 C C . GLN A 1 377 ? 11.790 -7.687 -7.439 1.00 79.94 377 GLN A C 1
ATOM 2808 O O . GLN A 1 377 ? 12.772 -7.814 -8.168 1.00 79.94 377 GLN A O 1
ATOM 2813 N N . VAL A 1 378 ? 10.565 -8.068 -7.817 1.00 82.19 378 VAL A N 1
ATOM 2814 C CA . VAL A 1 378 ? 10.287 -8.721 -9.107 1.00 82.19 378 VAL A CA 1
ATOM 2815 C C . VAL A 1 378 ? 10.642 -7.803 -10.281 1.00 82.19 378 VAL A C 1
ATOM 2817 O O . VAL A 1 378 ? 11.337 -8.226 -11.201 1.00 82.19 378 VAL A O 1
ATOM 2820 N N . LEU A 1 379 ? 10.241 -6.527 -10.240 1.00 74.44 379 LEU A N 1
ATOM 2821 C CA . LEU A 1 379 ? 10.579 -5.556 -11.289 1.00 74.44 379 LEU A CA 1
ATOM 2822 C C . LEU A 1 379 ? 12.087 -5.280 -11.374 1.00 74.44 379 LEU A C 1
ATOM 2824 O O . LEU A 1 379 ? 12.619 -5.149 -12.478 1.00 74.44 379 LEU A O 1
ATOM 2828 N N . ALA A 1 380 ? 12.782 -5.221 -10.234 1.00 69.88 380 ALA A N 1
ATOM 2829 C CA . ALA A 1 380 ? 14.230 -5.032 -10.195 1.00 69.88 380 ALA A CA 1
ATOM 2830 C C . ALA A 1 380 ? 14.997 -6.211 -10.814 1.00 69.88 380 ALA A C 1
ATOM 2832 O O . ALA A 1 380 ? 16.083 -6.004 -11.348 1.00 69.88 380 ALA A O 1
ATOM 2833 N N . GLU A 1 381 ? 14.439 -7.421 -10.781 1.00 75.06 381 GLU A N 1
ATOM 2834 C CA . GLU A 1 381 ? 15.049 -8.625 -11.357 1.00 75.06 381 GLU A CA 1
ATOM 2835 C C . GLU A 1 381 ? 14.559 -8.915 -12.793 1.00 75.06 381 GLU A C 1
ATOM 2837 O O . GLU A 1 381 ? 15.224 -9.628 -13.548 1.00 75.06 381 GLU A O 1
ATOM 2842 N N . ALA A 1 382 ? 13.444 -8.310 -13.222 1.00 74.44 382 ALA A N 1
ATOM 2843 C CA . ALA A 1 382 ? 12.824 -8.546 -14.528 1.00 74.44 382 ALA A CA 1
ATOM 2844 C C . ALA A 1 382 ? 13.771 -8.282 -15.711 1.00 74.44 382 ALA A C 1
ATOM 2846 O O . ALA A 1 382 ? 13.774 -9.038 -16.682 1.00 74.44 382 ALA A O 1
ATOM 2847 N N . TRP A 1 383 ? 14.614 -7.245 -15.640 1.00 69.19 383 TRP A N 1
ATOM 2848 C CA . TRP A 1 383 ? 15.599 -6.968 -16.696 1.00 69.19 383 TRP A CA 1
ATOM 2849 C C . TRP A 1 383 ? 16.671 -8.063 -16.772 1.00 69.19 383 TRP A C 1
ATOM 2851 O O . TRP A 1 383 ? 17.066 -8.467 -17.867 1.00 69.19 383 TRP A O 1
ATOM 2861 N N . ARG A 1 384 ? 17.114 -8.586 -15.620 1.00 69.75 384 ARG A N 1
ATOM 2862 C CA . ARG A 1 384 ? 18.131 -9.639 -15.540 1.00 69.75 384 ARG A CA 1
ATOM 2863 C C . ARG A 1 384 ? 17.579 -10.954 -16.075 1.00 69.75 384 ARG A C 1
ATOM 2865 O O . ARG A 1 384 ? 18.263 -11.643 -16.831 1.00 69.75 384 ARG A O 1
ATOM 2872 N N . GLN A 1 385 ? 16.325 -11.267 -15.752 1.00 76.88 385 GLN A N 1
ATOM 2873 C CA . GLN A 1 385 ? 15.608 -12.413 -16.310 1.00 76.88 385 GLN A CA 1
ATOM 2874 C C . GLN A 1 385 ? 15.403 -12.277 -17.821 1.00 76.88 385 GLN A C 1
ATOM 2876 O O . GLN A 1 385 ? 15.704 -13.216 -18.555 1.00 76.88 385 GLN A O 1
ATOM 2881 N N . ALA A 1 386 ? 14.975 -11.106 -18.303 1.00 73.31 386 ALA A N 1
ATOM 2882 C CA . ALA A 1 386 ? 14.824 -10.845 -19.734 1.00 73.31 386 ALA A CA 1
ATOM 2883 C C . ALA A 1 386 ? 16.155 -11.030 -20.483 1.00 73.31 386 ALA A C 1
ATOM 2885 O O . ALA A 1 386 ? 16.193 -11.681 -21.528 1.00 73.31 386 ALA A O 1
ATOM 2886 N N . LEU A 1 387 ? 17.260 -10.529 -19.921 1.00 70.06 387 LEU A N 1
ATOM 2887 C CA . LEU A 1 387 ? 18.600 -10.708 -20.477 1.00 70.06 387 LEU A CA 1
ATOM 2888 C C . LEU A 1 387 ? 19.002 -12.185 -20.518 1.00 70.06 387 LEU A C 1
ATOM 2890 O O . LEU A 1 387 ? 19.466 -12.665 -21.548 1.00 70.06 387 LEU A O 1
ATOM 2894 N N . HIS A 1 388 ? 18.786 -12.919 -19.426 1.00 73.81 388 HIS A N 1
ATOM 2895 C CA . HIS A 1 388 ? 19.120 -14.341 -19.336 1.00 73.81 388 HIS A CA 1
ATOM 2896 C C . HIS A 1 388 ? 18.351 -15.199 -20.345 1.00 73.81 388 HIS A C 1
ATOM 2898 O O . HIS A 1 388 ? 18.921 -16.115 -20.933 1.00 73.81 388 HIS A O 1
ATOM 2904 N N . VAL A 1 389 ? 17.076 -14.882 -20.587 1.00 77.75 389 VAL A N 1
ATOM 2905 C CA . VAL A 1 389 ? 16.268 -15.517 -21.640 1.00 77.75 389 VAL A CA 1
ATOM 2906 C C . VAL A 1 389 ? 16.846 -15.205 -23.020 1.00 77.75 389 VAL A C 1
ATOM 2908 O O . VAL A 1 389 ? 17.013 -16.113 -23.827 1.00 77.75 389 VAL A O 1
ATOM 2911 N N . CYS A 1 390 ? 17.178 -13.941 -23.292 1.00 72.50 390 CYS A N 1
ATOM 2912 C CA . CYS A 1 390 ? 17.661 -13.515 -24.609 1.00 72.50 390 CYS A CA 1
ATOM 2913 C C . CYS A 1 390 ? 19.065 -14.038 -24.951 1.00 72.50 390 CYS A C 1
ATOM 2915 O O . CYS A 1 390 ? 19.439 -14.064 -26.120 1.00 72.50 390 CYS A O 1
ATOM 2917 N N . LEU A 1 391 ? 19.854 -14.433 -23.947 1.00 72.88 391 LEU A N 1
ATOM 2918 C CA . LEU A 1 391 ? 21.181 -15.029 -24.129 1.00 72.88 391 LEU A CA 1
ATOM 2919 C C . LEU A 1 391 ? 21.139 -16.548 -24.384 1.00 72.88 391 LEU A C 1
ATOM 2921 O O . LEU A 1 391 ? 22.177 -17.140 -24.683 1.00 72.88 391 LEU A O 1
ATOM 2925 N N . ARG A 1 392 ? 19.972 -17.191 -24.255 1.00 74.56 392 ARG A N 1
ATOM 2926 C CA . ARG A 1 392 ? 19.774 -18.628 -24.500 1.00 74.56 392 ARG A CA 1
ATOM 2927 C C . ARG A 1 392 ? 19.368 -18.916 -25.953 1.00 74.56 392 ARG A C 1
ATOM 2929 O O . ARG A 1 392 ? 18.941 -18.005 -26.662 1.00 74.56 392 ARG A O 1
ATOM 2936 N N . PRO A 1 393 ? 19.487 -20.178 -26.412 1.00 68.88 393 PRO A N 1
ATOM 2937 C CA . PRO A 1 393 ? 18.968 -20.589 -27.712 1.00 68.88 393 PRO A CA 1
ATOM 2938 C C . PRO A 1 393 ? 17.481 -20.247 -27.854 1.00 68.88 393 PRO A C 1
ATOM 2940 O O . PRO A 1 393 ? 16.707 -20.368 -26.907 1.00 68.88 393 PRO A O 1
ATOM 2943 N N . MET A 1 394 ? 17.075 -19.846 -29.058 1.00 63.91 394 MET A N 1
ATOM 2944 C CA . MET A 1 394 ? 15.723 -19.357 -29.355 1.00 63.91 394 MET A CA 1
ATOM 2945 C C . MET A 1 394 ? 14.612 -20.362 -28.995 1.00 63.91 394 MET A C 1
ATOM 2947 O O . MET A 1 394 ? 13.526 -19.969 -28.572 1.00 63.91 394 MET A O 1
ATOM 2951 N N . GLU A 1 395 ? 14.899 -21.657 -29.130 1.00 68.50 395 GLU A N 1
ATOM 2952 C CA . GLU A 1 395 ? 13.987 -22.766 -28.813 1.00 68.50 395 GLU A CA 1
ATOM 2953 C C . GLU A 1 395 ? 13.613 -22.806 -27.317 1.00 68.50 395 GLU A C 1
ATOM 2955 O O . GLU A 1 395 ? 12.506 -23.209 -26.949 1.00 68.50 395 GLU A O 1
ATOM 2960 N N . ASP A 1 396 ? 14.489 -22.276 -26.460 1.00 76.62 396 ASP A N 1
ATOM 2961 C CA . ASP A 1 396 ? 14.308 -22.227 -25.011 1.00 76.62 396 ASP A CA 1
ATOM 2962 C C . ASP A 1 396 ? 13.708 -20.902 -24.528 1.00 76.62 396 ASP A C 1
ATOM 2964 O O . ASP A 1 396 ? 13.341 -20.788 -23.357 1.00 76.62 396 ASP A O 1
ATOM 2968 N N . ALA A 1 397 ? 13.591 -19.886 -25.389 1.00 75.31 397 ALA A N 1
ATOM 2969 C CA . ALA A 1 397 ? 13.185 -18.544 -24.973 1.00 75.31 397 ALA A CA 1
ATOM 2970 C C . ALA A 1 397 ? 11.752 -18.513 -24.409 1.00 75.31 397 ALA A C 1
ATOM 2972 O O . ALA A 1 397 ? 11.510 -17.925 -23.353 1.00 75.31 397 ALA A O 1
ATOM 2973 N N . GLY A 1 398 ? 10.814 -19.212 -25.063 1.00 78.31 398 GLY A N 1
ATOM 2974 C CA . GLY A 1 398 ? 9.433 -19.340 -24.582 1.00 78.31 398 GLY A CA 1
ATOM 2975 C C . GLY A 1 398 ? 9.349 -20.058 -23.231 1.00 78.31 398 GLY A C 1
ATOM 2976 O O . GLY A 1 398 ? 8.640 -19.608 -22.333 1.00 78.31 398 GLY A O 1
ATOM 2977 N N . HIS A 1 399 ? 10.131 -21.127 -23.051 1.00 83.31 399 HIS A N 1
ATOM 2978 C CA . HIS A 1 399 ? 10.225 -21.849 -21.779 1.00 83.31 399 HIS A CA 1
ATOM 2979 C C . HIS A 1 399 ? 10.859 -20.984 -20.684 1.00 83.31 399 HIS A C 1
ATOM 2981 O O . HIS A 1 399 ? 10.340 -20.922 -19.574 1.00 83.31 399 HIS A O 1
ATOM 2987 N N . GLY A 1 400 ? 11.942 -20.268 -20.992 1.00 84.88 400 GLY A N 1
ATOM 2988 C CA . GLY A 1 400 ? 12.624 -19.381 -20.053 1.00 84.88 400 GLY A CA 1
ATOM 2989 C C . GLY A 1 400 ? 11.709 -18.276 -19.527 1.00 84.88 400 GLY A C 1
ATOM 2990 O O . GLY A 1 400 ? 11.631 -18.061 -18.318 1.00 84.88 400 GLY A O 1
ATOM 2991 N N . LEU A 1 401 ? 10.947 -17.627 -20.406 1.00 84.69 401 LEU A N 1
ATOM 2992 C CA . LEU A 1 401 ? 9.964 -16.622 -19.997 1.00 84.69 401 LEU A CA 1
ATOM 2993 C C . LEU A 1 401 ? 8.795 -17.221 -19.228 1.00 84.69 401 LEU A C 1
ATOM 2995 O O . LEU A 1 401 ? 8.376 -16.638 -18.231 1.00 84.69 401 LEU A O 1
ATOM 2999 N N . ALA A 1 402 ? 8.307 -18.396 -19.632 1.00 87.62 402 ALA A N 1
ATOM 3000 C CA . ALA A 1 402 ? 7.268 -19.087 -18.882 1.00 87.62 402 ALA A CA 1
ATOM 3001 C C . ALA A 1 402 ? 7.718 -19.380 -17.444 1.00 87.62 402 ALA A C 1
ATOM 3003 O O . ALA A 1 402 ? 6.986 -19.093 -16.498 1.00 87.62 402 ALA A O 1
ATOM 3004 N N . THR A 1 403 ? 8.957 -19.850 -17.265 1.00 88.44 403 THR A N 1
ATOM 3005 C CA . THR A 1 403 ? 9.526 -20.081 -15.930 1.00 88.44 403 THR A CA 1
ATOM 3006 C C . THR A 1 403 ? 9.714 -18.790 -15.134 1.00 88.44 403 THR A C 1
ATOM 3008 O O . THR A 1 403 ? 9.468 -18.783 -13.932 1.00 88.44 403 THR A O 1
ATOM 3011 N N . ALA A 1 404 ? 10.095 -17.684 -15.781 1.00 87.62 404 ALA A N 1
ATOM 3012 C CA . ALA A 1 404 ? 10.237 -16.384 -15.125 1.00 87.62 404 ALA A CA 1
ATOM 3013 C C . ALA A 1 404 ? 8.881 -15.826 -14.654 1.00 87.62 404 ALA A C 1
ATOM 3015 O O . ALA A 1 404 ? 8.770 -15.320 -13.535 1.00 87.62 404 ALA A O 1
ATOM 3016 N N . LEU A 1 405 ? 7.832 -15.977 -15.469 1.00 89.62 405 LEU A N 1
ATOM 3017 C CA . LEU A 1 405 ? 6.462 -15.596 -15.117 1.00 89.62 405 LEU A CA 1
ATOM 3018 C C . LEU A 1 405 ? 5.912 -16.453 -13.972 1.00 89.62 405 LEU A C 1
ATOM 3020 O O . LEU A 1 405 ? 5.353 -15.908 -13.027 1.00 89.62 405 LEU A O 1
ATOM 3024 N N . GLN A 1 406 ? 6.142 -17.768 -13.999 1.00 89.56 406 GLN A N 1
ATOM 3025 C CA . GLN A 1 406 ? 5.758 -18.671 -12.908 1.00 89.56 406 GLN A CA 1
ATOM 3026 C C . GLN A 1 406 ? 6.503 -18.357 -11.606 1.00 89.56 406 GLN A C 1
ATOM 3028 O O . GLN A 1 406 ? 5.891 -18.333 -10.542 1.00 89.56 406 GLN A O 1
ATOM 3033 N N . ALA A 1 407 ? 7.807 -18.074 -11.677 1.00 89.44 407 ALA A N 1
ATOM 3034 C CA . ALA A 1 407 ? 8.582 -17.651 -10.513 1.00 89.44 407 ALA A CA 1
ATOM 3035 C C . ALA A 1 407 ? 8.051 -16.328 -9.940 1.00 89.44 407 ALA A C 1
ATOM 3037 O O . ALA A 1 407 ? 7.907 -16.199 -8.729 1.00 89.44 407 ALA A O 1
ATOM 3038 N N . SER A 1 408 ? 7.698 -15.374 -10.806 1.00 88.38 408 SER A N 1
ATOM 3039 C CA . SER A 1 408 ? 7.075 -14.110 -10.396 1.00 88.38 408 SER A CA 1
ATOM 3040 C C . SER A 1 408 ? 5.721 -14.346 -9.721 1.00 88.38 408 SER A C 1
ATOM 3042 O O . SER A 1 408 ? 5.479 -13.810 -8.642 1.00 88.38 408 SER A O 1
ATOM 3044 N N . ALA A 1 409 ? 4.872 -15.201 -10.302 1.00 90.12 409 ALA A N 1
ATOM 3045 C CA . ALA A 1 409 ? 3.590 -15.591 -9.718 1.00 90.12 409 ALA A CA 1
ATOM 3046 C C . ALA A 1 409 ? 3.770 -16.240 -8.337 1.00 90.12 409 ALA A C 1
ATOM 3048 O O . ALA A 1 409 ? 3.030 -15.913 -7.412 1.00 90.12 409 ALA A O 1
ATOM 3049 N N . ALA A 1 410 ? 4.790 -17.087 -8.167 1.00 90.56 410 ALA A N 1
ATOM 3050 C CA . ALA A 1 410 ? 5.113 -17.702 -6.883 1.00 90.56 410 ALA A CA 1
ATOM 3051 C C . ALA A 1 410 ? 5.565 -16.675 -5.830 1.00 90.56 410 ALA A C 1
ATOM 3053 O O . ALA A 1 410 ? 5.109 -16.730 -4.689 1.00 90.56 410 ALA A O 1
ATOM 3054 N N . THR A 1 411 ? 6.391 -15.691 -6.206 1.00 90.50 411 THR A N 1
ATOM 3055 C CA . THR A 1 411 ? 6.772 -14.581 -5.312 1.00 90.50 411 THR A CA 1
ATOM 3056 C C . THR A 1 411 ? 5.549 -13.787 -4.847 1.00 90.50 411 THR A C 1
ATOM 3058 O O . THR A 1 411 ? 5.458 -13.416 -3.678 1.00 90.50 411 THR A O 1
ATOM 3061 N N . PHE A 1 412 ? 4.569 -13.582 -5.733 1.00 90.44 412 PHE A N 1
ATOM 3062 C CA . PHE A 1 412 ? 3.293 -12.944 -5.400 1.00 90.44 412 PHE A CA 1
ATOM 3063 C C . PHE A 1 412 ? 2.301 -13.849 -4.647 1.00 90.44 412 PHE A C 1
ATOM 3065 O O . PHE A 1 412 ? 1.236 -13.382 -4.247 1.00 90.44 412 PHE A O 1
ATOM 3072 N N . GLY A 1 413 ? 2.630 -15.127 -4.431 1.00 89.56 413 GLY A N 1
ATOM 3073 C CA . GLY A 1 413 ? 1.748 -16.104 -3.791 1.00 89.56 413 GLY A CA 1
ATOM 3074 C C . GLY A 1 413 ? 0.561 -16.542 -4.658 1.00 89.56 413 GLY A C 1
ATOM 3075 O O . GLY A 1 413 ? -0.432 -17.036 -4.130 1.00 89.56 413 GLY A O 1
ATOM 3076 N N . LEU A 1 414 ? 0.638 -16.351 -5.975 1.00 91.12 414 LEU A N 1
ATOM 3077 C CA . LEU A 1 414 ? -0.418 -16.685 -6.935 1.00 91.12 414 LEU A CA 1
ATOM 3078 C C . LEU A 1 414 ? -0.274 -18.088 -7.538 1.00 91.12 414 LEU A C 1
ATOM 3080 O O . LEU A 1 414 ? -1.137 -18.515 -8.303 1.00 91.12 414 LEU A O 1
ATOM 3084 N N . ASP A 1 415 ? 0.793 -18.815 -7.205 1.00 90.12 415 ASP A N 1
ATOM 3085 C CA . ASP A 1 415 ? 0.937 -20.218 -7.578 1.00 90.12 415 ASP A CA 1
ATOM 3086 C C . ASP A 1 415 ? -0.054 -21.104 -6.809 1.00 90.12 415 ASP A C 1
ATOM 3088 O O . ASP A 1 415 ? -0.497 -20.788 -5.702 1.00 90.12 415 ASP A O 1
ATOM 3092 N N . GLU A 1 416 ? -0.389 -22.258 -7.381 1.00 89.00 416 GLU A N 1
ATOM 3093 C CA . GLU A 1 416 ? -1.385 -23.170 -6.816 1.00 89.00 416 GLU A CA 1
ATOM 3094 C C . GLU A 1 416 ? -1.040 -23.616 -5.380 1.00 89.00 416 GLU A C 1
ATOM 3096 O O . GLU A 1 416 ? -1.924 -23.705 -4.521 1.00 89.00 416 GLU A O 1
ATOM 3101 N N . ALA A 1 417 ? 0.245 -23.825 -5.069 1.00 89.94 417 ALA A N 1
ATOM 3102 C CA . ALA A 1 417 ? 0.670 -24.226 -3.730 1.00 89.94 417 ALA A CA 1
ATOM 3103 C C . ALA A 1 417 ? 0.512 -23.084 -2.709 1.00 89.94 417 ALA A C 1
ATOM 3105 O O . ALA A 1 417 ? 0.138 -23.325 -1.562 1.00 89.94 417 ALA A O 1
ATOM 3106 N N . SER A 1 418 ? 0.755 -21.834 -3.100 1.00 91.88 418 SER A N 1
ATOM 3107 C CA . SER A 1 418 ? 0.489 -20.669 -2.245 1.00 91.88 418 SER A CA 1
ATOM 3108 C C . SER A 1 418 ? -0.998 -20.389 -2.068 1.00 91.88 418 SER A C 1
ATOM 3110 O O . SER A 1 418 ? -1.442 -20.173 -0.940 1.00 91.88 418 SER A O 1
ATOM 3112 N N . LEU A 1 419 ? -1.787 -20.458 -3.143 1.00 90.75 419 LEU A N 1
ATOM 3113 C CA . LEU A 1 419 ? -3.236 -20.264 -3.089 1.00 90.75 419 LEU A CA 1
ATOM 3114 C C . LEU A 1 419 ? -3.916 -21.312 -2.205 1.00 90.75 419 LEU A C 1
ATOM 3116 O O . LEU A 1 419 ? -4.812 -20.973 -1.437 1.00 90.75 419 LEU A O 1
ATOM 3120 N N . THR A 1 420 ? -3.472 -22.570 -2.254 1.00 90.25 420 THR A N 1
ATOM 3121 C CA . THR A 1 420 ? -3.992 -23.625 -1.367 1.00 90.25 420 THR A CA 1
ATOM 3122 C C . THR A 1 420 ? -3.640 -23.371 0.097 1.00 90.25 420 THR A C 1
ATOM 3124 O O . THR A 1 420 ? -4.516 -23.492 0.953 1.00 90.25 420 THR A O 1
ATOM 3127 N N . ARG A 1 421 ? -2.406 -22.945 0.406 1.00 88.50 421 ARG A N 1
ATOM 3128 C CA . ARG A 1 421 ? -2.028 -22.529 1.771 1.00 88.50 421 ARG A CA 1
ATOM 3129 C C . ARG A 1 421 ? -2.884 -21.364 2.270 1.00 88.50 421 ARG A C 1
ATOM 3131 O O . ARG A 1 421 ? -3.405 -21.434 3.383 1.00 88.50 421 ARG A O 1
ATOM 3138 N N . MET A 1 422 ? -3.079 -20.335 1.444 1.00 89.88 422 MET A N 1
ATOM 3139 C CA . MET A 1 422 ? -3.928 -19.190 1.786 1.00 89.88 422 MET A CA 1
ATOM 3140 C C . MET A 1 422 ? -5.388 -19.598 1.980 1.00 89.88 422 MET A C 1
ATOM 3142 O O . MET A 1 422 ? -6.011 -19.164 2.944 1.00 89.88 422 MET A O 1
ATOM 3146 N N . ALA A 1 423 ? -5.922 -20.467 1.121 1.00 89.62 423 ALA A N 1
ATOM 3147 C CA . ALA A 1 423 ? -7.283 -20.985 1.231 1.00 89.62 423 ALA A CA 1
ATOM 3148 C C . ALA A 1 423 ? -7.495 -21.739 2.554 1.00 89.62 423 ALA A C 1
ATOM 3150 O O . ALA A 1 423 ? -8.472 -21.484 3.258 1.00 89.62 423 ALA A O 1
ATOM 3151 N N . ILE A 1 424 ? -6.543 -22.594 2.947 1.00 87.06 424 ILE A N 1
ATOM 3152 C CA . ILE A 1 424 ? -6.580 -23.314 4.229 1.00 87.06 424 ILE A CA 1
ATOM 3153 C C . ILE A 1 424 ? -6.537 -22.334 5.409 1.00 87.06 424 ILE A C 1
ATOM 3155 O O . ILE A 1 424 ? -7.348 -22.448 6.329 1.00 87.06 424 ILE A O 1
ATOM 3159 N N . ALA A 1 425 ? -5.629 -21.353 5.381 1.00 84.12 425 ALA A N 1
ATOM 3160 C CA . ALA A 1 425 ? -5.497 -20.358 6.448 1.00 84.12 425 ALA A CA 1
ATOM 3161 C C . ALA A 1 425 ? -6.742 -19.458 6.580 1.00 84.12 425 ALA A C 1
ATOM 3163 O O . ALA A 1 425 ? -7.166 -19.134 7.692 1.00 84.12 425 ALA A O 1
ATOM 3164 N N . ALA A 1 426 ? -7.348 -19.086 5.450 1.00 83.62 426 ALA A N 1
ATOM 3165 C CA . ALA A 1 426 ? -8.542 -18.247 5.383 1.00 83.62 426 ALA A CA 1
ATOM 3166 C C . ALA A 1 426 ? -9.856 -19.029 5.559 1.00 83.62 426 ALA A C 1
ATOM 3168 O O . ALA A 1 426 ? -10.908 -18.410 5.677 1.00 83.62 426 ALA A O 1
ATOM 3169 N N . LYS A 1 427 ? -9.812 -20.372 5.601 1.00 86.62 427 LYS A N 1
ATOM 3170 C CA . LYS A 1 427 ? -10.993 -21.258 5.570 1.00 86.62 427 LYS A CA 1
ATOM 3171 C C . LYS A 1 427 ? -11.899 -21.007 4.351 1.00 86.62 427 LYS A C 1
ATOM 3173 O O . LYS A 1 427 ? -13.120 -21.075 4.460 1.00 86.62 427 LYS A O 1
ATOM 3178 N N . LEU A 1 428 ? -11.294 -20.721 3.201 1.00 87.25 428 LEU A N 1
ATOM 3179 C CA . LEU A 1 428 ? -11.975 -20.486 1.926 1.00 87.25 428 LEU A CA 1
ATOM 3180 C C . LEU A 1 428 ? -11.736 -21.651 0.961 1.00 87.25 428 LEU A C 1
ATOM 3182 O O . LEU A 1 428 ? -10.792 -22.427 1.118 1.00 87.25 428 LEU A O 1
ATOM 3186 N N . GLU A 1 429 ? -12.565 -21.759 -0.074 1.00 88.25 429 GLU A N 1
ATOM 3187 C CA . GLU A 1 429 ? -12.289 -22.670 -1.184 1.00 88.25 429 GLU A CA 1
ATOM 3188 C C . GLU A 1 429 ? -11.227 -22.088 -2.127 1.00 88.25 429 GLU A C 1
ATOM 3190 O O . GLU A 1 429 ? -11.231 -20.896 -2.441 1.00 88.25 429 GLU A O 1
ATOM 3195 N N . LEU A 1 430 ? -10.354 -22.947 -2.667 1.00 89.31 430 LEU A N 1
ATOM 3196 C CA . LEU A 1 430 ? -9.318 -22.552 -3.633 1.00 89.31 430 LEU A CA 1
ATOM 3197 C C . LEU A 1 430 ? -9.896 -21.786 -4.838 1.00 89.31 430 LEU A C 1
ATOM 3199 O O . LEU A 1 430 ? -9.300 -20.820 -5.313 1.00 89.31 430 LEU A O 1
ATOM 3203 N N . ARG A 1 431 ? -11.082 -22.196 -5.306 1.00 88.25 431 ARG A N 1
ATOM 3204 C CA . ARG A 1 431 ? -11.767 -21.584 -6.454 1.00 88.25 431 ARG A CA 1
ATOM 3205 C C . ARG A 1 431 ? -12.149 -20.129 -6.204 1.00 88.25 431 ARG A C 1
ATOM 3207 O O . ARG A 1 431 ? -12.109 -19.333 -7.138 1.00 88.25 431 ARG A O 1
ATOM 3214 N N . GLU A 1 432 ? -12.491 -19.768 -4.968 1.00 87.69 432 GLU A N 1
ATOM 3215 C CA . GLU A 1 432 ? -12.845 -18.386 -4.634 1.00 87.69 432 GLU A CA 1
ATOM 3216 C C . GLU A 1 432 ? -11.649 -17.445 -4.762 1.00 87.69 432 GLU A C 1
ATOM 3218 O O . GLU A 1 432 ? -11.801 -16.328 -5.258 1.00 87.69 432 GLU A O 1
ATOM 3223 N N . LEU A 1 433 ? -10.460 -17.899 -4.349 1.00 87.12 433 LEU A N 1
ATOM 3224 C CA . LEU A 1 433 ? -9.228 -17.126 -4.501 1.00 87.12 433 LEU A CA 1
ATOM 3225 C C . LEU A 1 433 ? -8.804 -17.056 -5.972 1.00 87.12 433 LEU A C 1
ATOM 3227 O O . LEU A 1 433 ? -8.478 -15.979 -6.463 1.00 87.12 433 LEU A O 1
ATOM 3231 N N . GLN A 1 434 ? -8.892 -18.171 -6.704 1.00 89.31 434 GLN A N 1
ATOM 3232 C CA . GLN A 1 434 ? -8.598 -18.205 -8.142 1.00 89.31 434 GLN A CA 1
ATOM 3233 C C . GLN A 1 434 ? -9.506 -17.267 -8.949 1.00 89.31 434 GLN A C 1
ATOM 3235 O O . GLN A 1 434 ? -9.037 -16.634 -9.891 1.00 89.31 434 GLN A O 1
ATOM 3240 N N . ALA A 1 435 ? -10.775 -17.113 -8.562 1.00 87.81 435 ALA A N 1
ATOM 3241 C CA . ALA A 1 435 ? -11.710 -16.205 -9.226 1.00 87.81 435 ALA A CA 1
ATOM 3242 C C . ALA A 1 435 ? -11.332 -14.713 -9.103 1.00 87.81 435 ALA A C 1
ATOM 3244 O O . ALA A 1 435 ? -11.841 -13.893 -9.866 1.00 87.81 435 ALA A O 1
ATOM 3245 N N . GLN A 1 436 ? -10.459 -14.342 -8.157 1.00 86.62 436 GLN A N 1
ATOM 3246 C CA . GLN A 1 436 ? -9.985 -12.959 -8.004 1.00 86.62 436 GLN A CA 1
ATOM 3247 C C . GLN A 1 436 ? -8.833 -12.601 -8.951 1.00 86.62 436 GLN A C 1
ATOM 3249 O O . GLN A 1 436 ? -8.557 -11.414 -9.154 1.00 86.62 436 GLN A O 1
ATOM 3254 N N . ILE A 1 437 ? -8.171 -13.609 -9.522 1.00 87.25 437 ILE A N 1
ATOM 3255 C CA . ILE A 1 437 ? -7.021 -13.440 -10.408 1.00 87.25 437 ILE A CA 1
ATOM 3256 C C . ILE A 1 437 ? -7.532 -13.132 -11.815 1.00 87.25 437 ILE A C 1
ATOM 3258 O O . ILE A 1 437 ? -8.311 -13.894 -12.386 1.00 87.25 437 ILE A O 1
ATOM 3262 N N . ARG A 1 438 ? -7.099 -12.001 -12.373 1.00 84.38 438 ARG A N 1
ATOM 3263 C CA . ARG A 1 438 ? -7.471 -11.565 -13.726 1.00 84.38 438 ARG A CA 1
ATOM 3264 C C . ARG A 1 438 ? -6.337 -11.721 -14.721 1.00 84.38 438 ARG A C 1
ATOM 3266 O O . ARG A 1 438 ? -6.611 -11.846 -15.913 1.00 84.38 438 ARG A O 1
ATOM 3273 N N . CYS A 1 439 ? -5.089 -11.668 -14.267 1.00 81.31 439 CYS A N 1
ATOM 3274 C CA . CYS A 1 439 ? -3.960 -11.746 -15.168 1.00 81.31 439 CYS A CA 1
ATOM 3275 C C . CYS A 1 439 ? -3.837 -13.180 -15.713 1.00 81.31 439 CYS A C 1
ATOM 3277 O O . CYS A 1 439 ? -3.831 -14.157 -14.953 1.00 81.31 439 CYS A O 1
ATOM 3279 N N . PRO A 1 440 ? -3.740 -13.340 -17.041 1.00 80.56 440 PRO A N 1
ATOM 3280 C CA . PRO A 1 440 ? -3.637 -14.661 -17.654 1.00 80.56 440 PRO A CA 1
ATOM 3281 C C . PRO A 1 440 ? -2.318 -15.349 -17.271 1.00 80.56 440 PRO A C 1
ATOM 3283 O O . PRO A 1 440 ? -2.254 -16.572 -17.146 1.00 80.56 440 PRO A O 1
ATOM 3286 N N . TRP A 1 441 ? -1.280 -14.547 -17.013 1.00 82.50 441 TRP A N 1
ATOM 3287 C CA . TRP A 1 441 ? 0.074 -14.998 -16.709 1.00 82.50 441 TRP A CA 1
ATOM 3288 C C . TRP A 1 441 ? 0.239 -15.628 -15.321 1.00 82.50 441 TRP A C 1
ATOM 3290 O O . TRP A 1 441 ? 1.222 -16.329 -15.107 1.00 82.50 441 TRP A O 1
ATOM 3300 N N . ALA A 1 442 ? -0.691 -15.419 -14.383 1.00 77.50 442 ALA A N 1
ATOM 3301 C CA . ALA A 1 442 ? -0.611 -16.046 -13.060 1.00 77.50 442 ALA A CA 1
ATOM 3302 C C . ALA A 1 442 ? -1.123 -17.490 -13.039 1.00 77.50 442 ALA A C 1
ATOM 3304 O O . ALA A 1 442 ? -0.636 -18.291 -12.248 1.00 77.50 442 ALA A O 1
ATOM 3305 N N . GLN A 1 443 ? -2.109 -17.833 -13.876 1.00 70.06 443 GLN A N 1
ATOM 3306 C CA . GLN A 1 443 ? -2.793 -19.130 -13.788 1.00 70.06 443 GLN A CA 1
ATOM 3307 C C . GLN A 1 443 ? -2.286 -20.153 -14.796 1.00 70.06 443 GLN A C 1
ATOM 3309 O O . GLN A 1 443 ? -2.198 -21.338 -14.483 1.00 70.06 443 GLN A O 1
ATOM 3314 N N . MET A 1 444 ? -1.975 -19.726 -16.021 1.00 66.56 444 MET A N 1
ATOM 3315 C CA . MET A 1 444 ? -1.592 -20.662 -17.068 1.00 66.56 444 MET A CA 1
ATOM 3316 C C . MET A 1 444 ? -0.592 -20.013 -18.011 1.00 66.56 444 MET A C 1
ATOM 3318 O O . MET A 1 444 ? -0.936 -19.147 -18.807 1.00 66.56 444 MET A O 1
ATOM 3322 N N . VAL A 1 445 ? 0.659 -20.466 -17.942 1.00 69.38 445 VAL A N 1
ATOM 3323 C CA . VAL A 1 445 ? 1.736 -19.976 -18.806 1.00 69.38 445 VAL A CA 1
ATOM 3324 C C . VAL A 1 445 ? 2.224 -21.120 -19.676 1.00 69.38 445 VAL A C 1
ATOM 3326 O O . VAL A 1 445 ? 3.089 -21.897 -19.281 1.00 69.38 445 VAL A O 1
ATOM 3329 N N . GLN A 1 446 ? 1.632 -21.247 -20.862 1.00 72.69 446 GLN A N 1
ATOM 3330 C CA . GLN A 1 446 ? 2.149 -22.144 -21.892 1.00 72.69 446 GLN A CA 1
ATOM 3331 C C . GLN A 1 446 ? 3.227 -21.405 -22.696 1.00 72.69 446 GLN A C 1
ATOM 3333 O O . GLN A 1 446 ? 3.005 -20.244 -23.058 1.00 72.69 446 GLN A O 1
ATOM 3338 N N . PRO A 1 447 ? 4.360 -22.051 -23.033 1.00 74.12 447 PRO A N 1
ATOM 3339 C CA . PRO A 1 447 ? 5.428 -21.427 -23.819 1.00 74.12 447 PRO A CA 1
ATOM 3340 C C . PRO A 1 447 ? 4.944 -20.835 -25.152 1.00 74.12 447 PRO A C 1
ATOM 3342 O O . PRO A 1 447 ? 5.461 -19.816 -25.599 1.00 74.12 447 PRO A O 1
ATOM 3345 N N . SER A 1 448 ? 3.917 -21.433 -25.766 1.00 69.69 448 SER A N 1
ATOM 3346 C CA . SER A 1 448 ? 3.290 -20.946 -27.001 1.00 69.69 448 SER A CA 1
ATOM 3347 C C . SER A 1 448 ? 2.581 -19.600 -26.828 1.00 69.69 448 SER A C 1
ATOM 3349 O O . SER A 1 448 ? 2.793 -18.701 -27.635 1.00 69.69 448 SER A O 1
ATOM 3351 N N . MET A 1 449 ? 1.810 -19.420 -25.750 1.00 73.38 449 MET A N 1
ATOM 3352 C CA . MET A 1 449 ? 1.101 -18.163 -25.463 1.00 73.38 449 MET A CA 1
ATOM 3353 C C . MET A 1 449 ? 2.072 -17.004 -25.221 1.00 73.38 449 MET A C 1
ATOM 3355 O O . MET A 1 449 ? 1.818 -15.871 -25.621 1.00 73.38 449 MET A O 1
ATOM 3359 N N . VAL A 1 450 ? 3.213 -17.298 -24.592 1.00 75.06 450 VAL A N 1
ATOM 3360 C CA . VAL A 1 450 ? 4.283 -16.320 -24.362 1.00 75.06 450 VAL A CA 1
ATOM 3361 C C . VAL A 1 450 ? 4.891 -15.864 -25.687 1.00 75.06 450 VAL A C 1
ATOM 3363 O O . VAL A 1 450 ? 5.048 -14.668 -25.913 1.00 75.06 450 VAL A O 1
ATOM 3366 N N . LEU A 1 451 ? 5.191 -16.802 -26.589 1.00 72.38 451 LEU A N 1
ATOM 3367 C CA . LEU A 1 451 ? 5.744 -16.481 -27.907 1.00 72.38 451 LEU A CA 1
ATOM 3368 C C . LEU A 1 451 ? 4.750 -15.696 -28.780 1.00 72.38 451 LEU A C 1
ATOM 3370 O O . LEU A 1 451 ? 5.168 -14.798 -29.508 1.00 72.38 451 LEU A O 1
ATOM 3374 N N . GLU A 1 452 ? 3.449 -15.983 -28.676 1.00 72.38 452 GLU A N 1
ATOM 3375 C CA . GLU A 1 452 ? 2.388 -15.225 -29.355 1.00 72.38 452 GLU A CA 1
ATOM 3376 C C . GLU A 1 452 ? 2.252 -13.796 -28.818 1.00 72.38 452 GLU A C 1
ATOM 3378 O O . GLU A 1 452 ? 2.173 -12.855 -29.605 1.00 72.38 452 GLU A O 1
ATOM 3383 N N . ALA A 1 453 ? 2.290 -13.605 -27.496 1.00 67.56 453 ALA A N 1
ATOM 3384 C CA . ALA A 1 453 ? 2.229 -12.275 -26.886 1.00 67.56 453 ALA A CA 1
ATOM 3385 C C . ALA A 1 453 ? 3.453 -11.401 -27.214 1.00 67.56 453 ALA A C 1
ATOM 3387 O O . ALA A 1 453 ? 3.375 -10.174 -27.162 1.00 67.56 453 ALA A O 1
ATOM 3388 N N . MET A 1 454 ? 4.579 -12.025 -27.569 1.00 61.44 454 MET A N 1
ATOM 3389 C CA . MET A 1 454 ? 5.795 -11.345 -28.015 1.00 61.44 454 MET A CA 1
ATOM 3390 C C . MET A 1 454 ? 5.849 -11.087 -29.521 1.00 61.44 454 MET A C 1
ATOM 3392 O O . MET A 1 454 ? 6.731 -10.352 -29.979 1.00 61.44 454 MET A O 1
ATOM 3396 N N . ALA A 1 455 ? 4.953 -11.690 -30.306 1.00 59.56 455 ALA A N 1
ATOM 3397 C CA . ALA A 1 455 ? 4.937 -11.482 -31.741 1.00 59.56 455 ALA A CA 1
ATOM 3398 C C . ALA A 1 455 ? 4.663 -9.995 -32.038 1.00 59.56 455 ALA A C 1
ATOM 3400 O O . ALA A 1 455 ? 3.750 -9.404 -31.451 1.00 59.56 455 ALA A O 1
ATOM 3401 N N . PRO A 1 456 ? 5.434 -9.355 -32.938 1.00 50.94 456 PRO A N 1
ATOM 3402 C CA . PRO A 1 456 ? 5.130 -7.992 -33.344 1.00 50.94 456 PRO A CA 1
ATOM 3403 C C . PRO A 1 456 ? 3.703 -7.945 -33.893 1.00 50.94 456 PRO A C 1
ATOM 3405 O O . PRO A 1 456 ? 3.279 -8.849 -34.619 1.00 50.94 456 PRO A O 1
ATOM 3408 N N . SER A 1 457 ? 2.963 -6.880 -33.576 1.00 43.31 457 SER A N 1
ATOM 3409 C CA . SER A 1 457 ? 1.665 -6.647 -34.204 1.00 43.31 457 SER A CA 1
ATOM 3410 C C . SER A 1 457 ? 1.847 -6.685 -35.727 1.00 43.31 457 SER A C 1
ATOM 3412 O O . SER A 1 457 ? 2.786 -6.067 -36.247 1.00 43.31 457 SER A O 1
ATOM 3414 N N . PRO A 1 458 ? 1.017 -7.447 -36.469 1.00 43.41 458 PRO A N 1
ATOM 3415 C CA . PRO A 1 458 ? 1.199 -7.570 -37.903 1.00 43.41 458 PRO A CA 1
ATOM 3416 C C . PRO A 1 458 ? 1.115 -6.172 -38.502 1.00 43.41 458 PRO A C 1
ATOM 3418 O O . PRO A 1 458 ? 0.150 -5.438 -38.266 1.00 43.41 458 PRO A O 1
ATOM 3421 N N . SER A 1 459 ? 2.142 -5.791 -39.261 1.00 46.19 459 SER A N 1
ATOM 3422 C CA . SER A 1 459 ? 2.135 -4.516 -39.965 1.00 46.19 459 SER A CA 1
ATOM 3423 C C . SER A 1 459 ? 0.871 -4.422 -40.826 1.00 46.19 459 SER A C 1
ATOM 3425 O O . SER A 1 459 ? 0.350 -5.431 -41.311 1.00 46.19 459 SER A O 1
ATOM 3427 N N . LEU A 1 460 ? 0.365 -3.206 -41.040 1.00 40.81 460 LEU A N 1
ATOM 3428 C CA . LEU A 1 460 ? -0.791 -2.965 -41.914 1.00 40.81 460 LEU A CA 1
ATOM 3429 C C . LEU A 1 460 ? -0.599 -3.635 -43.289 1.00 40.81 460 LEU A C 1
ATOM 3431 O O . LEU A 1 460 ? -1.541 -4.191 -43.843 1.00 40.81 460 LEU A O 1
ATOM 3435 N N . ALA A 1 461 ? 0.648 -3.686 -43.772 1.00 41.00 461 ALA A N 1
ATOM 3436 C CA . ALA A 1 461 ? 1.044 -4.437 -44.956 1.00 41.00 461 ALA A CA 1
ATOM 3437 C C . ALA A 1 461 ? 0.770 -5.947 -44.820 1.00 41.00 461 ALA A C 1
ATOM 3439 O O . ALA A 1 461 ? 0.109 -6.510 -45.683 1.00 41.00 461 ALA A O 1
ATOM 3440 N N . ALA A 1 462 ? 1.200 -6.607 -43.740 1.00 43.09 462 ALA A N 1
ATOM 3441 C CA . ALA A 1 462 ? 0.953 -8.037 -43.522 1.00 43.09 462 ALA A CA 1
ATOM 3442 C C . ALA A 1 462 ? -0.551 -8.387 -43.455 1.00 43.09 462 ALA A C 1
ATOM 3444 O O . ALA A 1 462 ? -0.963 -9.400 -44.015 1.00 43.09 462 ALA A O 1
ATOM 3445 N N . ARG A 1 463 ? -1.386 -7.519 -42.854 1.00 44.03 463 ARG A N 1
ATOM 3446 C CA . ARG A 1 463 ? -2.861 -7.661 -42.867 1.00 44.03 463 ARG A CA 1
ATOM 3447 C C . ARG A 1 463 ? -3.489 -7.413 -44.237 1.00 44.03 463 ARG A C 1
ATOM 3449 O O . ARG A 1 463 ? -4.544 -7.965 -44.516 1.00 44.03 463 ARG A O 1
ATOM 3456 N N . LEU A 1 464 ? -2.889 -6.576 -45.080 1.00 44.09 464 LEU A N 1
ATOM 3457 C CA . LEU A 1 464 ? -3.360 -6.349 -46.451 1.00 44.09 464 LEU A CA 1
ATOM 3458 C C . LEU A 1 464 ? -3.008 -7.534 -47.362 1.00 44.09 464 LEU A C 1
ATOM 3460 O O . LEU A 1 464 ? -3.821 -7.933 -48.192 1.00 44.09 464 LEU A O 1
ATOM 3464 N N . TRP A 1 465 ? -1.843 -8.152 -47.157 1.00 40.56 465 TRP A N 1
ATOM 3465 C CA . TRP A 1 465 ? -1.409 -9.330 -47.912 1.00 40.56 465 TRP A CA 1
ATOM 3466 C C . TRP A 1 465 ? -2.208 -10.600 -47.583 1.00 40.56 465 TRP A C 1
ATOM 3468 O O . TRP A 1 465 ? -2.375 -11.438 -48.465 1.00 40.56 465 TRP A O 1
ATOM 3478 N N . SER A 1 466 ? -2.797 -10.724 -46.385 1.00 44.38 466 SER A N 1
ATOM 3479 C CA . SER A 1 466 ? -3.683 -11.855 -46.047 1.00 44.38 466 SER A CA 1
ATOM 3480 C C . SER A 1 466 ? -5.018 -11.872 -46.812 1.00 44.38 466 SER A C 1
ATOM 3482 O O . SER A 1 466 ? -5.734 -12.866 -46.749 1.00 44.38 466 SER A O 1
ATOM 3484 N N . TYR A 1 467 ? -5.358 -10.801 -47.543 1.00 45.78 467 TYR A N 1
ATOM 3485 C CA . TYR A 1 467 ? -6.540 -10.738 -48.417 1.00 45.78 467 TYR A CA 1
ATOM 3486 C C . TYR A 1 467 ? -6.244 -11.104 -49.883 1.00 45.78 467 TYR A C 1
ATOM 3488 O O . TYR A 1 467 ? -7.166 -11.113 -50.699 1.00 45.78 467 TYR A O 1
ATOM 3496 N N . VAL A 1 468 ? -4.989 -11.407 -50.241 1.00 41.09 468 VAL A N 1
ATOM 3497 C CA . VAL A 1 468 ? -4.589 -11.741 -51.619 1.00 41.09 468 VAL A CA 1
ATOM 3498 C C . VAL A 1 468 ? -4.268 -13.244 -51.710 1.00 41.09 468 VAL A C 1
ATOM 3500 O O . VAL A 1 468 ? -3.182 -13.661 -51.318 1.00 41.09 468 VAL A O 1
ATOM 3503 N N . PRO A 1 469 ? -5.174 -14.088 -52.239 1.00 39.53 469 PRO A N 1
ATOM 3504 C CA . PRO A 1 469 ? -5.127 -15.547 -52.067 1.00 39.53 469 PRO A CA 1
ATOM 3505 C C . PRO A 1 469 ? -4.126 -16.295 -52.972 1.00 39.53 469 PRO A C 1
ATOM 3507 O O . PRO A 1 469 ? -4.167 -17.520 -53.024 1.00 39.53 469 PRO A O 1
ATOM 3510 N N . PHE A 1 470 ? -3.250 -15.605 -53.713 1.00 45.12 470 PHE A N 1
ATOM 3511 C CA . PHE A 1 470 ? -2.484 -16.233 -54.805 1.00 45.12 470 PHE A CA 1
ATOM 3512 C C . PHE A 1 470 ? -0.962 -16.036 -54.757 1.00 45.12 470 PHE A C 1
ATOM 3514 O O . PHE A 1 470 ? -0.237 -16.684 -55.506 1.00 45.12 470 PHE A O 1
ATOM 3521 N N . TRP A 1 471 ? -0.449 -15.173 -53.881 1.00 40.69 471 TRP A N 1
ATOM 3522 C CA . TRP A 1 471 ? 0.993 -14.965 -53.747 1.00 40.69 471 TRP A CA 1
ATOM 3523 C C . TRP A 1 471 ? 1.441 -15.565 -52.423 1.00 40.69 471 TRP A C 1
ATOM 3525 O O . TRP A 1 471 ? 0.908 -15.210 -51.375 1.00 40.69 471 TRP A O 1
ATOM 3535 N N . GLY A 1 472 ? 2.359 -16.535 -52.501 1.00 41.47 472 GLY A N 1
ATOM 3536 C CA . GLY A 1 472 ? 2.855 -17.291 -51.354 1.00 41.47 472 GLY A CA 1
ATOM 3537 C C . GLY A 1 472 ? 3.159 -16.369 -50.181 1.00 41.47 472 GLY A C 1
ATOM 3538 O O . GLY A 1 472 ? 3.825 -15.348 -50.357 1.00 41.47 472 GLY A O 1
ATOM 3539 N N . SER A 1 473 ? 2.619 -16.719 -49.010 1.00 40.62 473 SER A N 1
ATOM 3540 C CA . SER A 1 473 ? 2.777 -15.941 -47.785 1.00 40.62 473 SER A CA 1
ATOM 3541 C C . SER A 1 473 ? 4.253 -15.567 -47.630 1.00 40.62 473 SER A C 1
ATOM 3543 O O . SER A 1 473 ? 5.084 -16.484 -47.609 1.00 40.62 473 SER A O 1
ATOM 3545 N N . PRO A 1 474 ? 4.624 -14.273 -47.527 1.00 40.00 474 PRO A N 1
ATOM 3546 C CA . PRO A 1 474 ? 5.963 -13.950 -47.068 1.00 40.00 474 PRO A CA 1
ATOM 3547 C C . PRO A 1 474 ? 6.119 -14.671 -45.731 1.00 40.00 474 PRO A C 1
ATOM 3549 O O . PRO A 1 474 ? 5.202 -14.640 -44.904 1.00 40.00 474 PRO A O 1
ATOM 3552 N N . SER A 1 475 ? 7.213 -15.421 -45.591 1.00 42.25 475 SER A N 1
ATOM 3553 C CA . SER A 1 475 ? 7.553 -16.176 -44.387 1.00 42.25 475 SER A CA 1
ATOM 3554 C C . SER A 1 475 ? 7.162 -15.356 -43.164 1.00 42.25 475 SER A C 1
ATOM 3556 O O . SER A 1 475 ? 7.666 -14.238 -43.015 1.00 42.25 475 SER A O 1
ATOM 3558 N N . VAL A 1 476 ? 6.233 -15.879 -42.354 1.00 41.97 476 VAL A N 1
ATOM 3559 C CA . VAL A 1 476 ? 5.839 -15.261 -41.083 1.00 41.97 476 VAL A CA 1
ATOM 3560 C C . VAL A 1 476 ? 7.140 -14.874 -40.386 1.00 41.97 476 VAL A C 1
ATOM 3562 O O . VAL A 1 476 ? 7.986 -15.761 -40.222 1.00 41.97 476 VAL A O 1
ATOM 3565 N N . PRO A 1 477 ? 7.383 -13.582 -40.085 1.00 43.84 477 PRO A N 1
ATOM 3566 C CA . PRO A 1 477 ? 8.602 -13.196 -39.400 1.00 43.84 477 PRO A CA 1
ATOM 3567 C C . PRO A 1 477 ? 8.652 -14.030 -38.127 1.00 43.84 477 PRO A C 1
ATOM 3569 O O . PRO A 1 477 ? 7.744 -13.945 -37.301 1.00 43.84 477 PRO A O 1
ATOM 3572 N N . GLN A 1 478 ? 9.653 -14.909 -38.025 1.00 43.41 478 GLN A N 1
ATOM 3573 C CA . GLN A 1 478 ? 9.836 -15.705 -36.820 1.00 43.41 478 GLN A CA 1
ATOM 3574 C C . GLN A 1 478 ? 9.876 -14.722 -35.648 1.00 43.41 478 GLN A C 1
ATOM 3576 O O . GLN A 1 478 ? 10.550 -13.691 -35.778 1.00 43.41 478 GLN A O 1
ATOM 3581 N N . PRO A 1 479 ? 9.126 -14.972 -34.560 1.00 50.81 479 PRO A N 1
ATOM 3582 C CA . PRO A 1 479 ? 9.076 -14.050 -33.439 1.00 50.81 479 PRO A CA 1
ATOM 3583 C C . PRO A 1 479 ? 10.505 -13.905 -32.931 1.00 50.81 479 PRO A C 1
ATOM 3585 O O . PRO A 1 479 ? 11.045 -14.843 -32.371 1.00 50.81 479 PRO A O 1
ATOM 3588 N N . GLN A 1 480 ? 11.173 -12.785 -33.197 1.00 56.03 480 GLN A N 1
ATOM 3589 C CA . GLN A 1 480 ? 12.475 -12.528 -32.599 1.00 56.03 480 GLN A CA 1
ATOM 3590 C C . GLN A 1 480 ? 12.191 -12.038 -31.187 1.00 56.03 480 GLN A C 1
ATOM 3592 O O . GLN A 1 480 ? 11.655 -10.946 -31.009 1.00 56.03 480 GLN A O 1
ATOM 3597 N N . VAL A 1 481 ? 12.517 -12.862 -30.192 1.00 64.62 481 VAL A N 1
ATOM 3598 C CA . VAL A 1 481 ? 12.456 -12.475 -28.782 1.00 64.62 481 VAL A CA 1
ATOM 3599 C C . VAL A 1 481 ? 13.505 -11.384 -28.600 1.00 64.62 481 VAL A C 1
ATOM 3601 O O . VAL A 1 481 ? 14.707 -11.644 -28.608 1.00 64.62 481 VAL A O 1
ATOM 3604 N N . THR A 1 482 ? 13.058 -10.133 -28.527 1.00 71.00 482 THR A N 1
ATOM 3605 C CA . THR A 1 482 ? 13.940 -9.007 -28.227 1.00 71.00 482 THR A CA 1
ATOM 3606 C C . THR A 1 482 ? 13.982 -8.792 -26.722 1.00 71.00 482 THR A C 1
ATOM 3608 O O . THR A 1 482 ? 12.989 -9.002 -26.027 1.00 71.00 482 THR A O 1
ATOM 3611 N N . LEU A 1 483 ? 15.119 -8.310 -26.215 1.00 69.75 483 LEU A N 1
ATOM 3612 C CA . LEU A 1 483 ? 15.260 -7.945 -24.802 1.00 69.75 483 LEU A CA 1
ATOM 3613 C C . LEU A 1 483 ? 14.145 -6.998 -24.345 1.00 69.75 483 LEU A C 1
ATOM 3615 O O . LEU A 1 483 ? 13.577 -7.167 -23.274 1.00 69.75 483 LEU A O 1
ATOM 3619 N N . GLU A 1 484 ? 13.807 -6.036 -25.198 1.00 62.59 484 GLU A N 1
ATOM 3620 C CA . GLU A 1 484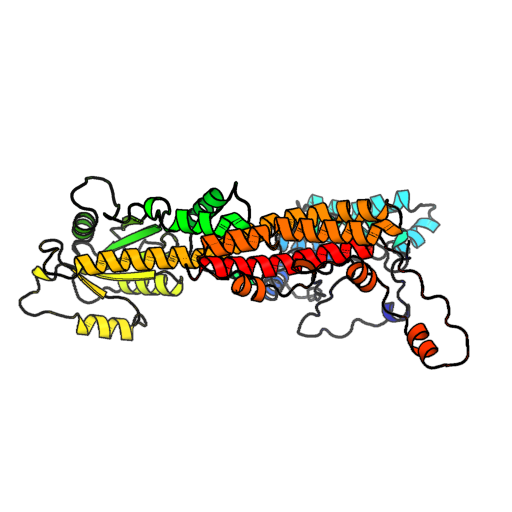 ? 12.763 -5.055 -24.941 1.00 62.59 484 GLU A CA 1
ATOM 3621 C C . GLU A 1 484 ? 11.372 -5.694 -24.830 1.00 62.59 484 GLU A C 1
ATOM 3623 O O . GLU A 1 484 ? 10.638 -5.401 -23.890 1.00 62.59 484 GLU A O 1
ATOM 3628 N N . THR A 1 485 ? 11.004 -6.596 -25.745 1.00 69.06 485 THR A N 1
ATOM 3629 C CA . THR A 1 485 ? 9.694 -7.269 -25.699 1.00 69.06 485 THR A CA 1
ATOM 3630 C C . THR A 1 485 ? 9.590 -8.222 -24.509 1.00 69.06 485 THR A C 1
ATOM 3632 O O . THR A 1 485 ? 8.561 -8.235 -23.836 1.00 69.06 485 THR A O 1
ATOM 3635 N N . ALA A 1 486 ? 10.667 -8.947 -24.189 1.00 73.62 486 ALA A N 1
ATOM 3636 C CA . ALA A 1 486 ? 10.746 -9.812 -23.012 1.00 73.62 486 ALA A CA 1
ATOM 3637 C C . ALA A 1 486 ? 10.608 -9.009 -21.709 1.00 73.62 486 ALA A C 1
ATOM 3639 O O . ALA A 1 486 ? 9.818 -9.362 -20.835 1.00 73.62 486 ALA A O 1
ATOM 3640 N N . TYR A 1 487 ? 11.338 -7.898 -21.592 1.00 72.44 487 TYR A N 1
ATOM 3641 C CA . TYR A 1 487 ? 11.282 -7.028 -20.420 1.00 72.44 487 TYR A CA 1
ATOM 3642 C C . TYR A 1 487 ? 9.904 -6.376 -20.246 1.00 72.44 487 TYR A C 1
ATOM 3644 O O . TYR A 1 487 ? 9.369 -6.347 -19.135 1.00 72.44 487 TYR A O 1
ATOM 3652 N N . ARG A 1 488 ? 9.286 -5.897 -21.334 1.00 69.75 488 ARG A N 1
ATOM 3653 C CA . ARG A 1 488 ? 7.924 -5.337 -21.295 1.00 69.75 488 ARG A CA 1
ATOM 3654 C C . ARG A 1 488 ? 6.897 -6.365 -20.831 1.00 69.75 488 ARG A C 1
ATOM 3656 O O . ARG A 1 488 ? 6.088 -6.044 -19.970 1.00 69.75 488 ARG A O 1
ATOM 3663 N N . LEU A 1 489 ? 6.956 -7.592 -21.352 1.00 80.75 489 LEU A N 1
ATOM 3664 C CA . LEU A 1 489 ? 6.057 -8.666 -20.933 1.00 80.75 489 LEU A CA 1
ATOM 3665 C C . LEU A 1 489 ? 6.199 -8.956 -19.433 1.00 80.75 489 LEU A C 1
ATOM 3667 O O . LEU A 1 489 ? 5.204 -8.957 -18.714 1.00 80.75 489 LEU A O 1
ATOM 3671 N N . LEU A 1 490 ? 7.430 -9.159 -18.951 1.00 80.44 490 LEU A N 1
ATOM 3672 C CA . LEU A 1 490 ? 7.693 -9.458 -17.539 1.00 80.44 490 LEU A CA 1
ATOM 3673 C C . LEU A 1 490 ? 7.267 -8.310 -16.616 1.00 80.44 490 LEU A C 1
ATOM 3675 O O . LEU A 1 490 ? 6.675 -8.551 -15.568 1.00 80.44 490 LEU A O 1
ATOM 3679 N N . SER A 1 491 ? 7.533 -7.063 -17.008 1.00 73.31 491 SER A N 1
ATOM 3680 C CA . SER A 1 491 ? 7.160 -5.887 -16.214 1.00 73.31 491 SER A CA 1
ATOM 3681 C C . SER A 1 491 ? 5.649 -5.660 -16.168 1.00 73.31 491 SER A C 1
ATOM 3683 O O . SER A 1 491 ? 5.111 -5.441 -15.084 1.00 73.31 491 SER A O 1
ATOM 3685 N N . GLN A 1 492 ? 4.947 -5.774 -17.300 1.00 76.31 492 GLN A N 1
ATOM 3686 C CA . GLN A 1 492 ? 3.482 -5.698 -17.340 1.00 76.31 492 GLN A CA 1
ATOM 3687 C C . GLN A 1 492 ? 2.854 -6.810 -16.501 1.00 76.31 492 GLN A C 1
ATOM 3689 O O . GLN A 1 492 ? 2.027 -6.534 -15.632 1.00 76.31 492 GLN A O 1
ATOM 3694 N N . ALA A 1 493 ? 3.308 -8.049 -16.694 1.00 82.75 493 ALA A N 1
ATOM 3695 C CA . ALA A 1 493 ? 2.799 -9.188 -15.951 1.00 82.75 493 ALA A CA 1
ATOM 3696 C C . ALA A 1 493 ? 3.044 -9.038 -14.440 1.00 82.75 493 ALA A C 1
ATOM 3698 O O . ALA A 1 493 ? 2.150 -9.330 -13.654 1.00 82.75 493 ALA A O 1
ATOM 3699 N N . ALA A 1 494 ? 4.203 -8.525 -14.012 1.00 83.31 494 ALA A N 1
ATOM 3700 C CA . ALA A 1 494 ? 4.491 -8.278 -12.597 1.00 83.31 494 ALA A CA 1
ATOM 3701 C C . ALA A 1 494 ? 3.561 -7.226 -11.965 1.00 83.31 494 ALA A C 1
ATOM 3703 O O . ALA A 1 494 ? 3.194 -7.350 -10.797 1.00 83.31 494 ALA A O 1
ATOM 3704 N N . VAL A 1 495 ? 3.162 -6.195 -12.717 1.00 76.19 495 VAL A N 1
ATOM 3705 C CA . VAL A 1 495 ? 2.205 -5.184 -12.238 1.00 76.19 495 VAL A CA 1
ATOM 3706 C C . VAL A 1 495 ? 0.802 -5.772 -12.124 1.00 76.19 495 VAL A C 1
ATOM 3708 O O . VAL A 1 495 ? 0.150 -5.593 -11.097 1.00 76.19 495 VAL A O 1
ATOM 3711 N N . GLU A 1 496 ? 0.345 -6.500 -13.142 1.00 79.31 496 GLU A N 1
ATOM 3712 C CA . GLU A 1 496 ? -0.971 -7.144 -13.121 1.00 79.31 496 GLU A CA 1
ATOM 3713 C C . GLU A 1 496 ? -1.069 -8.207 -12.018 1.00 79.31 496 GLU A C 1
ATOM 3715 O O . GLU A 1 496 ? -2.052 -8.232 -11.275 1.00 79.31 496 GLU A O 1
ATOM 3720 N N . MET A 1 497 ? -0.021 -9.021 -11.848 1.00 87.12 497 MET A N 1
ATOM 3721 C CA . MET A 1 497 ? 0.087 -9.999 -10.763 1.00 87.12 497 MET A CA 1
ATOM 3722 C C . MET A 1 497 ? 0.078 -9.336 -9.386 1.00 87.12 497 MET A C 1
ATOM 3724 O O . MET A 1 497 ? -0.554 -9.851 -8.471 1.00 87.12 497 MET A O 1
ATOM 3728 N N . ALA A 1 498 ? 0.718 -8.179 -9.213 1.00 83.56 498 ALA A N 1
ATOM 3729 C CA . ALA A 1 498 ? 0.654 -7.455 -7.947 1.00 83.56 498 ALA A CA 1
ATOM 3730 C C . ALA A 1 498 ? -0.785 -7.023 -7.608 1.00 83.56 498 ALA A C 1
ATOM 3732 O O . ALA A 1 498 ? -1.242 -7.218 -6.484 1.00 83.56 498 ALA A O 1
ATOM 3733 N N . LEU A 1 499 ? -1.535 -6.503 -8.584 1.00 80.88 499 LEU A N 1
ATOM 3734 C CA . LEU A 1 499 ? -2.942 -6.136 -8.378 1.00 80.88 499 LEU A CA 1
ATOM 3735 C C . LEU A 1 499 ? -3.813 -7.358 -8.051 1.00 80.88 499 LEU A C 1
ATOM 3737 O O . LEU A 1 499 ? -4.715 -7.279 -7.217 1.00 80.88 499 LEU A O 1
ATOM 3741 N N . ASP A 1 500 ? -3.546 -8.497 -8.693 1.00 85.56 500 ASP A N 1
ATOM 3742 C CA . ASP A 1 500 ? -4.200 -9.764 -8.359 1.00 85.56 500 ASP A CA 1
ATOM 3743 C C . ASP A 1 500 ? -3.859 -10.236 -6.945 1.00 85.56 500 ASP A C 1
ATOM 3745 O O . ASP A 1 500 ? -4.758 -10.637 -6.209 1.00 85.56 500 ASP A O 1
ATOM 3749 N N . ALA A 1 501 ? -2.593 -10.140 -6.538 1.00 88.31 501 ALA A N 1
ATOM 3750 C CA . ALA A 1 501 ? -2.149 -10.504 -5.199 1.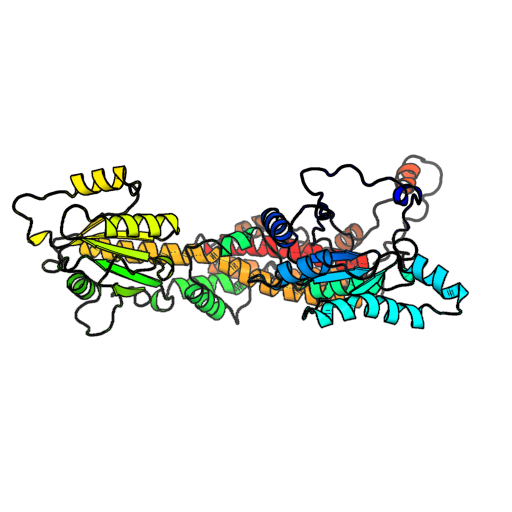00 88.31 501 ALA A CA 1
ATOM 3751 C C . ALA A 1 501 ? -2.834 -9.651 -4.127 1.00 88.31 501 ALA A C 1
ATOM 3753 O O . ALA A 1 501 ? -3.324 -10.200 -3.144 1.00 88.31 501 ALA A O 1
ATOM 3754 N N . GLU A 1 502 ? -2.959 -8.335 -4.329 1.00 84.56 502 GLU A N 1
ATOM 3755 C CA . GLU A 1 502 ? -3.714 -7.472 -3.412 1.00 84.56 502 GLU A CA 1
ATOM 3756 C C . GLU A 1 502 ? -5.178 -7.914 -3.298 1.00 84.56 502 GLU A C 1
ATOM 3758 O O . GLU A 1 502 ? -5.683 -8.068 -2.186 1.00 84.56 502 GLU A O 1
ATOM 3763 N N . ARG A 1 503 ? -5.855 -8.195 -4.422 1.00 82.81 503 ARG A N 1
ATOM 3764 C CA . ARG A 1 503 ? -7.244 -8.694 -4.410 1.00 82.81 503 ARG A CA 1
ATOM 3765 C C . ARG A 1 503 ? -7.383 -10.016 -3.657 1.00 82.81 503 ARG A C 1
ATOM 3767 O O . ARG A 1 503 ? -8.295 -10.161 -2.841 1.00 82.81 503 ARG A O 1
ATOM 3774 N N . VAL A 1 504 ? -6.497 -10.971 -3.933 1.00 89.88 504 VAL A N 1
ATOM 3775 C CA . VAL A 1 504 ? -6.495 -12.301 -3.308 1.00 89.88 504 VAL A CA 1
ATOM 3776 C C . VAL A 1 504 ? -6.251 -12.183 -1.804 1.00 89.88 504 VAL A C 1
ATOM 3778 O O . VAL A 1 504 ? -7.006 -12.755 -1.019 1.00 89.88 504 VAL A O 1
ATOM 3781 N N . LEU A 1 505 ? -5.253 -11.400 -1.390 1.00 88.19 505 LEU A N 1
ATOM 3782 C CA . LEU A 1 505 ? -4.916 -11.195 0.019 1.00 88.19 505 LEU A CA 1
ATOM 3783 C C . LEU A 1 505 ? -6.022 -10.453 0.768 1.00 88.19 505 LEU A C 1
ATOM 3785 O O . LEU A 1 505 ? -6.375 -10.844 1.878 1.00 88.19 505 LEU A O 1
ATOM 3789 N N . LEU A 1 506 ? -6.631 -9.431 0.160 1.00 84.56 506 LEU A N 1
ATOM 3790 C CA . LEU A 1 506 ? -7.778 -8.743 0.754 1.00 84.56 506 LEU A CA 1
ATOM 3791 C C . LEU A 1 506 ? -8.950 -9.696 0.954 1.00 84.56 506 LEU A C 1
ATOM 3793 O O . LEU A 1 506 ? -9.565 -9.702 2.021 1.00 84.56 506 LEU A O 1
ATOM 3797 N N . ARG A 1 507 ? -9.237 -10.544 -0.037 1.00 85.19 507 ARG A N 1
ATOM 3798 C CA . ARG A 1 507 ? -10.287 -11.559 0.075 1.00 85.19 507 ARG A CA 1
ATOM 3799 C C . ARG A 1 507 ? -9.975 -12.572 1.180 1.00 85.19 507 ARG A C 1
ATOM 3801 O O . ARG A 1 507 ? -10.868 -12.901 1.953 1.00 85.19 507 ARG A O 1
ATOM 3808 N N . ALA A 1 508 ? -8.723 -13.012 1.289 1.00 86.25 508 ALA A N 1
ATOM 3809 C CA . ALA A 1 508 ? -8.282 -13.951 2.317 1.00 86.25 508 ALA A CA 1
ATOM 3810 C C . ALA A 1 508 ? -8.345 -13.360 3.740 1.00 86.25 508 ALA A C 1
ATOM 3812 O O . ALA A 1 508 ? -8.659 -14.078 4.686 1.00 86.25 508 ALA A O 1
ATOM 3813 N N . CYS A 1 509 ? -8.088 -12.058 3.900 1.00 80.06 509 CYS A N 1
ATOM 3814 C CA . CYS A 1 509 ? -8.066 -11.393 5.206 1.00 80.06 509 CYS A CA 1
ATOM 3815 C C . CYS A 1 509 ? -9.436 -10.864 5.680 1.00 80.06 509 CYS A C 1
ATOM 3817 O O . CYS A 1 509 ? -9.602 -10.624 6.872 1.00 80.06 509 CYS A O 1
ATOM 3819 N N . THR A 1 510 ? -10.413 -10.653 4.787 1.00 68.69 510 THR A N 1
ATOM 3820 C CA . THR A 1 510 ? -11.696 -9.991 5.126 1.00 68.69 510 THR A CA 1
ATOM 3821 C C . THR A 1 510 ? -12.822 -10.929 5.577 1.00 68.69 510 THR A C 1
ATOM 3823 O O . THR A 1 510 ? -13.803 -10.446 6.136 1.00 68.69 510 THR A O 1
ATOM 3826 N N . LEU A 1 511 ? -12.715 -12.244 5.356 1.00 54.31 511 LEU A N 1
ATOM 3827 C CA . LEU A 1 511 ? -13.822 -13.206 5.547 1.00 54.31 511 LEU A CA 1
ATOM 3828 C C . LEU A 1 511 ? -13.544 -14.314 6.572 1.00 54.31 511 LEU A C 1
ATOM 3830 O O . LEU A 1 511 ? -14.276 -15.302 6.618 1.00 54.31 511 LEU A O 1
ATOM 3834 N N . GLY A 1 512 ? -12.483 -14.164 7.367 1.00 42.56 512 GLY A N 1
ATOM 3835 C CA . GLY A 1 512 ? -11.966 -15.203 8.264 1.00 42.56 512 GLY A CA 1
ATOM 3836 C C . GLY A 1 512 ? -12.369 -15.092 9.725 1.00 42.56 512 GLY A C 1
ATOM 3837 O O . GLY A 1 512 ? -12.490 -13.959 10.233 1.00 42.56 512 GLY A O 1
#

Organism: Alligator sinensis (NCBI:txid38654)

Radius of gyration: 30.88 Å; chains: 1; bounding box: 71×61×97 Å

Secondary structure (DSSP, 8-state):
-PPP---S-TTGGGSPPPPPPSSPEEE--TT-TT--EEE-PPPPTT--HHHHHHHHHHHS--S-EEEEESSS--HHHHHHHHHHHTSTT---EEEEE--HHHHHHHHHTTT--HHHHHHHHHHHHHHHHHHTT---SEEEE--SS-GGGTTHHHHHHHIIIIITTS----GGGGGTT-TTS-HHHHHHHHHHTTTS-TTTHHHHHHHHHH-TTSS-EEEEEEE-TTS-HHHHHHHHH-S-TT--EETTEEEEEEEEES-TTT--GGG-SEEEEEESSS--HHHHHHHHHHHHTT-EEEEEE--TTT-TTS--SHHHHHHHHHHTT-TT-EEEE--SS-TTTSTHHHHHHHHHHHHHHHHHHTHHHHHHHHHHHHHHHHHHHHHHHHHHHHTS-HHHHHHHHHHHHHHHHHHTT-SHHHHHHHHHHHT--HHHHHTT---HHHH---HHHHHHHTSPPPPHHHHHHTT-TTS-----------HHHHHHHHHHHHHHHHHHHHHHHHHHHH--

Sequence (512 aa):
MGSPPRLHDPRAFFQPPPPTPVPPTPHVPPALPSAVLWDLPGPGPDEVPEAYVTQLLGLAPFACLVLVLPGPPGGNDVAMVRAVQARARALPCLVVRTGADLALHTAKRRGHTIARLLPQLRAQVSEPLARAGLKPLGVAAVSTLEPDRFDFAWLEDVLVREVLQLPMFDPGDLLEELPAVRERTLRALTEACAGGSLAEAPGLLRAALADASQLPVDVAVVGQPGSGHTSLIAALCGDAPGTHTLPGAPGLTLWDLSDAGTVDPSRYDLLLLTTSNVYCEPFIRLARAAVAAGRALIMALTQVDVDLRDPPGSVGLREQLVQEGLAETRVFLVSSHEPQAFELGRLRQALAEEAAGLQRAALPVIIGRLVRRERRQVLAEAWRQALHVCLRPMEDAGHGLATALQASAATFGLDEASLTRMAIAAKLELRELQAQIRCPWAQMVQPSMVLEAMAPSPSLAARLWSYVPFWGSPSVPQPQVTLETAYRLLSQAAVEMALDAERVLLRACTLG